Protein AF-0000000074798657 (afdb_homodimer)

pLDDT: mean 78.44, std 19.95, range [34.34, 98.69]

Sequence (430 aa):
MDAVNDVVKVSLEGYEAESVVADAVNEEEVDLSRRAQWLRAAVLGANDGLVSTASLMMGIGAVKDDAKAMLLSGFAGLVAGACSMAIGEFVSVYSQVDIEVAVRKRREKQRAAATMEEEQLGKLPSPVQAAAASALAFSVGAVVPLLAAGFIGSYRLRLEVVVAAASAALVVFGCAGAALGRAPKVRSCARVVVGGWAAMAVTFGLMRFVGAKALMDAVNDVVKVSLEGYEAESVVADAVNEEEVDLSRRAQWLRAAVLGANDGLVSTASLMMGIGAVKDDAKAMLLSGFAGLVAGACSMAIGEFVSVYSQVDIEVAVRKRREKQRAAATMEEEQLGKLPSPVQAAAASALAFSVGAVVPLLAAGFIGSYRLRLEVVVAAASAALVVFGCAGAALGRAPKVRSCARVVVGGWAAMAVTFGLMRFVGAKAL

Radius of gyration: 26.26 Å; Cα contacts (8 Å, |Δi|>4): 568; chains: 2; bounding box: 46×98×76 Å

Foldseek 3Di:
DVVVVVVVVVVVVVVVVCVVVVVVCVVVVVVLVVVLVLLLLLLVLLLCLQLVLLLQLLLQLLQDLDLCSSLVRLVVCLVVSLQVQLVVLLVVLVVVVVVVVVVVVVVVVVCVPPPDDPPCPPPRPNSNVSSNSSSVSSNNNSVQLSVQQVPDDGSVVNNVSSLVSSLVVLLVSQQSNCVSVVHDSVVSSVVSNVVSVVSNVVSSVVSNVVSVVVD/DVVVVVVVVVVVVVVVVCVVVVVVCVVVVVVLVVVLVLLLLLLVLLLVLQLVLLLQLLLQLLQDLDLCSSLVRLVVCLVVSLQVQLVVLLVVLVVVVVVVVVVVVVVVVVCVPPPDPPPCPPPRPNSNVSSNSSSVSSNNNSVQLSVQQVPDDGSVVNNVSSLVSSLVVLLVSQQSNCVSVVHDSVVSSVVSNVVSVVSNVVSSVVSNVVSVVVD

Nearest PDB structures (foldseek):
  6iu4-assembly1_A  TM=8.811E-01  e=8.146E-06  Eucalyptus grandis
  6iu4-assembly1_A  TM=8.812E-01  e=1.103E-05  Eucalyptus grandis

Organism: Zingiber officinale (NCBI:txid94328)

Secondary structure (DSSP, 8-state):
-HHHHHHHHHHHHHHHHHHHHHHHHHHHHHHHHHHHHHHHHHHHHHHHHHHHHHHHHHHHHTT---HHHHHHHHHHHHHHHHHHHHHHHHHHHHHHHHHHHHHHHHHHHHHTTS---------PPPHHHHHHHHHHHHHHHHHHHHHHHHT---HHHHHHHHHHHHHHHHHHHHHHHHHHHT--HHHHHHHHHHHHHHHHHHHHHHHHHHHHHH-/-HHHHHHHHHHHHHHHHHHHHHHHHHHHHHHHHHHHHHHHHHHHHHHHHHHHHHHHHHHHHTT---HHHHHHHHHHHHHHHHHHHHHHHHHHHHHHHHHHHHHHHHHHHHHTTS---------PPPHHHHHHHHHHHHHHHHHHHHHHHHT---HHHHHHHHHHHHHHHHHHHHHHHHHHHT--HHHHHHHHHHHHHHHHHHHHHHHHHHHHHH-

Solvent-accessible surface area (backbone atoms only — not comparable to full-atom values): 20263 Å² total; per-residue (Å²): 120,67,71,63,52,52,53,52,49,51,51,48,49,49,48,49,50,46,48,47,48,51,46,45,53,50,47,51,49,48,48,53,48,48,51,40,50,50,50,48,50,30,42,51,25,16,49,38,21,27,35,20,24,40,5,24,26,39,10,42,46,44,59,38,73,52,61,63,60,25,50,51,48,25,50,29,37,33,46,8,42,17,37,24,42,16,41,50,38,25,52,53,43,43,51,49,50,53,46,51,51,50,49,47,50,50,40,48,68,52,35,80,71,50,92,68,80,80,70,76,68,69,81,69,70,54,32,66,57,51,10,51,47,31,20,50,21,13,38,61,22,20,45,48,29,47,60,50,30,71,78,42,85,50,53,70,58,24,55,52,39,24,52,50,48,44,48,54,49,30,43,52,45,17,40,52,43,11,67,62,60,74,42,64,40,68,63,40,16,49,52,44,35,53,39,40,51,47,27,27,50,51,22,20,53,52,32,31,52,47,36,61,67,78,92,120,66,70,63,52,52,54,51,49,51,52,47,48,48,46,49,49,46,48,47,48,53,47,46,53,50,46,50,49,46,49,51,48,48,52,40,51,50,51,48,49,30,42,52,25,17,48,38,22,28,36,21,25,42,6,23,25,38,10,41,45,45,59,37,73,50,61,63,61,25,51,51,49,25,49,30,38,33,48,7,42,18,38,23,43,16,42,50,39,25,52,54,43,43,52,50,49,50,45,51,50,51,50,47,51,50,41,46,68,52,32,80,71,50,91,68,80,78,72,75,69,70,82,68,70,53,31,65,58,50,10,52,47,33,20,50,22,14,39,60,22,22,46,50,28,47,60,50,32,71,79,42,84,51,52,72,58,25,56,51,40,24,53,50,48,44,47,55,47,30,43,53,46,17,40,51,44,11,66,63,61,75,41,66,41,67,62,40,17,49,50,44,35,54,39,42,50,47,28,27,49,50,21,20,53,52,31,31,54,45,36,59,66,76,92

Structure (mmCIF, N/CA/C/O backbone):
data_AF-0000000074798657-model_v1
#
loop_
_entity.id
_entity.type
_entity.pdbx_description
1 polymer 'Vacuolar iron transporter'
#
loop_
_atom_site.group_PDB
_atom_site.id
_atom_site.type_symbol
_atom_site.label_atom_id
_atom_site.label_alt_id
_atom_site.label_comp_id
_atom_site.label_asym_id
_atom_site.label_entity_id
_atom_site.label_seq_id
_atom_site.pdbx_PDB_ins_code
_atom_site.Cartn_x
_atom_site.Cartn_y
_atom_site.Cartn_z
_atom_site.occupancy
_atom_site.B_iso_or_equiv
_atom_site.auth_seq_id
_atom_site.auth_comp_id
_atom_site.auth_asym_id
_atom_site.auth_atom_id
_atom_site.pdbx_PDB_model_num
ATOM 1 N N . MET A 1 1 ? 2.775 70.812 6.238 1 34.34 1 MET A N 1
ATOM 2 C CA . MET A 1 1 ? 1.734 69.875 5.906 1 34.34 1 MET A CA 1
ATOM 3 C C . MET A 1 1 ? 2.254 68.812 4.918 1 34.34 1 MET A C 1
ATOM 5 O O . MET A 1 1 ? 1.829 67.688 4.949 1 34.34 1 MET A O 1
ATOM 9 N N . ASP A 1 2 ? 3.189 69.188 4.074 1 44.03 2 ASP A N 1
ATOM 10 C CA . ASP A 1 2 ? 3.65 68.312 3.016 1 44.03 2 ASP A CA 1
ATOM 11 C C . ASP A 1 2 ? 4.68 67.312 3.547 1 44.03 2 ASP A C 1
ATOM 13 O O . ASP A 1 2 ? 4.777 66.188 3.051 1 44.03 2 ASP A O 1
ATOM 17 N N . ALA A 1 3 ? 5.535 67.688 4.516 1 51.19 3 ALA A N 1
ATOM 18 C CA . ALA A 1 3 ? 6.562 66.75 5 1 51.19 3 ALA A CA 1
ATOM 19 C C . ALA A 1 3 ? 5.949 65.625 5.809 1 51.19 3 ALA A C 1
ATOM 21 O O . ALA A 1 3 ? 6.449 64.5 5.781 1 51.19 3 ALA A O 1
ATOM 22 N N . VAL A 1 4 ? 4.785 65.812 6.465 1 46.72 4 VAL A N 1
ATOM 23 C CA . VAL A 1 4 ? 4.121 64.75 7.195 1 46.72 4 VAL A CA 1
ATOM 24 C C . VAL A 1 4 ? 3.502 63.75 6.211 1 46.72 4 VAL A C 1
ATOM 26 O O . VAL A 1 4 ? 3.486 62.531 6.461 1 46.72 4 VAL A O 1
ATOM 29 N N . ASN A 1 5 ? 3.045 64.188 5.047 1 48.19 5 ASN A N 1
ATOM 30 C CA . ASN A 1 5 ? 2.469 63.281 4.086 1 48.19 5 ASN A CA 1
ATOM 31 C C . ASN A 1 5 ? 3.539 62.375 3.459 1 48.19 5 ASN A C 1
ATOM 33 O O . ASN A 1 5 ? 3.26 61.25 3.08 1 48.19 5 ASN A O 1
ATOM 37 N N . ASP A 1 6 ? 4.801 62.844 3.34 1 45.81 6 ASP A N 1
ATOM 38 C CA . ASP A 1 6 ? 5.82 62 2.721 1 45.81 6 ASP A CA 1
ATOM 39 C C . ASP A 1 6 ? 6.285 60.906 3.68 1 45.81 6 ASP A C 1
ATOM 41 O O . ASP A 1 6 ? 6.566 59.781 3.258 1 45.81 6 ASP A O 1
ATOM 45 N N . VAL A 1 7 ? 6.328 61.125 4.973 1 48.34 7 VAL A N 1
ATOM 46 C CA . VAL A 1 7 ? 6.742 60.094 5.914 1 48.34 7 VAL A CA 1
ATOM 47 C C . VAL A 1 7 ? 5.633 59.031 6.051 1 48.34 7 VAL A C 1
ATOM 49 O O . VAL A 1 7 ? 5.906 57.844 6.164 1 48.34 7 VAL A O 1
ATOM 52 N N . VAL A 1 8 ? 4.344 59.469 5.965 1 45.78 8 VAL A N 1
ATOM 53 C CA . VAL A 1 8 ? 3.266 58.5 6.008 1 45.78 8 VAL A CA 1
ATOM 54 C C . VAL A 1 8 ? 3.264 57.656 4.723 1 45.78 8 VAL A C 1
ATOM 56 O O . VAL A 1 8 ? 2.916 56.469 4.734 1 45.78 8 VAL A O 1
ATOM 59 N N . LYS A 1 9 ? 3.586 58.188 3.57 1 50.78 9 LYS A N 1
ATOM 60 C CA . LYS A 1 9 ? 3.625 57.406 2.336 1 50.78 9 LYS A CA 1
ATOM 61 C C . LYS A 1 9 ? 4.809 56.438 2.33 1 50.78 9 LYS A C 1
ATOM 63 O O . LYS A 1 9 ? 4.688 55.312 1.871 1 50.78 9 LYS A O 1
ATOM 68 N N . VAL A 1 10 ? 5.957 56.812 2.852 1 47.16 10 VAL A N 1
ATOM 69 C CA . VAL A 1 10 ? 7.086 55.875 2.922 1 47.16 10 VAL A CA 1
ATOM 70 C C . VAL A 1 10 ? 6.812 54.812 3.977 1 47.16 10 VAL A C 1
ATOM 72 O O . VAL A 1 10 ? 7.148 53.625 3.783 1 47.16 10 VAL A O 1
ATOM 75 N N . SER A 1 11 ? 6.164 55.219 5.113 1 43.66 11 SER A N 1
ATOM 76 C CA . SER A 1 11 ? 5.828 54.188 6.094 1 43.66 11 SER A CA 1
ATOM 77 C C . SER A 1 11 ? 4.734 53.25 5.57 1 43.66 11 SER A C 1
ATOM 79 O O . SER A 1 11 ? 4.789 52.031 5.777 1 43.66 11 SER A O 1
ATOM 81 N N . LEU A 1 12 ? 3.748 53.781 4.797 1 43.38 12 LEU A N 1
ATOM 82 C CA . LEU A 1 12 ? 2.748 52.906 4.191 1 43.38 12 LEU A CA 1
ATOM 83 C C . LEU A 1 12 ? 3.355 52.094 3.049 1 43.38 12 LEU A C 1
ATOM 85 O O . LEU A 1 12 ? 2.988 50.938 2.842 1 43.38 12 LEU A O 1
ATOM 89 N N . GLU A 1 13 ? 4.215 52.688 2.262 1 45.12 13 GLU A N 1
ATOM 90 C CA . GLU A 1 13 ? 4.875 51.875 1.239 1 45.12 13 GLU A CA 1
ATOM 91 C C . GLU A 1 13 ? 5.781 50.812 1.868 1 45.12 13 GLU A C 1
ATOM 93 O O . GLU A 1 13 ? 5.898 49.688 1.352 1 45.12 13 GLU A O 1
ATOM 98 N N . GLY A 1 14 ? 6.488 51.188 2.918 1 42.97 14 GLY A N 1
ATOM 99 C CA . GLY A 1 14 ? 7.238 50.156 3.65 1 42.97 14 GLY A CA 1
ATOM 100 C C . GLY A 1 14 ? 6.355 49.125 4.285 1 42.97 14 GLY A C 1
ATOM 101 O O . GLY A 1 14 ? 6.723 47.938 4.328 1 42.97 14 GLY A O 1
ATOM 102 N N . TYR A 1 15 ? 5.219 49.531 4.859 1 41.5 15 TYR A N 1
ATOM 103 C CA . TYR A 1 15 ? 4.285 48.562 5.387 1 41.5 15 TYR A CA 1
ATOM 104 C C . TYR A 1 15 ? 3.689 47.719 4.266 1 41.5 15 TYR A C 1
ATOM 106 O O . TYR A 1 15 ? 3.506 46.5 4.426 1 41.5 15 TYR A O 1
ATOM 114 N N . GLU A 1 16 ? 3.312 48.312 3.137 1 44.75 16 GLU A N 1
ATOM 115 C CA . GLU A 1 16 ? 2.814 47.469 2.043 1 44.75 16 GLU A CA 1
ATOM 116 C C . GLU A 1 16 ? 3.904 46.562 1.51 1 44.75 16 GLU A C 1
ATOM 118 O O . GLU A 1 16 ? 3.627 45.406 1.133 1 44.75 16 GLU A O 1
ATOM 123 N N . ALA A 1 17 ? 5.09 47.062 1.281 1 50.25 17 ALA A N 1
ATOM 124 C CA . ALA A 1 17 ? 6.184 46.219 0.825 1 50.25 17 ALA A CA 1
ATOM 125 C C . ALA A 1 17 ? 6.523 45.156 1.868 1 50.25 17 ALA A C 1
ATOM 127 O O . ALA A 1 17 ? 6.805 44 1.524 1 50.25 17 ALA A O 1
ATOM 128 N N . GLU A 1 18 ? 6.488 45.438 3.143 1 44.78 18 GLU A N 1
ATOM 129 C CA . GLU A 1 18 ? 6.699 44.406 4.16 1 44.78 18 GLU A CA 1
ATOM 130 C C . GLU A 1 18 ? 5.547 43.406 4.184 1 44.78 18 GLU A C 1
ATOM 132 O O . GLU A 1 18 ? 5.762 42.219 4.383 1 44.78 18 GLU A O 1
ATOM 137 N N . SER A 1 19 ? 4.297 43.906 4.023 1 47.25 19 SER A N 1
ATOM 138 C CA . SER A 1 19 ? 3.189 42.969 3.939 1 47.25 19 SER A CA 1
ATOM 139 C C . SER A 1 19 ? 3.266 42.156 2.664 1 47.25 19 SER A C 1
ATOM 141 O O . SER A 1 19 ? 2.92 40.969 2.666 1 47.25 19 SER A O 1
ATOM 143 N N . VAL A 1 20 ? 3.654 42.75 1.549 1 45.62 20 VAL A N 1
ATOM 144 C CA . VAL A 1 20 ? 3.816 41.969 0.316 1 45.62 20 VAL A CA 1
ATOM 145 C C . VAL A 1 20 ? 4.984 41 0.459 1 45.62 20 VAL A C 1
ATOM 147 O O . VAL A 1 20 ? 4.945 39.875 -0.073 1 45.62 20 VAL A O 1
ATOM 150 N N . VAL A 1 21 ? 6.113 41.469 0.967 1 42.81 21 VAL A N 1
ATOM 151 C CA . VAL A 1 21 ? 7.23 40.562 1.186 1 42.81 21 VAL A CA 1
ATOM 152 C C . VAL A 1 21 ? 6.836 39.5 2.203 1 42.81 21 VAL A C 1
ATOM 154 O O . VAL A 1 21 ? 7.172 38.312 2.039 1 42.81 21 VAL A O 1
ATOM 157 N N . ALA A 1 22 ? 6.23 39.938 3.332 1 44.91 22 ALA A N 1
ATOM 158 C CA . ALA A 1 22 ? 5.754 38.938 4.281 1 44.91 22 ALA A CA 1
ATOM 159 C C . ALA A 1 22 ? 4.703 38.031 3.645 1 44.91 22 ALA A C 1
ATOM 161 O O . ALA A 1 22 ? 4.707 36.812 3.863 1 44.91 22 ALA A O 1
ATOM 162 N N . ASP A 1 23 ? 3.859 38.5 2.859 1 46.47 23 ASP A N 1
ATOM 163 C CA . ASP A 1 23 ? 2.871 37.688 2.146 1 46.47 23 ASP A CA 1
ATOM 164 C C . ASP A 1 23 ? 3.539 36.812 1.086 1 46.47 23 ASP A C 1
ATOM 166 O O . ASP A 1 23 ? 3.121 35.688 0.86 1 46.47 23 ASP A O 1
ATOM 170 N N . ALA A 1 24 ? 4.48 37.406 0.299 1 47 24 ALA A N 1
ATOM 171 C CA . ALA A 1 24 ? 5.219 36.656 -0.714 1 47 24 ALA A CA 1
ATOM 172 C C . ALA A 1 24 ? 6.07 35.562 -0.074 1 47 24 ALA A C 1
ATOM 174 O O . ALA A 1 24 ? 6.184 34.469 -0.614 1 47 24 ALA A O 1
ATOM 175 N N . VAL A 1 25 ? 6.797 35.781 0.919 1 46.75 25 VAL A N 1
ATOM 176 C CA . VAL A 1 25 ? 7.566 34.781 1.655 1 46.75 25 VAL A CA 1
ATOM 177 C C . VAL A 1 25 ? 6.625 33.719 2.211 1 46.75 25 VAL A C 1
ATOM 179 O O . VAL A 1 25 ? 6.934 32.531 2.162 1 46.75 25 VAL A O 1
ATOM 182 N N . ASN A 1 26 ? 5.43 34.25 2.682 1 47.31 26 ASN A N 1
ATOM 183 C CA . ASN A 1 26 ? 4.441 33.312 3.215 1 47.31 26 ASN A CA 1
ATOM 184 C C . ASN A 1 26 ? 3.865 32.406 2.119 1 47.31 26 ASN A C 1
ATOM 186 O O . ASN A 1 26 ? 3.686 31.203 2.322 1 47.31 26 ASN A O 1
ATOM 190 N N . GLU A 1 27 ? 3.672 33.094 0.947 1 50.47 27 GLU A N 1
ATOM 191 C CA . GLU A 1 27 ? 3.131 32.281 -0.151 1 50.47 27 GLU A CA 1
ATOM 192 C C . GLU A 1 27 ? 4.176 31.328 -0.703 1 50.47 27 GLU A C 1
ATOM 194 O O . GLU A 1 27 ? 3.855 30.188 -1.045 1 50.47 27 GLU A O 1
ATOM 199 N N . GLU A 1 28 ? 5.395 31.828 -1.057 1 50 28 GLU A N 1
ATOM 200 C CA . GLU A 1 28 ? 6.469 30.953 -1.529 1 50 28 GLU A CA 1
ATOM 201 C C . GLU A 1 28 ? 6.758 29.844 -0.524 1 50 28 GLU A C 1
ATOM 203 O O . GLU A 1 28 ? 7.047 28.703 -0.912 1 50 28 GLU A O 1
ATOM 208 N N . GLU A 1 29 ? 6.789 30.156 0.709 1 51.69 29 GLU A N 1
ATOM 209 C CA . GLU A 1 29 ? 6.996 29.156 1.749 1 51.69 29 GLU A CA 1
ATOM 210 C C . GLU A 1 29 ? 5.871 28.125 1.758 1 51.69 29 GLU A C 1
ATOM 212 O O . GLU A 1 29 ? 6.113 26.938 1.978 1 51.69 29 GLU A O 1
ATOM 217 N N . VAL A 1 30 ? 4.688 28.719 1.468 1 51.53 30 VAL A N 1
ATOM 218 C CA . VAL A 1 30 ? 3.547 27.812 1.405 1 51.53 30 VAL A CA 1
ATOM 219 C C . VAL A 1 30 ? 3.658 26.922 0.167 1 51.53 30 VAL A C 1
ATOM 221 O O . VAL A 1 30 ? 3.357 25.734 0.221 1 51.53 30 VAL A O 1
ATOM 224 N N . ASP A 1 31 ? 4.098 27.578 -0.975 1 53.38 31 ASP A N 1
ATOM 225 C CA . ASP A 1 31 ? 4.27 26.812 -2.207 1 53.38 31 ASP A CA 1
ATOM 226 C C . ASP A 1 31 ? 5.383 25.781 -2.061 1 53.38 31 ASP A C 1
ATOM 228 O O . ASP A 1 31 ? 5.23 24.625 -2.492 1 53.38 31 ASP A O 1
ATOM 232 N N . LEU A 1 32 ? 6.469 26.156 -1.488 1 52.72 32 LEU A N 1
ATOM 233 C CA . LEU A 1 32 ? 7.574 25.234 -1.238 1 52.72 32 LEU A CA 1
ATOM 234 C C . LEU A 1 32 ? 7.145 24.125 -0.291 1 52.72 32 LEU A C 1
ATOM 236 O O . LEU A 1 32 ? 7.543 22.969 -0.465 1 52.72 32 LEU A O 1
ATOM 240 N N . SER A 1 33 ? 6.32 24.547 0.592 1 55.69 33 SER A N 1
ATOM 241 C CA . SER A 1 33 ? 5.816 23.578 1.549 1 55.69 33 SER A CA 1
ATOM 242 C C . SER A 1 33 ? 4.902 22.562 0.872 1 55.69 33 SER A C 1
ATOM 244 O O . SER A 1 33 ? 4.969 21.359 1.168 1 55.69 33 SER A O 1
ATOM 246 N N . ARG A 1 34 ? 4.152 23.062 -0.094 1 60.19 34 ARG A N 1
ATOM 247 C CA . ARG A 1 34 ? 3.252 22.188 -0.836 1 60.19 34 ARG A CA 1
ATOM 248 C C . ARG A 1 34 ? 4.035 21.25 -1.747 1 60.19 34 ARG A C 1
ATOM 250 O O . ARG A 1 34 ? 3.695 20.062 -1.864 1 60.19 34 ARG A O 1
ATOM 257 N N . ARG A 1 35 ? 4.988 21.844 -2.439 1 59.94 35 ARG A N 1
ATOM 258 C CA . ARG A 1 35 ? 5.824 21.016 -3.307 1 59.94 35 ARG A CA 1
ATOM 259 C C . ARG A 1 35 ? 6.566 19.953 -2.504 1 59.94 35 ARG A C 1
ATOM 261 O O . ARG A 1 35 ? 6.68 18.812 -2.939 1 59.94 35 ARG A O 1
ATOM 268 N N . ALA A 1 36 ? 7.008 20.375 -1.417 1 60.25 36 ALA A N 1
ATOM 269 C CA . ALA A 1 36 ? 7.719 19.438 -0.543 1 60.25 36 ALA A CA 1
ATOM 270 C C . ALA A 1 36 ? 6.797 18.328 -0.074 1 60.25 36 ALA A C 1
ATOM 272 O O . ALA A 1 36 ? 7.211 17.156 0.006 1 60.25 36 ALA A O 1
ATOM 273 N N . GLN A 1 37 ? 5.547 18.672 0.121 1 62.62 37 GLN A N 1
ATOM 274 C CA . GLN A 1 37 ? 4.59 17.672 0.588 1 62.62 37 GLN A CA 1
ATOM 275 C C . GLN A 1 37 ? 4.258 16.672 -0.514 1 62.62 37 GLN A C 1
ATOM 277 O O . GLN A 1 37 ? 4.125 15.477 -0.251 1 62.62 37 GLN A O 1
ATOM 282 N N . TRP A 1 38 ? 4.188 17.219 -1.729 1 67.25 38 TRP A N 1
ATOM 283 C CA . TRP A 1 38 ? 3.889 16.344 -2.857 1 67.25 38 TRP A CA 1
ATOM 284 C C . TRP A 1 38 ? 5.059 15.406 -3.146 1 67.25 38 TRP A C 1
ATOM 286 O O . TRP A 1 38 ? 4.859 14.234 -3.469 1 67.25 38 TRP A O 1
ATOM 296 N N . LEU A 1 39 ? 6.191 15.945 -3.088 1 65.44 39 LEU A N 1
ATOM 297 C CA . LEU A 1 39 ? 7.387 15.148 -3.352 1 65.44 39 LEU A CA 1
ATOM 298 C C . LEU A 1 39 ? 7.574 14.078 -2.283 1 65.44 39 LEU A C 1
ATOM 300 O O . LEU A 1 39 ? 7.953 12.945 -2.592 1 65.44 39 LEU A O 1
ATOM 304 N N . ARG A 1 40 ? 7.27 14.5 -1.131 1 66.75 40 ARG A N 1
ATOM 305 C CA . ARG A 1 40 ? 7.34 13.523 -0.051 1 66.75 40 ARG A CA 1
ATOM 306 C C . ARG A 1 40 ? 6.336 12.391 -0.27 1 66.75 40 ARG A C 1
ATOM 308 O O . ARG A 1 40 ? 6.664 11.219 -0.084 1 66.75 40 ARG A O 1
ATOM 315 N N . ALA A 1 41 ? 5.184 12.766 -0.655 1 70.12 41 ALA A N 1
ATOM 316 C CA . ALA A 1 41 ? 4.148 11.773 -0.929 1 70.12 41 ALA A CA 1
ATOM 317 C C . ALA A 1 41 ? 4.555 10.867 -2.086 1 70.12 41 ALA A C 1
ATOM 319 O O . ALA A 1 41 ? 4.309 9.656 -2.049 1 70.12 41 ALA A O 1
ATOM 320 N N . ALA A 1 42 ? 5.25 11.445 -3.043 1 77.88 42 ALA A N 1
ATOM 321 C CA . ALA A 1 42 ? 5.703 10.68 -4.203 1 77.88 42 ALA A CA 1
ATOM 322 C C . ALA A 1 42 ? 6.809 9.703 -3.82 1 77.88 42 ALA A C 1
ATOM 324 O O . ALA A 1 42 ? 6.793 8.547 -4.246 1 77.88 42 ALA A O 1
ATOM 325 N N . VAL A 1 43 ? 7.73 10.109 -3.064 1 79.5 43 VAL A N 1
ATOM 326 C CA . VAL A 1 43 ? 8.859 9.281 -2.654 1 79.5 43 VAL A CA 1
ATOM 327 C C . VAL A 1 43 ? 8.367 8.148 -1.762 1 79.5 43 VAL A C 1
ATOM 329 O O . VAL A 1 43 ? 8.82 7.004 -1.894 1 79.5 43 VAL A O 1
ATOM 332 N N . LEU A 1 44 ? 7.43 8.516 -0.928 1 79.19 44 LEU A N 1
ATOM 333 C CA . LEU A 1 44 ? 6.875 7.492 -0.05 1 79.19 44 LEU A CA 1
ATOM 334 C C . LEU A 1 44 ? 6.09 6.457 -0.851 1 79.19 44 LEU A C 1
ATOM 336 O O . LEU A 1 44 ? 6.148 5.262 -0.555 1 79.19 44 LEU A O 1
ATOM 340 N N . GLY A 1 45 ? 5.402 6.98 -1.794 1 87.38 45 GLY A N 1
ATOM 341 C CA . GLY A 1 45 ? 4.676 6.074 -2.67 1 87.38 45 GLY A CA 1
ATOM 342 C C . GLY A 1 45 ? 5.586 5.152 -3.461 1 87.38 45 GLY A C 1
ATOM 343 O O . GLY A 1 45 ? 5.305 3.957 -3.592 1 87.38 45 GLY A O 1
ATOM 344 N N . ALA A 1 46 ? 6.629 5.719 -3.969 1 93.31 46 ALA A N 1
ATOM 345 C CA . ALA A 1 46 ? 7.594 4.922 -4.723 1 93.31 46 ALA A CA 1
ATOM 346 C C . ALA A 1 46 ? 8.258 3.879 -3.828 1 93.31 46 ALA A C 1
ATOM 348 O O . ALA A 1 46 ? 8.469 2.738 -4.246 1 93.31 46 ALA A O 1
ATOM 349 N N . ASN A 1 47 ? 8.586 4.262 -2.666 1 92.19 47 ASN A N 1
ATOM 350 C CA . ASN A 1 47 ? 9.172 3.334 -1.704 1 92.19 47 ASN A CA 1
ATOM 351 C C . ASN A 1 47 ? 8.219 2.189 -1.375 1 92.19 47 ASN A C 1
ATOM 353 O O . ASN A 1 47 ? 8.633 1.03 -1.303 1 92.19 47 ASN A O 1
ATOM 357 N N . ASP A 1 48 ? 7.027 2.551 -1.211 1 94 48 ASP A N 1
ATOM 358 C CA . ASP A 1 48 ? 6.023 1.533 -0.911 1 94 48 ASP A CA 1
ATOM 359 C C . ASP A 1 48 ? 5.891 0.537 -2.061 1 94 48 ASP A C 1
ATOM 361 O O . ASP A 1 48 ? 5.812 -0.672 -1.834 1 94 48 ASP A O 1
ATOM 365 N N . GLY A 1 49 ? 5.766 1.07 -3.256 1 97.19 49 GLY A N 1
ATOM 366 C CA . GLY A 1 49 ? 5.691 0.201 -4.418 1 97.19 49 GLY A CA 1
ATOM 367 C C . GLY A 1 49 ? 6.895 -0.716 -4.555 1 97.19 49 GLY A C 1
ATOM 368 O O . GLY A 1 49 ? 6.746 -1.895 -4.883 1 97.19 49 GLY A O 1
ATOM 369 N N . LEU A 1 50 ? 8.047 -0.189 -4.289 1 97.88 50 LEU A N 1
ATOM 370 C CA . LEU A 1 50 ? 9.297 -0.936 -4.379 1 97.88 50 LEU A CA 1
ATOM 371 C C . LEU A 1 50 ? 9.336 -2.051 -3.34 1 97.88 50 LEU A C 1
ATOM 373 O O . LEU A 1 50 ? 9.555 -3.215 -3.682 1 97.88 50 LEU A O 1
ATOM 377 N N . VAL A 1 51 ? 9.117 -1.714 -2.092 1 97.69 51 VAL A N 1
ATOM 378 C CA . VAL A 1 51 ? 9.266 -2.65 -0.983 1 97.69 51 VAL A CA 1
ATOM 379 C C . VAL A 1 51 ? 8.188 -3.729 -1.066 1 97.69 51 VAL A C 1
ATOM 381 O O . VAL A 1 51 ? 8.469 -4.914 -0.887 1 97.69 51 VAL A O 1
ATOM 384 N N . SER A 1 52 ? 6.977 -3.334 -1.321 1 98.06 52 SER A N 1
ATOM 385 C CA . SER A 1 52 ? 5.891 -4.305 -1.358 1 98.06 52 SER A CA 1
ATOM 386 C C . SER A 1 52 ? 6.078 -5.301 -2.496 1 98.06 52 SER A C 1
ATOM 388 O O . SER A 1 52 ? 5.902 -6.508 -2.307 1 98.06 52 SER A O 1
ATOM 390 N N . THR A 1 53 ? 6.418 -4.797 -3.68 1 98.44 53 THR A N 1
ATOM 391 C CA . THR A 1 53 ? 6.559 -5.676 -4.836 1 98.44 53 THR A CA 1
ATOM 392 C C . THR A 1 53 ? 7.789 -6.566 -4.688 1 98.44 53 THR A C 1
ATOM 394 O O . THR A 1 53 ? 7.73 -7.766 -4.969 1 98.44 53 THR A O 1
ATOM 397 N N . ALA A 1 54 ? 8.914 -5.969 -4.285 1 98.56 54 ALA A N 1
ATOM 398 C CA . ALA A 1 54 ? 10.109 -6.77 -4.066 1 98.56 54 ALA A CA 1
ATOM 399 C C . ALA A 1 54 ? 9.859 -7.863 -3.031 1 98.56 54 ALA A C 1
ATOM 401 O O . ALA A 1 54 ? 10.25 -9.016 -3.23 1 98.56 54 ALA A O 1
ATOM 402 N N . SER A 1 55 ? 9.242 -7.496 -1.941 1 98.69 55 SER A N 1
ATOM 403 C CA . SER A 1 55 ? 8.953 -8.461 -0.884 1 98.69 55 SER A CA 1
ATOM 404 C C . SER A 1 55 ? 7.996 -9.547 -1.373 1 98.69 55 SER A C 1
ATOM 406 O O . SER A 1 55 ? 8.164 -10.719 -1.047 1 98.69 55 SER A O 1
ATOM 408 N N . LEU A 1 56 ? 6.98 -9.133 -2.102 1 98.31 56 LEU A N 1
ATOM 409 C CA . LEU A 1 56 ? 6.035 -10.086 -2.674 1 98.31 56 LEU A CA 1
ATOM 410 C C . LEU A 1 56 ? 6.75 -11.086 -3.572 1 98.31 56 LEU A C 1
ATOM 412 O O . LEU A 1 56 ? 6.531 -12.297 -3.459 1 98.31 56 LEU A O 1
ATOM 416 N N . MET A 1 57 ? 7.559 -10.57 -4.445 1 97.88 57 MET A N 1
ATOM 417 C CA . MET A 1 57 ? 8.305 -11.422 -5.367 1 97.88 57 MET A CA 1
ATOM 418 C C . MET A 1 57 ? 9.234 -12.359 -4.605 1 97.88 57 MET A C 1
ATOM 420 O O . MET A 1 57 ? 9.336 -13.539 -4.934 1 97.88 57 MET A O 1
ATOM 424 N N . MET A 1 58 ? 9.922 -11.812 -3.6 1 97.75 58 MET A N 1
ATOM 425 C CA . MET A 1 58 ? 10.766 -12.648 -2.76 1 97.75 58 MET A CA 1
ATOM 426 C C . MET A 1 58 ? 9.945 -13.734 -2.066 1 97.75 58 MET A C 1
ATOM 428 O O . MET A 1 58 ? 10.391 -14.875 -1.937 1 97.75 58 MET A O 1
ATOM 432 N N . GLY A 1 59 ? 8.781 -13.391 -1.572 1 97.5 59 GLY A N 1
ATOM 433 C CA . GLY A 1 59 ? 7.902 -14.352 -0.929 1 97.5 59 GLY A CA 1
ATOM 434 C C . GLY A 1 59 ? 7.484 -15.484 -1.848 1 97.5 59 GLY A C 1
ATOM 435 O O . GLY A 1 59 ? 7.531 -16.656 -1.463 1 97.5 59 GLY A O 1
ATOM 436 N N . ILE A 1 60 ? 7.016 -15.125 -3.033 1 96.69 60 ILE A N 1
ATOM 437 C CA . ILE A 1 60 ? 6.613 -16.141 -4.004 1 96.69 60 ILE A CA 1
ATOM 438 C C . ILE A 1 60 ? 7.824 -16.984 -4.398 1 96.69 60 ILE A C 1
ATOM 440 O O . ILE A 1 60 ? 7.711 -18.203 -4.547 1 96.69 60 ILE A O 1
ATOM 444 N N . GLY A 1 61 ? 8.977 -16.312 -4.559 1 95.56 61 GLY A N 1
ATOM 445 C CA . GLY A 1 61 ? 10.203 -17.016 -4.879 1 95.56 61 GLY A CA 1
ATOM 446 C C . GLY A 1 61 ? 10.617 -18 -3.795 1 95.56 61 GLY A C 1
ATOM 447 O O . GLY A 1 61 ? 11.383 -18.922 -4.055 1 95.56 61 GLY A O 1
ATOM 448 N N . ALA A 1 62 ? 10.188 -17.797 -2.617 1 96.06 62 ALA A N 1
ATOM 449 C CA . ALA A 1 62 ? 10.523 -18.688 -1.513 1 96.06 62 ALA A CA 1
ATOM 450 C C . ALA A 1 62 ? 9.773 -20.016 -1.633 1 96.06 62 ALA A C 1
ATOM 452 O O . ALA A 1 62 ? 10.18 -21.016 -1.047 1 96.06 62 ALA A O 1
ATOM 453 N N . VAL A 1 63 ? 8.703 -20.031 -2.379 1 94.56 63 VAL A N 1
ATOM 454 C CA . VAL A 1 63 ? 7.84 -21.203 -2.459 1 94.56 63 VAL A CA 1
ATOM 455 C C . VAL A 1 63 ? 7.914 -21.812 -3.861 1 94.56 63 VAL A C 1
ATOM 457 O O . VAL A 1 63 ? 7.812 -23.016 -4.027 1 94.56 63 VAL A O 1
ATOM 460 N N . LYS A 1 64 ? 8.047 -20.953 -4.816 1 91.62 64 LYS A N 1
ATOM 461 C CA . LYS A 1 64 ? 8.094 -21.375 -6.211 1 91.62 64 LYS A CA 1
ATOM 462 C C . LYS A 1 64 ? 9.375 -20.906 -6.887 1 91.62 64 LYS A C 1
ATOM 464 O O . LYS A 1 64 ? 9.711 -19.719 -6.824 1 91.62 64 LYS A O 1
ATOM 469 N N . ASP A 1 65 ? 9.992 -21.781 -7.648 1 90.69 65 ASP A N 1
ATOM 470 C CA . ASP A 1 65 ? 11.25 -21.422 -8.305 1 90.69 65 ASP A CA 1
ATOM 471 C C . ASP A 1 65 ? 11.008 -20.922 -9.727 1 90.69 65 ASP A C 1
ATOM 473 O O . ASP A 1 65 ? 11.922 -20.422 -10.375 1 90.69 65 ASP A O 1
ATOM 477 N N . ASP A 1 66 ? 9.844 -20.984 -10.133 1 89.5 66 ASP A N 1
ATOM 478 C CA . ASP A 1 66 ? 9.508 -20.594 -11.5 1 89.5 66 ASP A CA 1
ATOM 479 C C . ASP A 1 66 ? 9.477 -19.062 -11.641 1 89.5 66 ASP A C 1
ATOM 481 O O . ASP A 1 66 ? 8.867 -18.375 -10.82 1 89.5 66 ASP A O 1
ATOM 485 N N . ALA A 1 67 ? 10.133 -18.562 -12.695 1 91.88 67 ALA A N 1
ATOM 486 C CA . ALA A 1 67 ? 10.195 -17.125 -12.969 1 91.88 67 ALA A CA 1
ATOM 487 C C . ALA A 1 67 ? 8.812 -16.562 -13.273 1 91.88 67 ALA A C 1
ATOM 489 O O . ALA A 1 67 ? 8.508 -15.43 -12.898 1 91.88 67 ALA A O 1
ATOM 490 N N . LYS A 1 68 ? 7.996 -17.359 -13.906 1 91.75 68 LYS A N 1
ATOM 491 C CA . LYS A 1 68 ? 6.672 -16.906 -14.312 1 91.75 68 LYS A CA 1
ATOM 492 C C . LYS A 1 68 ? 5.805 -16.578 -13.102 1 91.75 68 LYS A C 1
ATOM 494 O O . LYS A 1 68 ? 5.102 -15.562 -13.086 1 91.75 68 LYS A O 1
ATOM 499 N N . ALA A 1 69 ? 5.863 -17.438 -12.117 1 92.25 69 ALA A N 1
ATOM 500 C CA . ALA A 1 69 ? 5.074 -17.219 -10.906 1 92.25 69 ALA A CA 1
ATOM 501 C C . ALA A 1 69 ? 5.504 -15.938 -10.195 1 92.25 69 ALA A C 1
ATOM 503 O O . ALA A 1 69 ? 4.66 -15.156 -9.75 1 92.25 69 ALA A O 1
ATOM 504 N N . MET A 1 70 ? 6.77 -15.75 -10.102 1 94.69 70 MET A N 1
ATOM 505 C CA . MET A 1 70 ? 7.309 -14.562 -9.445 1 94.69 70 MET A CA 1
ATOM 506 C C . MET A 1 70 ? 6.938 -13.297 -10.211 1 94.69 70 MET A C 1
ATOM 508 O O . MET A 1 70 ? 6.48 -12.32 -9.617 1 94.69 70 MET A O 1
ATOM 512 N N . LEU A 1 71 ? 7.098 -13.336 -11.523 1 95.31 71 LEU A N 1
ATOM 513 C CA . LEU A 1 71 ? 6.855 -12.156 -12.359 1 95.31 71 LEU A CA 1
ATOM 514 C C . LEU A 1 71 ? 5.363 -11.844 -12.438 1 95.31 71 LEU A C 1
ATOM 516 O O . LEU A 1 71 ? 4.969 -10.68 -12.398 1 95.31 71 LEU A O 1
ATOM 520 N N . LEU A 1 72 ? 4.539 -12.883 -12.547 1 94.81 72 LEU A N 1
ATOM 521 C CA . LEU A 1 72 ? 3.096 -12.688 -12.594 1 94.81 72 LEU A CA 1
ATOM 522 C C . LEU A 1 72 ? 2.588 -12.094 -11.281 1 94.81 72 LEU A C 1
ATOM 524 O O . LEU A 1 72 ? 1.762 -11.18 -11.289 1 94.81 72 LEU A O 1
ATOM 528 N N . SER A 1 73 ? 3.064 -12.602 -10.195 1 96.06 73 SER A N 1
ATOM 529 C CA . SER A 1 73 ? 2.656 -12.078 -8.898 1 96.06 73 SER A CA 1
ATOM 530 C C . SER A 1 73 ? 3.139 -10.641 -8.711 1 96.06 73 SER A C 1
ATOM 532 O O . SER A 1 73 ? 2.42 -9.812 -8.148 1 96.06 73 SER A O 1
ATOM 534 N N . GLY A 1 74 ? 4.387 -10.406 -9.125 1 97.38 74 GLY A N 1
ATOM 535 C CA . GLY A 1 74 ? 4.91 -9.055 -9.047 1 97.38 74 GLY A CA 1
ATOM 536 C C . GLY A 1 74 ? 4.105 -8.055 -9.859 1 97.38 74 GLY A C 1
ATOM 537 O O . GLY A 1 74 ? 3.818 -6.953 -9.398 1 97.38 74 GLY A O 1
ATOM 538 N N . PHE A 1 75 ? 3.775 -8.438 -11.047 1 97.44 75 PHE A N 1
ATOM 539 C CA . PHE A 1 75 ? 3 -7.555 -11.914 1 97.44 75 PHE A CA 1
ATOM 540 C C . PHE A 1 75 ? 1.595 -7.352 -11.359 1 97.44 75 PHE A C 1
ATOM 542 O O . PHE A 1 75 ? 1.08 -6.23 -11.359 1 97.44 75 PHE A O 1
ATOM 549 N N . ALA A 1 76 ? 0.918 -8.43 -10.977 1 97.94 76 ALA A N 1
ATOM 550 C CA . ALA A 1 76 ? -0.385 -8.312 -10.328 1 97.94 76 ALA A CA 1
ATOM 551 C C . ALA A 1 76 ? -0.313 -7.402 -9.109 1 97.94 76 ALA A C 1
ATOM 553 O O . ALA A 1 76 ? -1.211 -6.59 -8.883 1 97.94 76 ALA A O 1
ATOM 554 N N . GLY A 1 77 ? 0.742 -7.59 -8.305 1 98 77 GLY A N 1
ATOM 555 C CA . GLY A 1 77 ? 0.955 -6.738 -7.141 1 98 77 GLY A CA 1
ATOM 556 C C . GLY A 1 77 ? 1.131 -5.273 -7.496 1 98 77 GLY A C 1
ATOM 557 O O . GLY A 1 77 ? 0.63 -4.395 -6.793 1 98 77 GLY A O 1
ATOM 558 N N . LEU A 1 78 ? 1.864 -5.031 -8.547 1 97.94 78 LEU A N 1
ATOM 559 C CA . LEU A 1 78 ? 2.051 -3.664 -9.023 1 97.94 78 LEU A CA 1
ATOM 560 C C . LEU A 1 78 ? 0.715 -3.025 -9.383 1 97.94 78 LEU A C 1
ATOM 562 O O . LEU A 1 78 ? 0.395 -1.933 -8.914 1 97.94 78 LEU A O 1
ATOM 566 N N . VAL A 1 79 ? -0.074 -3.668 -10.172 1 98.12 79 VAL A N 1
ATOM 567 C CA . VAL A 1 79 ? -1.346 -3.119 -10.633 1 98.12 79 VAL A CA 1
ATOM 568 C C . VAL A 1 79 ? -2.295 -2.951 -9.445 1 98.12 79 VAL A C 1
ATOM 570 O O . VAL A 1 79 ? -2.871 -1.879 -9.25 1 98.12 79 VAL A O 1
ATOM 573 N N . ALA A 1 80 ? -2.451 -4.02 -8.672 1 98.38 80 ALA A N 1
ATOM 574 C CA . ALA A 1 80 ? -3.328 -4 -7.504 1 98.38 80 ALA A CA 1
ATOM 575 C C . ALA A 1 80 ? -2.918 -2.896 -6.531 1 98.38 80 ALA A C 1
ATOM 577 O O . ALA A 1 80 ? -3.766 -2.148 -6.043 1 98.38 80 ALA A O 1
ATOM 578 N N . GLY A 1 81 ? -1.603 -2.859 -6.262 1 96.94 81 GLY A N 1
ATOM 579 C CA . GLY A 1 81 ? -1.089 -1.86 -5.34 1 96.94 81 GLY A CA 1
ATOM 580 C C . GLY A 1 81 ? -1.263 -0.439 -5.84 1 96.94 81 GLY A C 1
ATOM 581 O O . GLY A 1 81 ? -1.632 0.454 -5.074 1 96.94 81 GLY A O 1
ATOM 582 N N . ALA A 1 82 ? -0.934 -0.236 -7.074 1 97.25 82 ALA A N 1
ATOM 583 C CA . ALA A 1 82 ? -1.097 1.089 -7.672 1 97.25 82 ALA A CA 1
ATOM 584 C C . ALA A 1 82 ? -2.555 1.535 -7.625 1 97.25 82 ALA A C 1
ATOM 586 O O . ALA A 1 82 ? -2.85 2.682 -7.277 1 97.25 82 ALA A O 1
ATOM 587 N N . CYS A 1 83 ? -3.451 0.692 -7.977 1 96.75 83 CYS A N 1
ATOM 588 C CA . CYS A 1 83 ? -4.875 1.013 -7.953 1 96.75 83 CYS A CA 1
ATOM 589 C C . CYS A 1 83 ? -5.348 1.279 -6.527 1 96.75 83 CYS A C 1
ATOM 591 O O . CYS A 1 83 ? -6.109 2.215 -6.289 1 96.75 83 CYS A O 1
ATOM 593 N N . SER A 1 84 ? -4.945 0.443 -5.59 1 95.75 84 SER A N 1
ATOM 594 C CA . SER A 1 84 ? -5.332 0.62 -4.195 1 95.75 84 SER A CA 1
ATOM 595 C C . SER A 1 84 ? -4.832 1.955 -3.648 1 95.75 84 SER A C 1
ATOM 597 O O . SER A 1 84 ? -5.551 2.639 -2.918 1 95.75 84 SER A O 1
ATOM 599 N N . MET A 1 85 ? -3.553 2.234 -4.023 1 92.94 85 MET A N 1
ATOM 600 C CA . MET A 1 85 ? -2.992 3.51 -3.582 1 92.94 85 MET A CA 1
ATOM 601 C C . MET A 1 85 ? -3.768 4.68 -4.176 1 92.94 85 MET A C 1
ATOM 603 O O . MET A 1 85 ? -4.023 5.672 -3.496 1 92.94 85 MET A O 1
ATOM 607 N N . ALA A 1 86 ? -4.105 4.59 -5.414 1 93.19 86 ALA A N 1
ATOM 608 C CA . ALA A 1 86 ? -4.883 5.633 -6.082 1 93.19 86 ALA A CA 1
ATOM 609 C C . ALA A 1 86 ? -6.23 5.836 -5.398 1 93.19 86 ALA A C 1
ATOM 611 O O . ALA A 1 86 ? -6.621 6.969 -5.105 1 93.19 86 ALA A O 1
ATOM 612 N N . ILE A 1 87 ? -6.914 4.836 -5.156 1 90.12 87 ILE A N 1
ATOM 613 C CA . ILE A 1 87 ? -8.227 4.895 -4.531 1 90.12 87 ILE A CA 1
ATOM 614 C C . ILE A 1 87 ? -8.102 5.441 -3.109 1 90.12 87 ILE A C 1
ATOM 616 O O . ILE A 1 87 ? -8.922 6.254 -2.676 1 90.12 87 ILE A O 1
ATOM 620 N N . GLY A 1 88 ? -7.133 4.902 -2.363 1 86.19 88 GLY A N 1
ATOM 621 C CA . GLY A 1 88 ? -6.902 5.41 -1.021 1 86.19 88 GLY A CA 1
ATOM 622 C C . GLY A 1 88 ? -6.656 6.906 -0.979 1 86.19 88 GLY A C 1
ATOM 623 O O . GLY A 1 88 ? -7.23 7.613 -0.147 1 86.19 88 GLY A O 1
ATOM 624 N N . GLU A 1 89 ? -5.789 7.332 -1.823 1 84.5 89 GLU A N 1
ATOM 625 C CA . GLU A 1 89 ? -5.488 8.758 -1.887 1 84.5 89 GLU A CA 1
ATOM 626 C C . GLU A 1 89 ? -6.715 9.562 -2.312 1 84.5 89 GLU A C 1
ATOM 628 O O . GLU A 1 89 ? -6.965 10.648 -1.785 1 84.5 89 GLU A O 1
ATOM 633 N N . PHE A 1 90 ? -7.414 9.102 -3.242 1 85.38 90 PHE A N 1
ATOM 634 C CA . PHE A 1 90 ? -8.625 9.75 -3.717 1 85.38 90 PHE A CA 1
ATOM 635 C C . PHE A 1 90 ? -9.617 9.953 -2.572 1 85.38 90 PHE A C 1
ATOM 637 O O . PHE A 1 90 ? -10.125 11.055 -2.375 1 85.38 90 PHE A O 1
ATOM 644 N N . VAL A 1 91 ? -9.867 8.969 -1.867 1 82.94 91 VAL A N 1
ATOM 645 C CA . VAL A 1 91 ? -10.828 9.016 -0.769 1 82.94 91 VAL A CA 1
ATOM 646 C C . VAL A 1 91 ? -10.297 9.914 0.344 1 82.94 91 VAL A C 1
ATOM 648 O O . VAL A 1 91 ? -11.062 10.664 0.957 1 82.94 91 VAL A O 1
ATOM 651 N N . SER A 1 92 ? -8.977 9.789 0.622 1 78.44 92 SER A N 1
ATOM 652 C CA . SER A 1 92 ? -8.375 10.586 1.679 1 78.44 92 SER A CA 1
ATOM 653 C C . SER A 1 92 ? -8.484 12.078 1.376 1 78.44 92 SER A C 1
ATOM 655 O O . SER A 1 92 ? -8.875 12.867 2.244 1 78.44 92 SER A O 1
ATOM 657 N N . VAL A 1 93 ? -8.125 12.477 0.189 1 77 93 VAL A N 1
ATOM 658 C CA . VAL A 1 93 ? -8.141 13.891 -0.186 1 77 93 VAL A CA 1
ATOM 659 C C . VAL A 1 93 ? -9.578 14.391 -0.259 1 77 93 VAL A C 1
ATOM 661 O O . VAL A 1 93 ? -9.883 15.508 0.167 1 77 93 VAL A O 1
ATOM 664 N N . TYR A 1 94 ? -10.398 13.555 -0.772 1 77.94 94 TYR A N 1
ATOM 665 C CA . TYR A 1 94 ? -11.797 13.953 -0.876 1 77.94 94 TYR A CA 1
ATOM 666 C C . TYR A 1 94 ? -12.406 14.164 0.503 1 77.94 94 TYR A C 1
ATOM 668 O O . TYR A 1 94 ? -13.188 15.102 0.708 1 77.94 94 TYR A O 1
ATOM 676 N N . SER A 1 95 ? -12.141 13.289 1.421 1 73 95 SER A N 1
ATOM 677 C CA . SER A 1 95 ? -12.633 13.445 2.785 1 73 95 SER A CA 1
ATOM 678 C C . SER A 1 95 ? -12.148 14.75 3.402 1 73 95 SER A C 1
ATOM 680 O O . SER A 1 95 ? -12.883 15.406 4.141 1 73 95 SER A O 1
ATOM 682 N N . GLN A 1 96 ? -10.93 15.094 3.053 1 69.94 96 GLN A N 1
ATOM 683 C CA . GLN A 1 96 ? -10.398 16.359 3.541 1 69.94 96 GLN A CA 1
ATOM 684 C C . GLN A 1 96 ? -11.141 17.547 2.932 1 69.94 96 GLN A C 1
ATOM 686 O O . GLN A 1 96 ? -11.414 18.531 3.615 1 69.94 96 GLN A O 1
ATOM 691 N N . VAL A 1 97 ? -11.391 17.438 1.701 1 71.19 97 VAL A N 1
ATOM 692 C CA . VAL A 1 97 ? -12.148 18.469 1.012 1 71.19 97 VAL A CA 1
ATOM 693 C C . VAL A 1 97 ? -13.531 18.625 1.644 1 71.19 97 VAL A C 1
ATOM 695 O O . VAL A 1 97 ? -14.008 19.734 1.861 1 71.19 97 VAL A O 1
ATOM 698 N N . ASP A 1 98 ? -14.133 17.531 1.96 1 71.75 98 ASP A N 1
ATOM 699 C CA . ASP A 1 98 ? -15.453 17.547 2.584 1 71.75 98 ASP A CA 1
ATOM 700 C C . ASP A 1 98 ? -15.414 18.234 3.943 1 71.75 98 ASP A C 1
ATOM 702 O O . ASP A 1 98 ? -16.328 18.984 4.301 1 71.75 98 ASP A O 1
ATOM 706 N N . ILE A 1 99 ? -14.367 17.953 4.688 1 66 99 ILE A N 1
ATOM 707 C CA . ILE A 1 99 ? -14.203 18.562 6.004 1 66 99 ILE A CA 1
ATOM 708 C C . ILE A 1 99 ? -14.023 20.078 5.859 1 66 99 ILE A C 1
ATOM 710 O O . ILE A 1 99 ? -14.617 20.844 6.605 1 66 99 ILE A O 1
ATOM 714 N N . GLU A 1 100 ? -13.219 20.391 4.926 1 67.62 100 GLU A N 1
ATOM 715 C CA . GLU A 1 100 ? -12.969 21.812 4.707 1 67.62 100 GLU A CA 1
ATOM 716 C C . GLU A 1 100 ? -14.242 22.531 4.297 1 67.62 100 GLU A C 1
ATOM 718 O O . GLU A 1 100 ? -14.5 23.656 4.742 1 67.62 100 GLU A O 1
ATOM 723 N N . VAL A 1 101 ? -14.977 21.953 3.479 1 69.19 101 VAL A N 1
ATOM 724 C CA . VAL A 1 101 ? -16.219 22.547 3.014 1 69.19 101 VAL A CA 1
ATOM 725 C C . VAL A 1 101 ? -17.203 22.656 4.176 1 69.19 101 VAL A C 1
ATOM 727 O O . VAL A 1 101 ? -17.906 23.672 4.316 1 69.19 101 VAL A O 1
ATOM 730 N N . ALA A 1 102 ? -17.25 21.688 4.984 1 66.94 102 ALA A N 1
ATOM 731 C CA . ALA A 1 102 ? -18.141 21.703 6.145 1 66.94 102 ALA A CA 1
ATOM 732 C C . ALA A 1 102 ? -17.75 22.812 7.117 1 66.94 102 ALA A C 1
ATOM 734 O O . ALA A 1 102 ? -18.625 23.5 7.668 1 66.94 102 ALA A O 1
ATOM 735 N N . VAL A 1 103 ? -16.469 22.922 7.297 1 62.81 103 VAL A N 1
ATOM 736 C CA . VAL A 1 103 ? -15.977 23.953 8.195 1 62.81 103 VAL A CA 1
ATOM 737 C C . VAL A 1 103 ? -16.281 25.328 7.605 1 62.81 103 VAL A C 1
ATOM 739 O O . VAL A 1 103 ? -16.672 26.25 8.336 1 62.81 103 VAL A O 1
ATOM 742 N N . ARG A 1 104 ? -16.062 25.391 6.359 1 67.88 104 ARG A N 1
ATOM 743 C CA . ARG A 1 104 ? -16.359 26.641 5.68 1 67.88 104 ARG A CA 1
ATOM 744 C C . ARG A 1 104 ? -17.828 27 5.789 1 67.88 104 ARG A C 1
ATOM 746 O O . ARG A 1 104 ? -18.188 28.156 6.008 1 67.88 104 ARG A O 1
ATOM 753 N N . LYS A 1 105 ? -18.609 26.078 5.598 1 69.75 105 LYS A N 1
ATOM 754 C CA . LYS A 1 105 ? -20.047 26.297 5.691 1 69.75 105 LYS A CA 1
ATOM 755 C C . LYS A 1 105 ? -20.453 26.703 7.105 1 69.75 105 LYS A C 1
ATOM 757 O O . LYS A 1 105 ? -21.312 27.578 7.285 1 69.75 105 LYS A O 1
ATOM 762 N N . ARG A 1 106 ? -19.859 26.062 8.008 1 66.81 106 ARG A N 1
ATOM 763 C CA . ARG A 1 106 ? -20.141 26.406 9.398 1 66.81 106 ARG A CA 1
ATOM 764 C C . ARG A 1 106 ? -19.672 27.828 9.727 1 66.81 106 ARG A C 1
ATOM 766 O O . ARG A 1 106 ? -20.344 28.547 10.453 1 66.81 106 ARG A O 1
ATOM 773 N N . ARG A 1 107 ? -18.484 28 9.258 1 63.94 107 ARG A N 1
ATOM 774 C CA . ARG A 1 107 ? -17.953 29.344 9.477 1 63.94 107 ARG A CA 1
ATOM 775 C C . ARG A 1 107 ? -18.812 30.391 8.781 1 63.94 107 ARG A C 1
ATOM 777 O O . ARG A 1 107 ? -19.016 31.484 9.32 1 63.94 107 ARG A O 1
ATOM 784 N N . GLU A 1 108 ? -19.094 30.109 7.602 1 68.56 108 GLU A N 1
ATOM 785 C CA . GLU A 1 108 ? -19.969 31.031 6.867 1 68.56 108 GLU A CA 1
ATOM 786 C C . GLU A 1 108 ? -21.281 31.25 7.602 1 68.56 108 GLU A C 1
ATOM 788 O O . GLU A 1 108 ? -21.828 32.344 7.613 1 68.56 108 GLU A O 1
ATOM 793 N N . LYS A 1 109 ? -21.688 30.266 8.164 1 63.66 109 LYS A N 1
ATOM 794 C CA . LYS A 1 109 ? -22.922 30.391 8.93 1 63.66 109 LYS A CA 1
ATOM 795 C C . LYS A 1 109 ? -22.703 31.234 10.188 1 63.66 109 LYS A C 1
ATOM 797 O O . LYS A 1 109 ? -23.609 31.953 10.625 1 63.66 109 LYS A O 1
ATOM 802 N N . GLN A 1 110 ? -21.391 30.984 10.625 1 59.03 110 GLN A N 1
ATOM 803 C CA . GLN A 1 110 ? -21.047 31.766 11.812 1 59.03 110 GLN A CA 1
ATOM 804 C C . GLN A 1 110 ? -20.625 33.188 11.438 1 59.03 110 GLN A C 1
ATOM 806 O O . GLN A 1 110 ? -20.812 34.125 12.211 1 59.03 110 GLN A O 1
ATOM 811 N N . ARG A 1 111 ? -19.703 33.25 10.406 1 58.09 111 ARG A N 1
ATOM 812 C CA . ARG A 1 111 ? -19.203 34.562 9.953 1 58.09 111 ARG A CA 1
ATOM 813 C C . ARG A 1 111 ? -20.328 35.406 9.406 1 58.09 111 ARG A C 1
ATOM 815 O O . ARG A 1 111 ? -20.172 36.625 9.266 1 58.09 111 ARG A O 1
ATOM 822 N N . ALA A 1 112 ? -21.312 34.969 8.547 1 51.78 112 ALA A N 1
ATOM 823 C CA . ALA A 1 112 ? -22.328 35.969 8.328 1 51.78 112 ALA A CA 1
ATOM 824 C C . ALA A 1 112 ? -22.453 36.906 9.539 1 51.78 112 ALA A C 1
ATOM 826 O O . ALA A 1 112 ? -22.938 38.031 9.43 1 51.78 112 ALA A O 1
ATOM 827 N N . ALA A 1 113 ? -22.016 36.562 10.773 1 46.16 113 ALA A N 1
ATOM 828 C CA . ALA A 1 113 ? -21.953 37.562 11.844 1 46.16 113 ALA A CA 1
ATOM 829 C C . ALA A 1 113 ? -20.594 38.25 11.883 1 46.16 113 ALA A C 1
ATOM 831 O O . ALA A 1 113 ? -20.5 39.469 12.125 1 46.16 113 ALA A O 1
ATOM 832 N N . ALA A 1 114 ? -19.281 37.688 12.203 1 44.12 114 ALA A N 1
ATOM 833 C CA . ALA A 1 114 ? -18.016 38.375 12.398 1 44.12 114 ALA A CA 1
ATOM 834 C C . ALA A 1 114 ? -17.109 38.219 11.172 1 44.12 114 ALA A C 1
ATOM 836 O O . ALA A 1 114 ? -17.25 37.281 10.398 1 44.12 114 ALA A O 1
ATOM 837 N N . THR A 1 115 ? -16.453 39.344 10.5 1 44.19 115 THR A N 1
ATOM 838 C CA . THR A 1 115 ? -15.484 39.594 9.438 1 44.19 115 THR A CA 1
ATOM 839 C C . THR A 1 115 ? -14.375 38.531 9.469 1 44.19 115 THR A C 1
ATOM 841 O O . THR A 1 115 ? -13.359 38.719 10.141 1 44.19 115 THR A O 1
ATOM 844 N N . MET A 1 116 ? -14.492 37.344 10.023 1 39.53 116 MET A N 1
ATOM 845 C CA . MET A 1 116 ? -13.289 36.594 10.312 1 39.53 116 MET A CA 1
ATOM 846 C C . MET A 1 116 ? -12.547 36.219 9.023 1 39.53 116 MET A C 1
ATOM 848 O O . MET A 1 116 ? -13.164 36.094 7.965 1 39.53 116 MET A O 1
ATOM 852 N N . GLU A 1 117 ? -11.125 36.406 8.93 1 40.28 117 GLU A N 1
ATOM 853 C CA . GLU A 1 117 ? -10.023 36.156 8.008 1 40.28 117 GLU A CA 1
ATOM 854 C C . GLU A 1 117 ? -10.195 34.812 7.285 1 40.28 117 GLU A C 1
ATOM 856 O O . GLU A 1 117 ? -10.469 33.812 7.914 1 40.28 117 GLU A O 1
ATOM 861 N N . GLU A 1 118 ? -10.594 34.781 6.012 1 43.53 118 GLU A N 1
ATOM 862 C CA . GLU A 1 118 ? -10.578 33.688 5.039 1 43.53 118 GLU A CA 1
ATOM 863 C C . GLU A 1 118 ? -9.383 32.781 5.258 1 43.53 118 GLU A C 1
ATOM 865 O O . GLU A 1 118 ? -8.234 33.156 5.012 1 43.53 118 GLU A O 1
ATOM 870 N N . GLU A 1 119 ? -9.148 32.25 6.375 1 42.31 119 GLU A N 1
ATOM 871 C CA . GLU A 1 119 ? -8.055 31.281 6.457 1 42.31 119 GLU A CA 1
ATOM 872 C C . GLU A 1 119 ? -7.918 30.484 5.16 1 42.31 119 GLU A C 1
ATOM 874 O O . GLU A 1 119 ? -8.898 29.922 4.672 1 42.31 119 GLU A O 1
ATOM 879 N N . GLN A 1 120 ? -7.039 30.938 4.164 1 39.28 120 GLN A N 1
ATOM 880 C CA . GLN A 1 120 ? -6.59 30.266 2.951 1 39.28 120 GLN A CA 1
ATOM 881 C C . GLN A 1 120 ? -6.559 28.75 3.141 1 39.28 120 GLN A C 1
ATOM 883 O O . GLN A 1 120 ? -5.664 28.219 3.805 1 39.28 120 GLN A O 1
ATOM 888 N N . LEU A 1 121 ? -7.59 28.156 3.494 1 44.38 121 LEU A N 1
ATOM 889 C CA . LEU A 1 121 ? -7.578 26.703 3.385 1 44.38 121 LEU A CA 1
ATOM 890 C C . LEU A 1 121 ? -6.75 26.25 2.184 1 44.38 121 LEU A C 1
ATOM 892 O O . LEU A 1 121 ? -7.059 26.609 1.044 1 44.38 121 LEU A O 1
ATOM 896 N N . GLY A 1 122 ? -5.469 26.297 2.264 1 46.78 122 GLY A N 1
ATOM 897 C CA . GLY A 1 122 ? -4.531 25.844 1.245 1 46.78 122 GLY A CA 1
ATOM 898 C C . GLY A 1 122 ? -5.156 24.906 0.235 1 46.78 122 GLY A C 1
ATOM 899 O O . GLY A 1 122 ? -6.105 24.188 0.553 1 46.78 122 GLY A O 1
ATOM 900 N N . LYS A 1 123 ? -5.375 25.297 -1.096 1 53.34 123 LYS A N 1
ATOM 901 C CA . LYS A 1 123 ? -5.887 24.562 -2.244 1 53.34 123 LYS A CA 1
ATOM 902 C C . LYS A 1 123 ? -5.48 23.094 -2.178 1 53.34 123 LYS A C 1
ATOM 904 O O . LYS A 1 123 ? -4.297 22.766 -2.279 1 53.34 123 LYS A O 1
ATOM 909 N N . LEU A 1 124 ? -6.285 22.312 -1.498 1 58.47 124 LEU A N 1
ATOM 910 C CA . LEU A 1 124 ? -6.074 20.859 -1.566 1 58.47 124 LEU A CA 1
ATOM 911 C C . LEU A 1 124 ? -5.957 20.406 -3.014 1 58.47 124 LEU A C 1
ATOM 913 O O . LEU A 1 124 ? -6.629 20.938 -3.898 1 58.47 124 LEU A O 1
ATOM 917 N N . PRO A 1 125 ? -4.867 19.734 -3.238 1 62.44 125 PRO A N 1
ATOM 918 C CA . PRO A 1 125 ? -4.801 19.156 -4.59 1 62.44 125 PRO A CA 1
ATOM 919 C C . PRO A 1 125 ? -6.09 18.453 -5 1 62.44 125 PRO A C 1
ATOM 921 O O . PRO A 1 125 ? -6.875 18.047 -4.141 1 62.44 125 PRO A O 1
ATOM 924 N N . SER A 1 126 ? -6.398 18.531 -6.262 1 83.94 126 SER A N 1
ATOM 925 C CA . SER A 1 126 ? -7.492 17.75 -6.828 1 83.94 126 SER A CA 1
ATOM 926 C C . SER A 1 126 ? -7.359 16.281 -6.469 1 83.94 126 SER A C 1
ATOM 928 O O . SER A 1 126 ? -6.262 15.719 -6.523 1 83.94 126 SER A O 1
ATOM 930 N N . PRO A 1 127 ? -8.375 15.734 -5.812 1 83.62 127 PRO A N 1
ATOM 931 C CA . PRO A 1 127 ? -8.336 14.312 -5.445 1 83.62 127 PRO A CA 1
ATOM 932 C C . PRO A 1 127 ? -7.879 13.422 -6.594 1 83.62 127 PRO A C 1
ATOM 934 O O . PRO A 1 127 ? -7.113 12.477 -6.375 1 83.62 127 PRO A O 1
ATOM 937 N N . VAL A 1 128 ? -8.203 13.781 -7.816 1 87.75 128 VAL A N 1
ATOM 938 C CA . VAL A 1 128 ? -7.855 12.969 -8.977 1 87.75 128 VAL A CA 1
ATOM 939 C C . VAL A 1 128 ? -6.355 13.086 -9.258 1 87.75 128 VAL A C 1
ATOM 941 O O . VAL A 1 128 ? -5.695 12.094 -9.562 1 87.75 128 VAL A O 1
ATOM 944 N N . GLN A 1 129 ? -5.887 14.258 -9.164 1 86.12 129 GLN A N 1
ATOM 945 C CA . GLN A 1 129 ? -4.461 14.477 -9.398 1 86.12 129 GLN A CA 1
ATOM 946 C C . GLN A 1 129 ? -3.619 13.766 -8.336 1 86.12 129 GLN A C 1
ATOM 948 O O . GLN A 1 129 ? -2.588 13.164 -8.656 1 86.12 129 GLN A O 1
ATOM 953 N N . ALA A 1 130 ? -4.066 13.867 -7.117 1 83.88 130 ALA A N 1
ATOM 954 C CA . ALA A 1 130 ? -3.367 13.195 -6.023 1 83.88 130 ALA A CA 1
ATOM 955 C C . ALA A 1 130 ? -3.381 11.68 -6.211 1 83.88 130 ALA A C 1
ATOM 957 O O . ALA A 1 130 ? -2.367 11.016 -5.992 1 83.88 130 ALA A O 1
ATOM 958 N N . ALA A 1 131 ? -4.523 11.188 -6.625 1 89.75 131 ALA A N 1
ATOM 959 C CA . ALA A 1 131 ? -4.668 9.758 -6.863 1 89.75 131 ALA A CA 1
ATOM 960 C C . ALA A 1 131 ? -3.742 9.289 -7.984 1 89.75 131 ALA A C 1
ATOM 962 O O . ALA A 1 131 ? -3.055 8.273 -7.852 1 89.75 131 ALA A O 1
ATOM 963 N N . ALA A 1 132 ? -3.705 10.016 -9.109 1 92.12 132 ALA A N 1
ATOM 964 C CA . ALA A 1 132 ? -2.867 9.672 -10.25 1 92.12 132 ALA A CA 1
ATOM 965 C C . ALA A 1 132 ? -1.388 9.734 -9.891 1 92.12 132 ALA A C 1
ATOM 967 O O . ALA A 1 132 ? -0.602 8.875 -10.297 1 92.12 132 ALA A O 1
ATOM 968 N N . ALA A 1 133 ? -1.045 10.719 -9.164 1 88.69 133 ALA A N 1
ATOM 969 C CA . ALA A 1 133 ? 0.344 10.875 -8.742 1 88.69 133 ALA A CA 1
ATOM 970 C C . ALA A 1 133 ? 0.773 9.711 -7.844 1 88.69 133 ALA A C 1
ATOM 972 O O . ALA A 1 133 ? 1.89 9.203 -7.965 1 88.69 133 ALA A O 1
ATOM 973 N N . SER A 1 134 ? -0.103 9.328 -6.945 1 90.5 134 SER A N 1
ATOM 974 C CA . SER A 1 134 ? 0.203 8.234 -6.027 1 90.5 134 SER A CA 1
ATOM 975 C C . SER A 1 134 ? 0.331 6.91 -6.766 1 90.5 134 SER A C 1
ATOM 977 O O . SER A 1 134 ? 1.223 6.113 -6.473 1 90.5 134 SER A O 1
ATOM 979 N N . ALA A 1 135 ? -0.573 6.699 -7.703 1 94.81 135 ALA A N 1
ATOM 980 C CA . ALA A 1 135 ? -0.507 5.48 -8.508 1 94.81 135 ALA A CA 1
ATOM 981 C C . ALA A 1 135 ? 0.788 5.426 -9.312 1 94.81 135 ALA A C 1
ATOM 983 O O . ALA A 1 135 ? 1.419 4.371 -9.414 1 94.81 135 ALA A O 1
ATOM 984 N N . LEU A 1 136 ? 1.142 6.539 -9.898 1 95.31 136 LEU A N 1
ATOM 985 C CA . LEU A 1 136 ? 2.352 6.609 -10.711 1 95.31 136 LEU A CA 1
ATOM 986 C C . LEU A 1 136 ? 3.596 6.41 -9.852 1 95.31 136 LEU A C 1
ATOM 988 O O . LEU A 1 136 ? 4.531 5.715 -10.258 1 95.31 136 LEU A O 1
ATOM 992 N N . ALA A 1 137 ? 3.619 7.047 -8.719 1 93.94 137 ALA A N 1
ATOM 993 C CA . ALA A 1 137 ? 4.75 6.895 -7.809 1 93.94 137 ALA A CA 1
ATOM 994 C C . ALA A 1 137 ? 4.93 5.434 -7.398 1 93.94 137 ALA A C 1
ATOM 996 O O . ALA A 1 137 ? 6.039 4.902 -7.441 1 93.94 137 ALA A O 1
ATOM 997 N N . PHE A 1 138 ? 3.859 4.84 -7.012 1 96 138 PHE A N 1
ATOM 998 C CA . PHE A 1 138 ? 3.893 3.43 -6.645 1 96 138 PHE A CA 1
ATOM 999 C C . PHE A 1 138 ? 4.438 2.584 -7.789 1 96 138 PHE A C 1
ATOM 1001 O O . PHE A 1 138 ? 5.262 1.693 -7.57 1 96 138 PHE A O 1
ATOM 1008 N N . SER A 1 139 ? 3.943 2.812 -8.953 1 97.94 139 SER A N 1
ATOM 1009 C CA . SER A 1 139 ? 4.32 2.041 -10.133 1 97.94 139 SER A CA 1
ATOM 1010 C C . SER A 1 139 ? 5.809 2.188 -10.438 1 97.94 139 SER A C 1
ATOM 1012 O O . SER A 1 139 ? 6.469 1.219 -10.82 1 97.94 139 SER A O 1
ATOM 1014 N N . VAL A 1 140 ? 6.328 3.334 -10.305 1 96.69 140 VAL A N 1
ATOM 1015 C CA . VAL A 1 140 ? 7.742 3.594 -10.555 1 96.69 140 VAL A CA 1
ATOM 1016 C C . VAL A 1 140 ? 8.602 2.742 -9.625 1 96.69 140 VAL A C 1
ATOM 1018 O O . VAL A 1 140 ? 9.609 2.178 -10.047 1 96.69 140 VAL A O 1
ATOM 1021 N N . GLY A 1 141 ? 8.242 2.686 -8.375 1 97.31 141 GLY A N 1
ATOM 1022 C CA . GLY A 1 141 ? 8.953 1.838 -7.434 1 97.31 141 GLY A CA 1
ATOM 1023 C C . GLY A 1 141 ? 8.805 0.358 -7.734 1 97.31 141 GLY A C 1
ATOM 1024 O O . GLY A 1 141 ? 9.789 -0.387 -7.719 1 97.31 141 GLY A O 1
ATOM 1025 N N . ALA A 1 142 ? 7.59 -0.005 -8.016 1 98.38 142 ALA A N 1
ATOM 1026 C CA . ALA A 1 142 ? 7.246 -1.414 -8.203 1 98.38 142 ALA A CA 1
ATOM 1027 C C . ALA A 1 142 ? 7.91 -1.981 -9.453 1 98.38 142 ALA A C 1
ATOM 1029 O O . ALA A 1 142 ? 8.211 -3.176 -9.516 1 98.38 142 ALA A O 1
ATOM 1030 N N . VAL A 1 143 ? 8.172 -1.201 -10.445 1 98 143 VAL A N 1
ATOM 1031 C CA . VAL A 1 143 ? 8.703 -1.669 -11.719 1 98 143 VAL A CA 1
ATOM 1032 C C . VAL A 1 143 ? 10.156 -2.098 -11.555 1 98 143 VAL A C 1
ATOM 1034 O O . VAL A 1 143 ? 10.648 -2.949 -12.297 1 98 143 VAL A O 1
ATOM 1037 N N . VAL A 1 144 ? 10.852 -1.647 -10.578 1 97.94 144 VAL A N 1
ATOM 1038 C CA . VAL A 1 144 ? 12.281 -1.87 -10.398 1 97.94 144 VAL A CA 1
ATOM 1039 C C . VAL A 1 144 ? 12.555 -3.357 -10.18 1 97.94 144 VAL A C 1
ATOM 1041 O O . VAL A 1 144 ? 13.266 -3.986 -10.969 1 97.94 144 VAL A O 1
ATOM 1044 N N . PRO A 1 145 ? 11.969 -3.936 -9.156 1 98.06 145 PRO A N 1
ATOM 1045 C CA . PRO A 1 145 ? 12.227 -5.367 -8.984 1 98.06 145 PRO A CA 1
ATOM 1046 C C . PRO A 1 145 ? 11.656 -6.211 -10.125 1 98.06 145 PRO A C 1
ATOM 1048 O O . PRO A 1 145 ? 12.211 -7.266 -10.453 1 98.06 145 PRO A O 1
ATOM 1051 N N . LEU A 1 146 ? 10.602 -5.805 -10.727 1 97.44 146 LEU A N 1
ATOM 1052 C CA . LEU A 1 146 ? 10.008 -6.539 -11.836 1 97.44 146 LEU A CA 1
ATOM 1053 C C . LEU A 1 146 ? 10.961 -6.59 -13.023 1 97.44 146 LEU A C 1
ATOM 1055 O O . LEU A 1 146 ? 11.172 -7.656 -13.609 1 97.44 146 LEU A O 1
ATOM 1059 N N . LEU A 1 147 ? 11.516 -5.488 -13.359 1 96.31 147 LEU A N 1
ATOM 1060 C CA . LEU A 1 147 ? 12.461 -5.434 -14.477 1 96.31 147 LEU A CA 1
ATOM 1061 C C . LEU A 1 147 ? 13.734 -6.203 -14.148 1 96.31 147 LEU A C 1
ATOM 1063 O O . LEU A 1 147 ? 14.312 -6.848 -15.023 1 96.31 147 LEU A O 1
ATOM 1067 N N . ALA A 1 148 ? 14.125 -6.07 -12.914 1 95.81 148 ALA A N 1
ATOM 1068 C CA . ALA A 1 148 ? 15.344 -6.754 -12.484 1 95.81 148 ALA A CA 1
ATOM 1069 C C . ALA A 1 148 ? 15.211 -8.266 -12.641 1 95.81 148 ALA A C 1
ATOM 1071 O O . ALA A 1 148 ? 16.172 -8.945 -13.016 1 95.81 148 ALA A O 1
ATOM 1072 N N . ALA A 1 149 ? 14.094 -8.75 -12.383 1 93.5 149 ALA A N 1
ATOM 1073 C CA . ALA A 1 149 ? 13.875 -10.195 -12.422 1 93.5 149 ALA A CA 1
ATOM 1074 C C . ALA A 1 149 ? 13.523 -10.664 -13.828 1 93.5 149 ALA A C 1
ATOM 1076 O O . ALA A 1 149 ? 13.695 -11.836 -14.156 1 93.5 149 ALA A O 1
ATOM 1077 N N . GLY A 1 150 ? 12.906 -9.875 -14.656 1 90.06 150 GLY A N 1
ATOM 1078 C CA . GLY A 1 150 ? 12.266 -10.25 -15.906 1 90.06 150 GLY A CA 1
ATOM 1079 C C . GLY A 1 150 ? 13.203 -10.945 -16.875 1 90.06 150 GLY A C 1
ATOM 1080 O O . GLY A 1 150 ? 12.766 -11.742 -17.703 1 90.06 150 GLY A O 1
ATOM 1081 N N . PHE A 1 151 ? 14.484 -10.82 -16.734 1 84.69 151 PHE A N 1
ATOM 1082 C CA . PHE A 1 151 ? 15.383 -11.344 -17.766 1 84.69 151 PHE A CA 1
ATOM 1083 C C . PHE A 1 151 ? 16.359 -12.352 -17.172 1 84.69 151 PHE A C 1
ATOM 1085 O O . PHE A 1 151 ? 17.375 -12.672 -17.781 1 84.69 151 PHE A O 1
ATOM 1092 N N . ILE A 1 152 ? 16.016 -12.859 -16.109 1 87.31 152 ILE A N 1
ATOM 1093 C CA . ILE A 1 152 ? 16.969 -13.758 -15.445 1 87.31 152 ILE A CA 1
ATOM 1094 C C . ILE A 1 152 ? 16.375 -15.156 -15.352 1 87.31 152 ILE A C 1
ATOM 1096 O O . ILE A 1 152 ? 15.297 -15.344 -14.773 1 87.31 152 ILE A O 1
ATOM 1100 N N . GLY A 1 153 ? 17.078 -16.125 -15.898 1 86.62 153 GLY A N 1
ATOM 1101 C CA . GLY A 1 153 ? 16.609 -17.5 -15.938 1 86.62 153 GLY A CA 1
ATOM 1102 C C . GLY A 1 153 ? 16.953 -18.281 -14.68 1 86.62 153 GLY A C 1
ATOM 1103 O O . GLY A 1 153 ? 16.125 -19.062 -14.195 1 86.62 153 GLY A O 1
ATOM 1104 N N . SER A 1 154 ? 18.078 -18.062 -14.141 1 93.12 154 SER A N 1
ATOM 1105 C CA . SER A 1 154 ? 18.516 -18.797 -12.953 1 93.12 154 SER A CA 1
ATOM 1106 C C . SER A 1 154 ? 17.781 -18.328 -11.703 1 93.12 154 SER A C 1
ATOM 1108 O O . SER A 1 154 ? 17.688 -17.141 -11.445 1 93.12 154 SER A O 1
ATOM 1110 N N . TYR A 1 155 ? 17.25 -19.25 -11.016 1 94.25 155 TYR A N 1
ATOM 1111 C CA . TYR A 1 155 ? 16.469 -18.984 -9.812 1 94.25 155 TYR A CA 1
ATOM 1112 C C . TYR A 1 155 ? 17.297 -18.203 -8.797 1 94.25 155 TYR A C 1
ATOM 1114 O O . TYR A 1 155 ? 16.891 -17.125 -8.344 1 94.25 155 TYR A O 1
ATOM 1122 N N . ARG A 1 156 ? 18.484 -18.734 -8.422 1 94.56 156 ARG A N 1
ATOM 1123 C CA . ARG A 1 156 ? 19.312 -18.109 -7.41 1 94.56 156 ARG A CA 1
ATOM 1124 C C . ARG A 1 156 ? 19.734 -16.703 -7.828 1 94.56 156 ARG A C 1
ATOM 1126 O O . ARG A 1 156 ? 19.688 -15.766 -7.02 1 94.56 156 ARG A O 1
ATOM 1133 N N . LEU A 1 157 ? 20.125 -16.594 -9.07 1 95.31 157 LEU A N 1
ATOM 1134 C CA . LEU A 1 157 ? 20.547 -15.289 -9.578 1 95.31 157 LEU A CA 1
ATOM 1135 C C . LEU A 1 157 ? 19.375 -14.305 -9.578 1 95.31 157 LEU A C 1
ATOM 1137 O O . LEU A 1 157 ? 19.562 -13.109 -9.328 1 95.31 157 LEU A O 1
ATOM 1141 N N . ARG A 1 158 ? 18.219 -14.773 -9.906 1 96.06 158 ARG A N 1
ATOM 1142 C CA . ARG A 1 158 ? 17.031 -13.914 -9.938 1 96.06 158 ARG A CA 1
ATOM 1143 C C . ARG A 1 158 ? 16.766 -13.312 -8.562 1 96.06 158 ARG A C 1
ATOM 1145 O O . ARG A 1 158 ? 16.484 -12.117 -8.445 1 96.06 158 ARG A O 1
ATOM 1152 N N . LEU A 1 159 ? 16.844 -14.117 -7.531 1 96.75 159 LEU A N 1
ATOM 1153 C CA . LEU A 1 159 ? 16.625 -13.641 -6.168 1 96.75 159 LEU A CA 1
ATOM 1154 C C . LEU A 1 159 ? 17.672 -12.594 -5.793 1 96.75 159 LEU A C 1
ATOM 1156 O O . LEU A 1 159 ? 17.344 -11.555 -5.227 1 96.75 159 LEU A O 1
ATOM 1160 N N . GLU A 1 160 ? 18.922 -12.844 -6.105 1 97 160 GLU A N 1
ATOM 1161 C CA . GLU A 1 160 ? 20.016 -11.938 -5.773 1 97 160 GLU A CA 1
A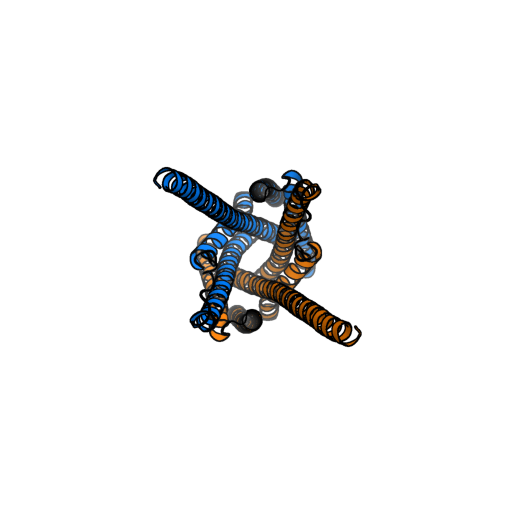TOM 1162 C C . GLU A 1 160 ? 19.859 -10.602 -6.504 1 97 160 GLU A C 1
ATOM 1164 O O . GLU A 1 160 ? 20.125 -9.547 -5.93 1 97 160 GLU A O 1
ATOM 1169 N N . VAL A 1 161 ? 19.5 -10.672 -7.734 1 97.06 161 VAL A N 1
ATOM 1170 C CA . VAL A 1 161 ? 19.391 -9.469 -8.547 1 97.06 161 VAL A CA 1
ATOM 1171 C C . VAL A 1 161 ? 18.219 -8.617 -8.055 1 97.06 161 VAL A C 1
ATOM 1173 O O . VAL A 1 161 ? 18.312 -7.387 -8.039 1 97.06 161 VAL A O 1
ATOM 1176 N N . VAL A 1 162 ? 17.094 -9.25 -7.707 1 97.69 162 VAL A N 1
ATOM 1177 C CA . VAL A 1 162 ? 15.953 -8.523 -7.168 1 97.69 162 VAL A CA 1
ATOM 1178 C C . VAL A 1 162 ? 16.359 -7.793 -5.887 1 97.69 162 VAL A C 1
ATOM 1180 O O . VAL A 1 162 ? 16.062 -6.609 -5.719 1 97.69 162 VAL A O 1
ATOM 1183 N N . VAL A 1 163 ? 17.062 -8.492 -4.988 1 97.94 163 VAL A N 1
ATOM 1184 C CA . VAL A 1 163 ? 17.5 -7.895 -3.732 1 97.94 163 VAL A CA 1
ATOM 1185 C C . VAL A 1 163 ? 18.469 -6.75 -4.012 1 97.94 163 VAL A C 1
ATOM 1187 O O . VAL A 1 163 ? 18.375 -5.68 -3.406 1 97.94 163 VAL A O 1
ATOM 1190 N N . ALA A 1 164 ? 19.375 -6.938 -4.91 1 98 164 ALA A N 1
ATOM 1191 C CA . ALA A 1 164 ? 20.375 -5.922 -5.238 1 98 164 ALA A CA 1
ATOM 1192 C C . ALA A 1 164 ? 19.719 -4.688 -5.855 1 98 164 ALA A C 1
ATOM 1194 O O . ALA A 1 164 ? 20.031 -3.557 -5.484 1 98 164 ALA A O 1
ATOM 1195 N N . ALA A 1 165 ? 18.859 -4.891 -6.82 1 98.06 165 ALA A N 1
ATOM 1196 C CA . ALA A 1 165 ? 18.172 -3.787 -7.48 1 98.06 165 ALA A CA 1
ATOM 1197 C C . ALA A 1 165 ? 17.297 -3.02 -6.492 1 98.06 165 ALA A C 1
ATOM 1199 O O . ALA A 1 165 ? 17.266 -1.787 -6.504 1 98.06 165 ALA A O 1
ATOM 1200 N N . ALA A 1 166 ? 16.531 -3.812 -5.695 1 98.19 166 ALA A N 1
ATOM 1201 C CA . ALA A 1 166 ? 15.703 -3.178 -4.68 1 98.19 166 ALA A CA 1
ATOM 1202 C C . ALA A 1 166 ? 16.547 -2.363 -3.705 1 98.19 166 ALA A C 1
ATOM 1204 O O . ALA A 1 166 ? 16.172 -1.255 -3.32 1 98.19 166 ALA A O 1
ATOM 1205 N N . SER A 1 167 ? 17.703 -2.895 -3.279 1 98 167 SER A N 1
ATOM 1206 C CA . SER A 1 167 ? 18.594 -2.197 -2.357 1 98 167 SER A CA 1
ATOM 1207 C C . SER A 1 167 ? 19.125 -0.901 -2.967 1 98 167 SER A C 1
ATOM 1209 O O . SER A 1 167 ? 19.141 0.14 -2.307 1 98 167 SER A O 1
ATOM 1211 N N . ALA A 1 168 ? 19.547 -0.952 -4.172 1 97.81 168 ALA A N 1
ATOM 1212 C CA . ALA A 1 168 ? 20.047 0.238 -4.863 1 97.81 168 ALA A CA 1
ATOM 1213 C C . ALA A 1 168 ? 18.953 1.301 -4.969 1 97.81 168 ALA A C 1
ATOM 1215 O O . ALA A 1 168 ? 19.203 2.484 -4.738 1 97.81 168 ALA A O 1
ATOM 1216 N N . ALA A 1 169 ? 17.781 0.883 -5.348 1 97.5 169 ALA A N 1
ATOM 1217 C CA . ALA A 1 169 ? 16.656 1.808 -5.477 1 97.5 169 ALA A CA 1
ATOM 1218 C C . ALA A 1 169 ? 16.281 2.404 -4.125 1 97.5 169 ALA A C 1
ATOM 1220 O O . ALA A 1 169 ? 15.922 3.582 -4.035 1 97.5 169 ALA A O 1
ATOM 1221 N N . LEU A 1 170 ? 16.281 1.574 -3.098 1 95.69 170 LEU A N 1
ATOM 1222 C CA . LEU A 1 170 ? 15.984 2.062 -1.756 1 95.69 170 LEU A CA 1
ATOM 1223 C C . LEU A 1 170 ? 16.969 3.152 -1.344 1 95.69 170 LEU A C 1
ATOM 1225 O O . LEU A 1 170 ? 16.578 4.133 -0.704 1 95.69 170 LEU A O 1
ATOM 1229 N N . VAL A 1 171 ? 18.234 2.99 -1.655 1 94.5 171 VAL A N 1
ATOM 1230 C CA . VAL A 1 171 ? 19.234 4.012 -1.362 1 94.5 171 VAL A CA 1
ATOM 1231 C C . VAL A 1 171 ? 18.875 5.305 -2.096 1 94.5 171 VAL A C 1
ATOM 1233 O O . VAL A 1 171 ? 18.922 6.387 -1.509 1 94.5 171 VAL A O 1
ATOM 1236 N N . VAL A 1 172 ? 18.516 5.195 -3.32 1 93.25 172 VAL A N 1
ATOM 1237 C CA . VAL A 1 172 ? 18.188 6.359 -4.137 1 93.25 172 VAL A CA 1
ATOM 1238 C C . VAL A 1 172 ? 16.969 7.059 -3.568 1 93.25 172 VAL A C 1
ATOM 1240 O O . VAL A 1 172 ? 16.969 8.281 -3.393 1 93.25 172 VAL A O 1
ATOM 1243 N N . PHE A 1 173 ? 15.922 6.27 -3.297 1 88.62 173 PHE A N 1
ATOM 1244 C CA . PHE A 1 173 ? 14.688 6.855 -2.783 1 88.62 173 PHE A CA 1
ATOM 1245 C C . PHE A 1 173 ? 14.898 7.422 -1.385 1 88.62 173 PHE A C 1
ATOM 1247 O O . PHE A 1 173 ? 14.312 8.445 -1.028 1 88.62 173 PHE A 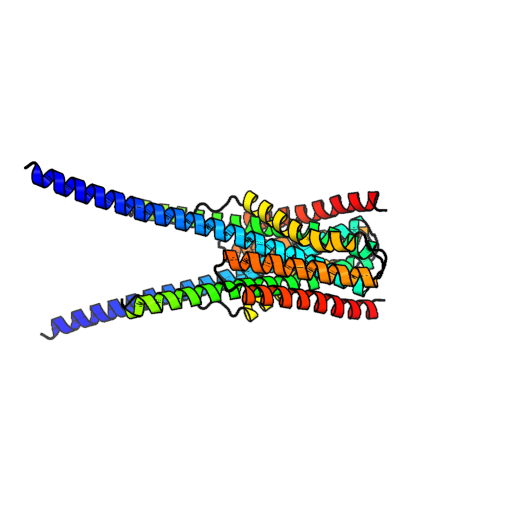O 1
ATOM 1254 N N . GLY A 1 174 ? 15.633 6.707 -0.59 1 85.31 174 GLY A N 1
ATOM 1255 C CA . GLY A 1 174 ? 15.961 7.23 0.728 1 85.31 174 GLY A CA 1
ATOM 1256 C C . GLY A 1 174 ? 16.688 8.555 0.679 1 85.31 174 GLY A C 1
ATOM 1257 O O . GLY A 1 174 ? 16.375 9.477 1.442 1 85.31 174 GLY A O 1
ATOM 1258 N N . CYS A 1 175 ? 17.656 8.711 -0.145 1 85.81 175 CYS A N 1
ATOM 1259 C CA . CYS A 1 175 ? 18.422 9.953 -0.308 1 85.81 175 CYS A CA 1
ATOM 1260 C C . CYS A 1 175 ? 17.531 11.062 -0.85 1 85.81 175 CYS A C 1
ATOM 1262 O O . CYS A 1 175 ? 17.641 12.219 -0.421 1 85.81 175 CYS A O 1
ATOM 1264 N N . ALA A 1 176 ? 16.656 10.727 -1.752 1 83.75 176 ALA A N 1
ATOM 1265 C CA . ALA A 1 176 ? 15.727 11.703 -2.305 1 83.75 176 ALA A CA 1
ATOM 1266 C C . ALA A 1 176 ? 14.766 12.211 -1.235 1 83.75 176 ALA A C 1
ATOM 1268 O O . ALA A 1 176 ? 14.453 13.398 -1.188 1 83.75 176 ALA A O 1
ATOM 1269 N N . GLY A 1 177 ? 14.32 11.297 -0.416 1 77.44 177 GLY A N 1
ATOM 1270 C CA . GLY A 1 177 ? 13.453 11.688 0.684 1 77.44 177 GLY A CA 1
ATOM 1271 C C . GLY A 1 177 ? 14.141 12.594 1.689 1 77.44 177 GLY A C 1
ATOM 1272 O O . GLY A 1 177 ? 13.539 13.555 2.178 1 77.44 177 GLY A O 1
ATOM 1273 N N . ALA A 1 178 ? 15.336 12.289 1.967 1 75.12 178 ALA A N 1
ATOM 1274 C CA . ALA A 1 178 ? 16.109 13.094 2.904 1 75.12 178 ALA A CA 1
ATOM 1275 C C . ALA A 1 178 ? 16.344 14.5 2.361 1 75.12 178 ALA A C 1
ATOM 1277 O O . ALA A 1 178 ? 16.281 15.477 3.109 1 75.12 178 ALA A O 1
ATOM 1278 N N . ALA A 1 179 ? 16.625 14.562 1.146 1 75.75 179 ALA A N 1
ATOM 1279 C CA . ALA A 1 179 ? 16.875 15.859 0.523 1 75.75 179 ALA A CA 1
ATOM 1280 C C . ALA A 1 179 ? 15.625 16.734 0.559 1 75.75 179 ALA A C 1
ATOM 1282 O O . ALA A 1 179 ? 15.719 17.953 0.743 1 75.75 179 ALA A O 1
ATOM 1283 N N . LEU A 1 180 ? 14.516 16.078 0.463 1 68.19 180 LEU A N 1
ATOM 1284 C CA . LEU A 1 180 ? 13.25 16.797 0.421 1 68.19 180 LEU A CA 1
ATOM 1285 C C . LEU A 1 180 ? 12.797 17.203 1.823 1 68.19 180 LEU A C 1
ATOM 1287 O O . LEU A 1 180 ? 12.102 18.203 1.998 1 68.19 180 LEU A O 1
ATOM 1291 N N . GLY A 1 181 ? 13.094 16.422 2.814 1 63.38 181 GLY A N 1
ATOM 1292 C CA . GLY A 1 181 ? 12.68 16.703 4.18 1 63.38 181 GLY A CA 1
ATOM 1293 C C . GLY A 1 181 ? 13.734 17.438 4.98 1 63.38 181 GLY A C 1
ATOM 1294 O O . GLY A 1 181 ? 13.555 17.688 6.172 1 63.38 181 GLY A O 1
ATOM 1295 N N . ARG A 1 182 ? 14.789 17.859 4.328 1 64.38 182 ARG A N 1
ATOM 1296 C CA . ARG A 1 182 ? 15.898 18.5 5.02 1 64.38 182 ARG A CA 1
ATOM 1297 C C . ARG A 1 182 ? 16.359 17.672 6.211 1 64.38 182 ARG A C 1
ATOM 1299 O O . ARG A 1 182 ? 16.594 18.203 7.297 1 64.38 182 ARG A O 1
ATOM 1306 N N . ALA A 1 183 ? 16.266 16.438 6.098 1 64.31 183 ALA A N 1
ATOM 1307 C CA . ALA A 1 183 ? 16.719 15.484 7.113 1 64.31 183 ALA A CA 1
ATOM 1308 C C . ALA A 1 183 ? 18.109 14.945 6.789 1 64.31 183 ALA A C 1
ATOM 1310 O O . ALA A 1 183 ? 18.562 15.039 5.648 1 64.31 183 ALA A O 1
ATOM 1311 N N . PRO A 1 184 ? 18.797 14.547 7.848 1 72 184 PRO A N 1
ATOM 1312 C CA . PRO A 1 184 ? 20.109 13.938 7.566 1 72 184 PRO A CA 1
ATOM 1313 C C . PRO A 1 184 ? 20.016 12.758 6.605 1 72 184 PRO A C 1
ATOM 1315 O O . PRO A 1 184 ? 19.266 11.805 6.863 1 72 184 PRO A O 1
ATOM 1318 N N . LYS A 1 185 ? 20.734 12.828 5.59 1 77.62 185 LYS A N 1
ATOM 1319 C CA . LYS A 1 185 ? 20.672 11.906 4.465 1 77.62 185 LYS A CA 1
ATOM 1320 C C . LYS A 1 185 ? 21 10.484 4.898 1 77.62 185 LYS A C 1
ATOM 1322 O O . LYS A 1 185 ? 20.281 9.539 4.586 1 77.62 185 LYS A O 1
ATOM 1327 N N . VAL A 1 186 ? 22.016 10.297 5.609 1 80.94 186 VAL A N 1
ATOM 1328 C CA . VAL A 1 186 ? 22.531 8.969 5.93 1 80.94 186 VAL A CA 1
ATOM 1329 C C . VAL A 1 186 ? 21.516 8.227 6.812 1 80.94 186 VAL A C 1
ATOM 1331 O O . VAL A 1 186 ? 21.25 7.043 6.594 1 80.94 186 VAL A O 1
ATOM 1334 N N . ARG A 1 187 ? 21 8.875 7.73 1 81.5 187 ARG A N 1
ATOM 1335 C CA . ARG A 1 187 ? 20.062 8.219 8.641 1 81.5 187 ARG A CA 1
ATOM 1336 C C . ARG A 1 187 ? 18.766 7.855 7.934 1 81.5 187 ARG A C 1
ATOM 1338 O O . ARG A 1 187 ? 18.219 6.773 8.141 1 81.5 187 ARG A O 1
ATOM 1345 N N . SER A 1 188 ? 18.328 8.75 7.16 1 80.94 188 SER A N 1
ATOM 1346 C CA . SER A 1 188 ? 17.109 8.508 6.406 1 80.94 188 SER A CA 1
ATOM 1347 C C . SER A 1 188 ? 17.266 7.332 5.449 1 80.94 188 SER A C 1
ATOM 1349 O O . SER A 1 188 ? 16.391 6.473 5.352 1 80.94 188 SER A O 1
ATOM 1351 N N . CYS A 1 189 ? 18.359 7.277 4.824 1 87.56 189 CYS A N 1
ATOM 1352 C CA . CYS A 1 189 ? 18.641 6.199 3.881 1 87.56 189 CYS A CA 1
ATOM 1353 C C . CYS A 1 189 ? 18.766 4.863 4.605 1 87.56 189 CYS A C 1
ATOM 1355 O O . CYS A 1 189 ? 18.25 3.848 4.133 1 87.56 189 CYS A O 1
ATOM 1357 N N . ALA A 1 190 ? 19.469 4.871 5.684 1 91.38 190 ALA A N 1
ATOM 1358 C CA . ALA A 1 190 ? 19.672 3.641 6.445 1 91.38 190 ALA A CA 1
ATOM 1359 C C . ALA A 1 190 ? 18.344 3.057 6.902 1 91.38 190 ALA A C 1
ATOM 1361 O O . ALA A 1 190 ? 18.141 1.842 6.855 1 91.38 190 ALA A O 1
ATOM 1362 N N . ARG A 1 191 ? 17.484 3.893 7.344 1 88.31 191 ARG A N 1
ATOM 1363 C CA . ARG A 1 191 ? 16.188 3.436 7.824 1 88.31 191 ARG A CA 1
ATOM 1364 C C . ARG A 1 191 ? 15.383 2.799 6.699 1 88.31 191 ARG A C 1
ATOM 1366 O O . ARG A 1 191 ? 14.781 1.74 6.887 1 88.31 191 ARG A O 1
ATOM 1373 N N . VAL A 1 192 ? 15.375 3.404 5.559 1 90.69 192 VAL A N 1
ATOM 1374 C CA . VAL A 1 192 ? 14.617 2.92 4.41 1 90.69 192 VAL A CA 1
ATOM 1375 C C . VAL A 1 192 ? 15.219 1.606 3.912 1 90.69 192 VAL A C 1
ATOM 1377 O O . VAL A 1 192 ? 14.484 0.656 3.619 1 90.69 192 VAL A O 1
ATOM 1380 N N . VAL A 1 193 ? 16.531 1.518 3.861 1 96 193 VAL A N 1
ATOM 1381 C CA . VAL A 1 193 ? 17.219 0.336 3.346 1 96 193 VAL A CA 1
ATOM 1382 C C . VAL A 1 193 ? 17.047 -0.824 4.324 1 96 193 VAL A C 1
ATOM 1384 O O . VAL A 1 193 ? 16.688 -1.933 3.93 1 96 193 VAL A O 1
ATOM 1387 N N . VAL A 1 194 ? 17.266 -0.606 5.594 1 95.88 194 VAL A N 1
ATOM 1388 C CA . VAL A 1 194 ? 17.141 -1.65 6.605 1 95.88 194 VAL A CA 1
ATOM 1389 C C . VAL A 1 194 ? 15.695 -2.121 6.691 1 95.88 194 VAL A C 1
ATOM 1391 O O . VAL A 1 194 ? 15.43 -3.32 6.809 1 95.88 194 VAL A O 1
ATOM 1394 N N . GLY A 1 195 ? 14.82 -1.16 6.664 1 95.19 195 GLY A N 1
ATOM 1395 C CA . GLY A 1 195 ? 13.414 -1.519 6.648 1 95.19 195 GLY A CA 1
ATOM 1396 C C . GLY A 1 195 ? 13.023 -2.371 5.453 1 95.19 195 GLY A C 1
ATOM 1397 O O . GLY A 1 195 ? 12.281 -3.346 5.594 1 95.19 195 GLY A O 1
ATOM 1398 N N . GLY A 1 196 ? 13.445 -1.973 4.262 1 96.81 196 GLY A N 1
ATOM 1399 C CA . GLY A 1 196 ? 13.18 -2.756 3.066 1 96.81 196 GLY A CA 1
ATOM 1400 C C . GLY A 1 196 ? 13.742 -4.164 3.139 1 96.81 196 GLY A C 1
ATOM 1401 O O . GLY A 1 196 ? 13.078 -5.125 2.748 1 96.81 196 GLY A O 1
ATOM 1402 N N . TRP A 1 197 ? 15.008 -4.234 3.646 1 97.88 197 TRP A N 1
ATOM 1403 C CA . TRP A 1 197 ? 15.617 -5.547 3.816 1 97.88 197 TRP A CA 1
ATOM 1404 C C . TRP A 1 197 ? 14.812 -6.402 4.789 1 97.88 197 TRP A C 1
ATOM 1406 O O . TRP A 1 197 ? 14.633 -7.602 4.57 1 97.88 197 TRP A O 1
ATOM 1416 N N . ALA A 1 198 ? 14.383 -5.848 5.824 1 97.69 198 ALA A N 1
ATOM 1417 C CA . ALA A 1 198 ? 13.578 -6.562 6.809 1 97.69 198 ALA A CA 1
ATOM 1418 C C . ALA A 1 198 ? 12.273 -7.062 6.191 1 97.69 198 ALA A C 1
ATOM 1420 O O . ALA A 1 198 ? 11.859 -8.195 6.43 1 97.69 198 ALA A O 1
ATOM 1421 N N . ALA A 1 199 ? 11.641 -6.191 5.484 1 98.06 199 ALA A N 1
ATOM 1422 C CA . ALA A 1 199 ? 10.383 -6.559 4.832 1 98.06 199 ALA A CA 1
ATOM 1423 C C . ALA A 1 199 ? 10.578 -7.738 3.885 1 98.06 199 ALA A C 1
ATOM 1425 O O . ALA A 1 199 ? 9.805 -8.695 3.904 1 98.06 199 ALA A O 1
ATOM 1426 N N . MET A 1 200 ? 11.609 -7.707 3.055 1 98.38 200 MET A N 1
ATOM 1427 C CA . MET A 1 200 ? 11.898 -8.789 2.115 1 98.38 200 MET A CA 1
ATOM 1428 C C . MET A 1 200 ? 12.242 -10.078 2.854 1 98.38 200 MET A C 1
ATOM 1430 O O . MET A 1 200 ? 11.773 -11.156 2.482 1 98.38 200 MET A O 1
ATOM 1434 N N . ALA A 1 201 ? 13.047 -9.961 3.9 1 98.31 201 ALA A N 1
ATOM 1435 C CA . ALA A 1 201 ? 13.469 -11.133 4.672 1 98.31 201 ALA A CA 1
ATOM 1436 C C . ALA A 1 201 ? 12.281 -11.773 5.383 1 98.31 201 ALA A C 1
ATOM 1438 O O . ALA A 1 201 ? 12.156 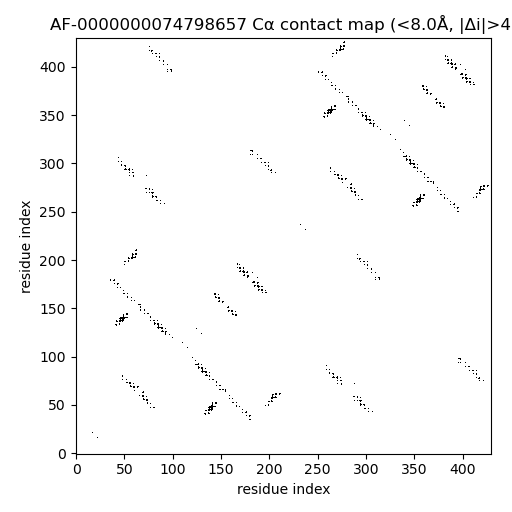-13 5.402 1 98.31 201 ALA A O 1
ATOM 1439 N N . VAL A 1 202 ? 11.445 -11.016 6.02 1 98.12 202 VAL A N 1
ATOM 1440 C CA . VAL A 1 202 ? 10.281 -11.523 6.738 1 98.12 202 VAL A CA 1
ATOM 1441 C C . VAL A 1 202 ? 9.336 -12.211 5.766 1 98.12 202 VAL A C 1
ATOM 1443 O O . VAL A 1 202 ? 8.828 -13.297 6.043 1 98.12 202 VAL A O 1
ATOM 1446 N N . THR A 1 203 ? 9.062 -11.547 4.664 1 98.12 203 THR A N 1
ATOM 1447 C CA . THR A 1 203 ? 8.156 -12.133 3.686 1 98.12 203 THR A CA 1
ATOM 1448 C C . THR A 1 203 ? 8.719 -13.438 3.131 1 98.12 203 THR A C 1
ATOM 1450 O O . THR A 1 203 ? 8.008 -14.438 3.035 1 98.12 203 THR A O 1
ATOM 1453 N N . PHE A 1 204 ? 9.984 -13.438 2.754 1 98.12 204 PHE A N 1
ATOM 1454 C CA . PHE A 1 204 ? 10.641 -14.648 2.264 1 98.12 204 PHE A CA 1
ATOM 1455 C C . PHE A 1 204 ? 10.57 -15.758 3.299 1 98.12 204 PHE A C 1
ATOM 1457 O O . PHE A 1 204 ? 10.219 -16.891 2.973 1 98.12 204 PHE A O 1
ATOM 1464 N N . GLY A 1 205 ? 10.961 -15.438 4.488 1 97.75 205 GLY A N 1
ATOM 1465 C CA . GLY A 1 205 ? 10.992 -16.422 5.555 1 97.75 205 GLY A CA 1
ATOM 1466 C C . GLY A 1 205 ? 9.625 -17 5.875 1 97.75 205 GLY A C 1
ATOM 1467 O O . GLY A 1 205 ? 9.469 -18.219 5.992 1 97.75 205 GLY A O 1
ATOM 1468 N N . LEU A 1 206 ? 8.617 -16.219 6.066 1 97.06 206 LEU A N 1
ATOM 1469 C CA . LEU A 1 206 ? 7.27 -16.672 6.391 1 97.06 206 LEU A CA 1
ATOM 1470 C C . LEU A 1 206 ? 6.691 -17.5 5.258 1 97.06 206 LEU A C 1
ATOM 1472 O O . LEU A 1 206 ? 6.043 -18.531 5.5 1 97.06 206 LEU A O 1
ATOM 1476 N N . MET A 1 207 ? 6.91 -17.031 4.094 1 96.75 207 MET A N 1
ATOM 1477 C CA . MET A 1 207 ? 6.383 -17.766 2.949 1 96.75 207 MET A CA 1
ATOM 1478 C C . MET A 1 207 ? 7.09 -19.109 2.799 1 96.75 207 MET A C 1
ATOM 1480 O O . MET A 1 207 ? 6.477 -20.094 2.396 1 96.75 207 MET A O 1
ATOM 1484 N N . ARG A 1 208 ? 8.352 -19.109 3.004 1 95.75 208 ARG A N 1
ATOM 1485 C CA . ARG A 1 208 ? 9.07 -20.375 2.977 1 95.75 208 ARG A CA 1
ATOM 1486 C C . ARG A 1 208 ? 8.484 -21.359 3.986 1 95.75 208 ARG A C 1
ATOM 1488 O O . ARG A 1 208 ? 8.375 -22.547 3.703 1 95.75 208 ARG A O 1
ATOM 1495 N N . PHE A 1 209 ? 8.133 -20.828 5.105 1 94.06 209 PHE A N 1
ATOM 1496 C CA . PHE A 1 209 ? 7.543 -21.656 6.16 1 94.06 209 PHE A CA 1
ATOM 1497 C C . PHE A 1 209 ? 6.172 -22.172 5.738 1 94.06 209 PHE A C 1
ATOM 1499 O O . PHE A 1 209 ? 5.844 -23.328 5.98 1 94.06 209 PHE A O 1
ATOM 1506 N N . VAL A 1 210 ? 5.336 -21.359 5.16 1 90.38 210 VAL A N 1
ATOM 1507 C CA . VAL A 1 210 ? 3.996 -21.719 4.699 1 90.38 210 VAL A CA 1
ATOM 1508 C C . VAL A 1 210 ? 4.098 -22.703 3.535 1 90.38 210 VAL A C 1
ATOM 1510 O O . VAL A 1 210 ? 3.338 -23.672 3.465 1 90.38 210 VAL A O 1
ATOM 1513 N N . GLY A 1 211 ? 4.945 -22.359 2.588 1 85.56 211 GLY A N 1
ATOM 1514 C CA . GLY A 1 211 ? 5.152 -23.266 1.473 1 85.56 211 GLY A CA 1
ATOM 1515 C C . GLY A 1 211 ? 5.586 -24.656 1.907 1 85.56 211 GLY A C 1
ATOM 1516 O O . GLY A 1 211 ? 5.168 -25.656 1.317 1 85.56 211 GLY A O 1
ATOM 1517 N N . ALA A 1 212 ? 6.379 -24.703 2.891 1 75.75 212 ALA A N 1
ATOM 1518 C CA . ALA A 1 212 ? 6.855 -25.984 3.393 1 75.75 212 ALA A CA 1
ATOM 1519 C C . ALA A 1 212 ? 5.711 -26.797 4 1 75.75 212 ALA A C 1
ATOM 1521 O O . ALA A 1 212 ? 5.719 -28.031 3.953 1 75.75 212 ALA A O 1
ATOM 1522 N N . LYS A 1 213 ? 4.754 -26.078 4.543 1 75.69 213 LYS A N 1
ATOM 1523 C CA . LYS A 1 213 ? 3.633 -26.766 5.191 1 75.69 213 LYS A CA 1
ATOM 1524 C C . LYS A 1 213 ? 2.506 -27.031 4.199 1 75.69 213 LYS A C 1
ATOM 1526 O O . LYS A 1 213 ? 1.771 -28.016 4.336 1 75.69 213 LYS A O 1
ATOM 1531 N N . ALA A 1 214 ? 2.238 -26.016 3.406 1 64.62 214 ALA A N 1
ATOM 1532 C CA . ALA A 1 214 ? 1.132 -26.141 2.461 1 64.62 214 ALA A CA 1
ATOM 1533 C C . ALA A 1 214 ? 1.479 -27.094 1.325 1 64.62 214 ALA A C 1
ATOM 1535 O O . ALA A 1 214 ? 0.588 -27.672 0.694 1 64.62 214 ALA A O 1
ATOM 1536 N N . LEU A 1 215 ? 2.824 -27.156 0.956 1 51.28 215 LEU A N 1
ATOM 1537 C CA . LEU A 1 215 ? 3.229 -28.109 -0.058 1 51.28 215 LEU A CA 1
ATOM 1538 C C . LEU A 1 215 ? 3.609 -29.453 0.582 1 51.28 215 LEU A C 1
ATOM 1540 O O . LEU A 1 215 ? 4.285 -29.469 1.613 1 51.28 215 LEU A O 1
ATOM 1544 N N . MET B 1 1 ? -11.562 47.281 51.781 1 35.03 1 MET B N 1
ATOM 1545 C CA . MET B 1 1 ? -10.398 46.594 51.219 1 35.03 1 MET B CA 1
ATOM 1546 C C . MET B 1 1 ? -10.727 45.156 50.938 1 35.03 1 MET B C 1
ATOM 1548 O O . MET B 1 1 ? -10.164 44.562 50 1 35.03 1 MET B O 1
ATOM 1552 N N . ASP B 1 2 ? -11.648 44.562 51.656 1 43.59 2 ASP B N 1
ATOM 1553 C CA . ASP B 1 2 ? -11.922 43.125 51.5 1 43.59 2 ASP B CA 1
ATOM 1554 C C . ASP B 1 2 ? -12.836 42.875 50.312 1 43.59 2 ASP B C 1
ATOM 1556 O O . ASP B 1 2 ? -12.758 41.812 49.688 1 43.59 2 ASP B O 1
ATOM 1560 N N . ALA B 1 3 ? -13.789 43.688 49.969 1 56.59 3 ALA B N 1
ATOM 1561 C CA . ALA B 1 3 ? -14.719 43.469 48.875 1 56.59 3 ALA B CA 1
ATOM 1562 C C . ALA B 1 3 ? -14.008 43.531 47.5 1 56.59 3 ALA B C 1
ATOM 1564 O O . ALA B 1 3 ? -14.375 42.844 46.562 1 56.59 3 ALA B O 1
ATOM 1565 N N . VAL B 1 4 ? -12.938 44.344 47.406 1 47.34 4 VAL B N 1
ATOM 1566 C CA . VAL B 1 4 ? -12.188 44.406 46.156 1 47.34 4 VAL B CA 1
ATOM 1567 C C . VAL B 1 4 ? -11.383 43.125 45.969 1 47.34 4 VAL B C 1
ATOM 1569 O O . VAL B 1 4 ? -11.25 42.625 44.875 1 47.34 4 VAL B O 1
ATOM 1572 N N . ASN B 1 5 ? -10.875 42.531 47.094 1 48.5 5 ASN B N 1
ATOM 1573 C CA . ASN B 1 5 ? -10.141 41.281 46.938 1 48.5 5 ASN B CA 1
ATOM 1574 C C . ASN B 1 5 ? -11.062 40.125 46.531 1 48.5 5 ASN B C 1
ATOM 1576 O O . ASN B 1 5 ? -10.641 39.219 45.844 1 48.5 5 ASN B O 1
ATOM 1580 N N . ASP B 1 6 ? -12.352 40.156 46.906 1 46.44 6 ASP B N 1
ATOM 1581 C CA . ASP B 1 6 ? -13.227 39.031 46.531 1 46.44 6 ASP B CA 1
ATOM 1582 C C . ASP B 1 6 ? -13.609 39.125 45.062 1 46.44 6 ASP B C 1
ATOM 1584 O O . ASP B 1 6 ? -13.727 38.094 44.375 1 46.44 6 ASP B O 1
ATOM 1588 N N . VAL B 1 7 ? -13.766 40.281 44.469 1 49.09 7 VAL B N 1
ATOM 1589 C CA . VAL B 1 7 ? -14.094 40.406 43.031 1 49.09 7 VAL B CA 1
ATOM 1590 C C . VAL B 1 7 ? -12.875 40.031 42.188 1 49.09 7 VAL B C 1
ATOM 1592 O O . VAL B 1 7 ? -13.008 39.406 41.156 1 49.09 7 VAL B O 1
ATOM 1595 N N . VAL B 1 8 ? -11.641 40.406 42.656 1 46.31 8 VAL B N 1
ATOM 1596 C CA . VAL B 1 8 ? -10.453 40 41.906 1 46.31 8 VAL B CA 1
ATOM 1597 C C . VAL B 1 8 ? -10.273 38.469 42.031 1 46.31 8 VAL B C 1
ATOM 1599 O O . VAL B 1 8 ? -9.781 37.844 41.094 1 46.31 8 VAL B O 1
ATOM 1602 N N . LYS B 1 9 ? -10.57 37.844 43.094 1 50.91 9 LYS B N 1
ATOM 1603 C CA . LYS B 1 9 ? -10.453 36.375 43.219 1 50.91 9 LYS B CA 1
ATOM 1604 C C . LYS B 1 9 ? -11.516 35.688 42.375 1 50.91 9 LYS B C 1
ATOM 1606 O O . LYS B 1 9 ? -11.234 34.656 41.719 1 50.91 9 LYS B O 1
ATOM 1611 N N . VAL B 1 10 ? -12.719 36.188 42.25 1 47.34 10 VAL B N 1
ATOM 1612 C CA . VAL B 1 10 ? -13.727 35.562 41.406 1 47.34 10 VAL B CA 1
ATOM 1613 C C . VAL B 1 10 ? -13.383 35.812 39.938 1 47.34 10 VAL B C 1
ATOM 1615 O O . VAL B 1 10 ? -13.562 34.906 39.094 1 47.34 10 VAL B O 1
ATOM 1618 N N . SER B 1 11 ? -12.852 37.031 39.625 1 43.66 11 SER B N 1
ATOM 1619 C CA . SER B 1 11 ? -12.438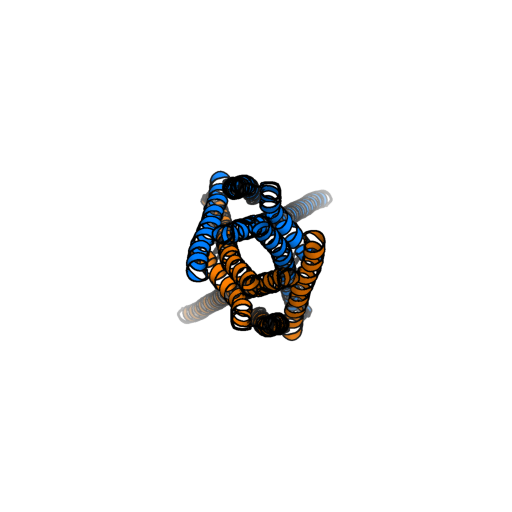 37.25 38.219 1 43.66 11 SER B CA 1
ATOM 1620 C C . SER B 1 11 ? -11.203 36.406 37.875 1 43.66 11 SER B C 1
ATOM 1622 O O . SER B 1 11 ? -11.117 35.875 36.781 1 43.66 11 SER B O 1
ATOM 1624 N N . LEU B 1 12 ? -10.227 36.281 38.844 1 42.91 12 LEU B N 1
ATOM 1625 C CA . LEU B 1 12 ? -9.094 35.406 38.594 1 42.91 12 LEU B CA 1
ATOM 1626 C C . LEU B 1 12 ? -9.523 33.938 38.594 1 42.91 12 LEU B C 1
ATOM 1628 O O . LEU B 1 12 ? -9 33.125 37.812 1 42.91 12 LEU B O 1
ATOM 1632 N N . GLU B 1 13 ? -10.406 33.531 39.469 1 44.34 13 GLU B N 1
ATOM 1633 C CA . GLU B 1 13 ? -10.898 32.188 39.406 1 44.34 13 GLU B CA 1
ATOM 1634 C C . GLU B 1 13 ? -11.703 31.938 38.125 1 44.34 13 GLU B C 1
ATOM 1636 O O . GLU B 1 13 ? -11.648 30.859 37.531 1 44.34 13 GLU B O 1
ATOM 1641 N N . GLY B 1 14 ? -12.5 32.906 37.75 1 43.25 14 GLY B N 1
ATOM 1642 C CA . GLY B 1 14 ? -13.156 32.781 36.438 1 43.25 14 GLY B CA 1
ATOM 1643 C C . GLY B 1 14 ? -12.188 32.781 35.281 1 43.25 14 GLY B C 1
ATOM 1644 O O . GLY B 1 14 ? -12.406 32.062 34.281 1 43.25 14 GLY B O 1
ATOM 1645 N N . TYR B 1 15 ? -11.148 33.625 35.312 1 41.84 15 TYR B N 1
ATOM 1646 C CA . TYR B 1 15 ? -10.133 33.562 34.281 1 41.84 15 TYR B CA 1
ATOM 1647 C C . TYR B 1 15 ? -9.375 32.25 34.344 1 41.84 15 TYR B C 1
ATOM 1649 O O . TYR B 1 15 ? -9.047 31.672 33.312 1 41.84 15 TYR B O 1
ATOM 1657 N N . GLU B 1 16 ? -9.016 31.766 35.531 1 44.09 16 GLU B N 1
ATOM 1658 C CA . GLU B 1 16 ? -8.359 30.469 35.594 1 44.09 16 GLU B CA 1
ATOM 1659 C C . GLU B 1 16 ? -9.289 29.359 35.125 1 44.09 16 GLU B C 1
ATOM 1661 O O . GLU B 1 16 ? -8.859 28.406 34.469 1 44.09 16 GLU B O 1
ATOM 1666 N N . ALA B 1 17 ? -10.523 29.375 35.594 1 48.19 17 ALA B N 1
ATOM 1667 C CA . ALA B 1 17 ? -11.469 28.359 35.125 1 48.19 17 ALA B CA 1
ATOM 1668 C C . ALA B 1 17 ? -11.727 28.5 33.625 1 48.19 17 ALA B C 1
ATOM 1670 O O . ALA B 1 17 ? -11.844 27.5 32.906 1 48.19 17 ALA B O 1
ATOM 1671 N N . GLU B 1 18 ? -11.797 29.672 33.062 1 44.53 18 GLU B N 1
ATOM 1672 C CA . GLU B 1 18 ? -11.93 29.828 31.609 1 44.53 18 GLU B CA 1
ATOM 1673 C C . GLU B 1 18 ? -10.664 29.391 30.891 1 44.53 18 GLU B C 1
ATOM 1675 O O . GLU B 1 18 ? -10.727 28.781 29.812 1 44.53 18 GLU B O 1
ATOM 1680 N N . SER B 1 19 ? -9.477 29.734 31.453 1 47.06 19 SER B N 1
ATOM 1681 C CA . SER B 1 19 ? -8.25 29.234 30.844 1 47.06 19 SER B CA 1
ATOM 1682 C C . SER B 1 19 ? -8.141 27.719 30.969 1 47.06 19 SER B C 1
ATOM 1684 O O . SER B 1 19 ? -7.645 27.031 30.062 1 47.06 19 SER B O 1
ATOM 1686 N N . VAL B 1 20 ? -8.547 27.156 32.125 1 45.91 20 VAL B N 1
ATOM 1687 C CA . VAL B 1 20 ? -8.539 25.703 32.281 1 45.91 20 VAL B CA 1
ATOM 1688 C C . VAL B 1 20 ? -9.586 25.078 31.344 1 45.91 20 VAL B C 1
ATOM 1690 O O . VAL B 1 20 ? -9.367 24.016 30.781 1 45.91 20 VAL B O 1
ATOM 1693 N N . VAL B 1 21 ? -10.789 25.641 31.328 1 42.47 21 VAL B N 1
ATOM 1694 C CA . VAL B 1 21 ? -11.797 25.109 30.406 1 42.47 21 VAL B CA 1
ATOM 1695 C C . VAL B 1 21 ? -11.336 25.297 28.969 1 42.47 21 VAL B C 1
ATOM 1697 O O . VAL B 1 21 ? -11.516 24.406 28.125 1 42.47 21 VAL B O 1
ATOM 1700 N N . ALA B 1 22 ? -10.852 26.516 28.625 1 45.03 22 ALA B N 1
ATOM 1701 C CA . ALA B 1 22 ? -10.312 26.703 27.281 1 45.03 22 ALA B CA 1
ATOM 1702 C C . ALA B 1 22 ? -9.117 25.781 27.031 1 45.03 22 ALA B C 1
ATOM 1704 O O . ALA B 1 22 ? -8.984 25.203 25.953 1 45.03 22 ALA B O 1
ATOM 1705 N N . ASP B 1 23 ? -8.297 25.578 27.938 1 46.28 23 ASP B N 1
ATOM 1706 C CA . ASP B 1 23 ? -7.172 24.656 27.828 1 46.28 23 ASP B CA 1
ATOM 1707 C C . ASP B 1 23 ? -7.66 23.203 27.766 1 46.28 23 ASP B C 1
ATOM 1709 O O . ASP B 1 23 ? -7.094 22.375 27.047 1 46.28 23 ASP B O 1
ATOM 1713 N N . ALA B 1 24 ? -8.625 22.828 28.656 1 47.09 24 ALA B N 1
ATOM 1714 C CA . ALA B 1 24 ? -9.203 21.484 28.672 1 47.09 24 ALA B CA 1
ATOM 1715 C C . ALA B 1 24 ? -9.953 21.203 27.375 1 47.09 24 ALA B C 1
ATOM 1717 O O . ALA B 1 24 ? -9.898 20.094 26.844 1 47.09 24 ALA B O 1
ATOM 1718 N N . VAL B 1 25 ? -10.75 22.031 26.875 1 46.81 25 VAL B N 1
ATOM 1719 C CA . VAL B 1 25 ? -11.43 21.891 25.594 1 46.81 25 VAL B CA 1
ATOM 1720 C C . VAL B 1 25 ? -10.406 21.781 24.469 1 46.81 25 VAL B C 1
ATOM 1722 O O . VAL B 1 25 ? -10.578 20.984 23.547 1 46.81 25 VAL B O 1
ATOM 1725 N N . ASN B 1 26 ? -9.305 22.625 24.641 1 47.28 26 ASN B N 1
ATOM 1726 C CA . ASN B 1 26 ? -8.242 22.578 23.641 1 47.28 26 ASN B CA 1
ATOM 1727 C C . ASN B 1 26 ? -7.496 21.25 23.672 1 47.28 26 ASN B C 1
ATOM 1729 O O . ASN B 1 26 ? -7.184 20.688 22.625 1 47.28 26 ASN B O 1
ATOM 1733 N N . GLU B 1 27 ? -7.305 20.797 24.953 1 50.34 27 GLU B N 1
ATOM 1734 C CA . GLU B 1 27 ? -6.602 19.516 25.047 1 50.34 27 GLU B CA 1
ATOM 1735 C C . GLU B 1 27 ? -7.484 18.359 24.594 1 50.34 27 GLU B C 1
ATOM 1737 O O . GLU B 1 27 ? -7.004 17.422 23.938 1 50.34 27 GLU B O 1
ATOM 1742 N N . GLU B 1 28 ? -8.734 18.25 25.125 1 50.16 28 GLU B N 1
ATOM 1743 C CA . GLU B 1 28 ? -9.656 17.203 24.688 1 50.16 28 GLU B CA 1
ATOM 1744 C C . GLU B 1 28 ? -9.875 17.25 23.188 1 50.16 28 GLU B C 1
ATOM 1746 O O . GLU B 1 28 ? -10 16.219 22.531 1 50.16 28 GLU B O 1
ATOM 1751 N N . GLU B 1 29 ? -10.031 18.391 22.641 1 51.72 29 GLU B N 1
ATOM 1752 C CA . GLU B 1 29 ? -10.18 18.562 21.203 1 51.72 29 GLU B CA 1
ATOM 1753 C C . GLU B 1 29 ? -8.938 18.078 20.469 1 51.72 29 GLU B C 1
ATOM 1755 O O . GLU B 1 29 ? -9.047 17.469 19.391 1 51.72 29 GLU B O 1
ATOM 1760 N N . VAL B 1 30 ? -7.828 18.375 21.172 1 51.53 30 VAL B N 1
ATOM 1761 C CA . VAL B 1 30 ? -6.582 17.906 20.578 1 51.53 30 VAL B CA 1
ATOM 1762 C C . VAL B 1 30 ? -6.504 16.391 20.656 1 51.53 30 VAL B C 1
ATOM 1764 O O . VAL B 1 30 ? -6.059 15.727 19.719 1 51.53 30 VAL B O 1
ATOM 1767 N N . ASP B 1 31 ? -6.941 15.844 21.859 1 53.5 31 ASP B N 1
ATOM 1768 C CA . ASP B 1 31 ? -6.938 14.398 22.031 1 53.5 31 ASP B CA 1
ATOM 1769 C C . ASP B 1 31 ? -7.922 13.727 21.062 1 53.5 31 ASP B C 1
ATOM 1771 O O . ASP B 1 31 ? -7.598 12.711 20.453 1 53.5 31 ASP B O 1
ATOM 1775 N 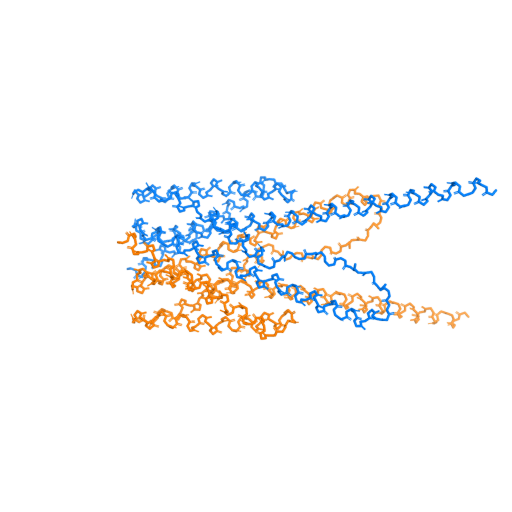N . LEU B 1 32 ? -9.078 14.258 20.953 1 52.94 32 LEU B N 1
ATOM 1776 C CA . LEU B 1 32 ? -10.078 13.742 20.031 1 52.94 32 LEU B CA 1
ATOM 1777 C C . LEU B 1 32 ? -9.578 13.844 18.594 1 52.94 32 LEU B C 1
ATOM 1779 O O . LEU B 1 32 ? -9.82 12.945 17.781 1 52.94 32 LEU B O 1
ATOM 1783 N N . SER B 1 33 ? -8.875 14.906 18.422 1 55.66 33 SER B N 1
ATOM 1784 C CA . SER B 1 33 ? -8.32 15.109 17.078 1 55.66 33 SER B CA 1
ATOM 1785 C C . SER B 1 33 ? -7.246 14.078 16.766 1 55.66 33 SER B C 1
ATOM 1787 O O . SER B 1 33 ? -7.18 13.562 15.648 1 55.66 33 SER B O 1
ATOM 1789 N N . ARG B 1 34 ? -6.5 13.727 17.812 1 60.09 34 ARG B N 1
ATOM 1790 C CA . ARG B 1 34 ? -5.453 12.727 17.641 1 60.09 34 ARG B CA 1
ATOM 1791 C C . ARG B 1 34 ? -6.051 11.336 17.453 1 60.09 34 ARG B C 1
ATOM 1793 O O . ARG B 1 34 ? -5.566 10.562 16.625 1 60.09 34 ARG B O 1
ATOM 1800 N N . ARG B 1 35 ? -7.027 11.055 18.297 1 59.72 35 ARG B N 1
ATOM 1801 C CA . ARG B 1 35 ? -7.695 9.766 18.156 1 59.72 35 ARG B CA 1
ATOM 1802 C C . ARG B 1 35 ? -8.352 9.633 16.781 1 59.72 35 ARG B C 1
ATOM 1804 O O . ARG B 1 35 ? -8.297 8.57 16.156 1 59.72 35 ARG B O 1
ATOM 1811 N N . ALA B 1 36 ? -8.914 10.672 16.406 1 60.25 36 ALA B N 1
ATOM 1812 C CA . ALA B 1 36 ? -9.555 10.688 15.094 1 60.25 36 ALA B CA 1
ATOM 1813 C C . ALA B 1 36 ? -8.539 10.469 13.977 1 60.25 36 ALA B C 1
ATOM 1815 O O . ALA B 1 36 ? -8.812 9.758 13.008 1 60.25 36 ALA B O 1
ATOM 1816 N N . GLN B 1 37 ? -7.355 10.992 14.195 1 62.66 37 GLN B N 1
ATOM 1817 C CA . GLN B 1 37 ? -6.312 10.859 13.18 1 62.66 37 GLN B CA 1
ATOM 1818 C C . GLN B 1 37 ? -5.793 9.43 13.117 1 62.66 37 GLN B C 1
ATOM 1820 O O . GLN B 1 37 ? -5.527 8.906 12.031 1 62.66 37 GLN B O 1
ATOM 1825 N N . TRP B 1 38 ? -5.719 8.828 14.32 1 67.19 38 TRP B N 1
ATOM 1826 C CA . TRP B 1 38 ? -5.242 7.453 14.367 1 67.19 38 TRP B CA 1
ATOM 1827 C C . TRP B 1 38 ? -6.27 6.5 13.758 1 67.19 38 TRP B C 1
ATOM 1829 O O . TRP B 1 38 ? -5.906 5.551 13.062 1 67.19 38 TRP B O 1
ATOM 1839 N N . LEU B 1 39 ? -7.453 6.738 14.07 1 65.56 39 LEU B N 1
ATOM 1840 C CA . LEU B 1 39 ? -8.523 5.895 13.555 1 65.56 39 LEU B CA 1
ATOM 1841 C C . LEU B 1 39 ? -8.648 6.035 12.047 1 65.56 39 LEU B C 1
ATOM 1843 O O . LEU B 1 39 ? -8.867 5.043 11.344 1 65.56 39 LEU B O 1
ATOM 1847 N N . ARG B 1 40 ? -8.461 7.223 11.664 1 67 40 ARG B N 1
ATOM 1848 C CA . ARG B 1 40 ? -8.477 7.445 10.219 1 67 40 ARG B CA 1
ATOM 1849 C C . ARG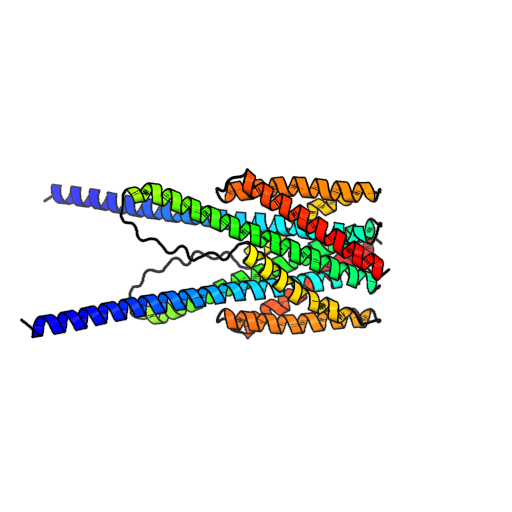 B 1 40 ? -7.332 6.695 9.539 1 67 40 ARG B C 1
ATOM 1851 O O . ARG B 1 40 ? -7.527 6.07 8.492 1 67 40 ARG B O 1
ATOM 1858 N N . ALA B 1 41 ? -6.219 6.77 10.133 1 70.06 41 ALA B N 1
ATOM 1859 C CA . ALA B 1 41 ? -5.059 6.066 9.594 1 70.06 41 ALA B CA 1
ATOM 1860 C C . ALA B 1 41 ? -5.277 4.559 9.594 1 70.06 41 ALA B C 1
ATOM 1862 O O . ALA B 1 41 ? -4.891 3.867 8.656 1 70.06 41 ALA B O 1
ATOM 1863 N N . ALA B 1 42 ? -5.988 4.09 10.602 1 77.94 42 ALA B N 1
ATOM 1864 C CA . ALA B 1 42 ? -6.273 2.662 10.719 1 77.94 42 ALA B CA 1
ATOM 1865 C C . ALA B 1 42 ? -7.273 2.213 9.656 1 77.94 42 ALA B C 1
ATOM 1867 O O . ALA B 1 42 ? -7.094 1.167 9.031 1 77.94 42 ALA B O 1
ATOM 1868 N N . VAL B 1 43 ? -8.281 2.939 9.445 1 79.81 43 VAL B N 1
ATOM 1869 C CA . VAL B 1 43 ? -9.32 2.6 8.484 1 79.81 43 VAL B CA 1
ATOM 1870 C C . VAL B 1 43 ? -8.75 2.645 7.066 1 79.81 43 VAL B C 1
ATOM 1872 O O . VAL B 1 43 ? -9.047 1.779 6.242 1 79.81 43 VAL B O 1
ATOM 1875 N N . LEU B 1 44 ? -7.922 3.641 6.875 1 79.5 44 LEU B N 1
ATOM 1876 C CA . LEU B 1 44 ? -7.297 3.752 5.559 1 79.5 44 LEU B CA 1
ATOM 1877 C C . LEU B 1 44 ? -6.348 2.586 5.309 1 79.5 44 LEU B C 1
ATOM 1879 O O . LEU B 1 44 ? -6.281 2.062 4.195 1 79.5 44 LEU B O 1
ATOM 1883 N N . GLY B 1 45 ? -5.668 2.264 6.359 1 87.44 45 GLY B N 1
ATOM 1884 C CA . GLY B 1 45 ? -4.789 1.111 6.254 1 87.44 45 GLY B CA 1
ATOM 1885 C C . GLY B 1 45 ? -5.531 -0.185 5.988 1 87.44 45 GLY B C 1
ATOM 1886 O O . GLY B 1 45 ? -5.098 -0.995 5.164 1 87.44 45 GLY B O 1
ATOM 1887 N N . ALA B 1 46 ? -6.609 -0.347 6.684 1 93.38 46 ALA B N 1
ATOM 1888 C CA . ALA B 1 46 ? -7.422 -1.543 6.488 1 93.38 46 ALA B CA 1
ATOM 1889 C C . ALA B 1 46 ? -8.008 -1.583 5.078 1 93.38 46 ALA B C 1
ATOM 1891 O O . ALA B 1 46 ? -8.055 -2.643 4.449 1 93.38 46 ALA B O 1
ATOM 1892 N N . ASN B 1 47 ? -8.453 -0.495 4.617 1 92.25 47 ASN B N 1
ATOM 1893 C CA . ASN B 1 47 ? -8.977 -0.4 3.258 1 92.25 47 ASN B CA 1
ATOM 1894 C C . ASN B 1 47 ? -7.91 -0.741 2.221 1 92.25 47 ASN B C 1
ATOM 1896 O O . ASN B 1 47 ? -8.18 -1.458 1.257 1 92.25 47 ASN B O 1
ATOM 1900 N N . ASP B 1 48 ? -6.785 -0.242 2.463 1 94 48 ASP B N 1
ATOM 1901 C CA . ASP B 1 48 ? -5.684 -0.52 1.546 1 94 48 ASP B CA 1
ATOM 1902 C C . ASP B 1 48 ? -5.359 -2.012 1.512 1 94 48 ASP B C 1
ATOM 1904 O O . ASP B 1 48 ? -5.148 -2.582 0.439 1 94 48 ASP B O 1
ATOM 1908 N N . GLY B 1 49 ? -5.23 -2.588 2.689 1 97.19 49 GLY B N 1
ATOM 1909 C CA . GLY B 1 49 ? -4.984 -4.02 2.758 1 97.19 49 GLY B CA 1
ATOM 1910 C C . GLY B 1 49 ? -6.055 -4.844 2.064 1 97.19 49 GLY B C 1
ATOM 1911 O O . GLY B 1 49 ? -5.746 -5.816 1.373 1 97.19 49 GLY B O 1
ATOM 1912 N N . LEU B 1 50 ? -7.27 -4.453 2.234 1 97.94 50 LEU B N 1
ATOM 1913 C CA . LEU B 1 50 ? -8.414 -5.141 1.643 1 97.94 50 LEU B CA 1
ATOM 1914 C C . LEU B 1 50 ? -8.383 -5.039 0.121 1 97.94 50 LEU B C 1
ATOM 1916 O O . LEU B 1 50 ? -8.43 -6.055 -0.575 1 97.94 50 LEU B O 1
ATOM 1920 N N . VAL B 1 51 ? -8.273 -3.838 -0.397 1 97.69 51 VAL B N 1
ATOM 1921 C CA . VAL B 1 51 ? -8.375 -3.584 -1.83 1 97.69 51 VAL B CA 1
ATOM 1922 C C . VAL B 1 51 ? -7.172 -4.188 -2.549 1 97.69 51 VAL B C 1
ATOM 1924 O O . VAL B 1 51 ? -7.316 -4.82 -3.596 1 97.69 51 VAL B O 1
ATOM 1927 N N . SER B 1 52 ? -6.004 -3.988 -2.014 1 98.06 52 SER B N 1
ATOM 1928 C CA . SER B 1 52 ? -4.805 -4.488 -2.676 1 98.06 52 SER B CA 1
ATOM 1929 C C . SER B 1 52 ? -4.801 -6.012 -2.736 1 98.06 52 SER B C 1
ATOM 1931 O O . SER B 1 52 ? -4.496 -6.598 -3.779 1 98.06 52 SER B O 1
ATOM 1933 N N . THR B 1 53 ? -5.129 -6.648 -1.618 1 98.44 53 THR B N 1
ATOM 1934 C CA . THR B 1 53 ? -5.094 -8.109 -1.576 1 98.44 53 THR B CA 1
ATOM 1935 C C . THR B 1 53 ? -6.211 -8.703 -2.43 1 98.44 53 THR B C 1
ATOM 1937 O O . THR B 1 53 ? -5.988 -9.656 -3.176 1 98.44 53 THR B O 1
ATOM 1940 N N . ALA B 1 54 ? -7.418 -8.156 -2.285 1 98.56 54 ALA B N 1
ATOM 1941 C CA . ALA B 1 54 ? -8.523 -8.633 -3.115 1 98.56 54 ALA B CA 1
ATOM 1942 C C . ALA B 1 54 ? -8.195 -8.484 -4.598 1 98.56 54 ALA B C 1
ATOM 1944 O O . ALA B 1 54 ? -8.43 -9.406 -5.387 1 98.56 54 ALA B O 1
ATOM 1945 N N . SER B 1 55 ? -7.703 -7.336 -4.973 1 98.69 55 SER B N 1
ATOM 1946 C CA . SER B 1 55 ? -7.355 -7.082 -6.371 1 98.69 55 SER B CA 1
ATOM 1947 C C . SER B 1 55 ? -6.25 -8.016 -6.844 1 98.69 55 SER B C 1
ATOM 1949 O O . SER B 1 55 ? -6.293 -8.516 -7.969 1 98.69 55 SER B O 1
ATOM 1951 N N . LEU B 1 56 ? -5.254 -8.211 -6 1 98.31 56 LEU B N 1
ATOM 1952 C CA . LEU B 1 56 ? -4.164 -9.125 -6.32 1 98.31 56 LEU B CA 1
ATOM 1953 C C . LEU B 1 56 ? -4.695 -10.539 -6.566 1 98.31 56 LEU B C 1
ATOM 1955 O O . LEU B 1 56 ? -4.336 -11.172 -7.559 1 98.31 56 LEU B O 1
ATOM 1959 N N . MET B 1 57 ? -5.504 -10.984 -5.668 1 97.88 57 MET B N 1
ATOM 1960 C CA . MET B 1 57 ? -6.086 -12.32 -5.789 1 97.88 57 MET B CA 1
ATOM 1961 C C . MET B 1 57 ? -6.938 -12.43 -7.051 1 97.88 57 MET B C 1
ATOM 1963 O O . MET B 1 57 ? -6.875 -13.43 -7.762 1 97.88 57 MET B O 1
ATOM 1967 N N . MET B 1 58 ? -7.742 -11.391 -7.293 1 97.75 58 MET B N 1
ATOM 1968 C CA . MET B 1 58 ? -8.523 -11.367 -8.523 1 97.75 58 MET B CA 1
ATOM 1969 C C . MET B 1 58 ? -7.621 -11.406 -9.75 1 97.75 58 MET B C 1
ATOM 1971 O O . MET B 1 58 ? -7.93 -12.07 -10.742 1 97.75 58 MET B O 1
ATOM 1975 N N . GLY B 1 59 ? -6.543 -10.664 -9.734 1 97.5 59 GLY B N 1
ATOM 1976 C CA . GLY B 1 59 ? -5.594 -10.656 -10.836 1 97.5 59 GLY B CA 1
ATOM 1977 C C . GLY B 1 59 ? -4.98 -12.023 -11.109 1 97.5 59 GLY B C 1
ATOM 1978 O O . GLY B 1 59 ? -4.91 -12.453 -12.258 1 97.5 59 GLY B O 1
ATOM 1979 N N . ILE B 1 60 ? -4.5 -12.656 -10.047 1 96.69 60 ILE B N 1
ATOM 1980 C CA . ILE B 1 60 ? -3.916 -13.984 -10.195 1 96.69 60 ILE B CA 1
ATOM 1981 C C . ILE B 1 60 ? -4.984 -14.969 -10.672 1 96.69 60 ILE B C 1
ATOM 1983 O O . ILE B 1 60 ? -4.719 -15.828 -11.516 1 96.69 60 ILE B O 1
ATOM 1987 N N . GLY B 1 61 ? -6.191 -14.812 -10.117 1 95.5 61 GLY B N 1
ATOM 1988 C CA . GLY B 1 61 ? -7.301 -15.656 -10.539 1 95.5 61 GLY B CA 1
ATOM 1989 C C . GLY B 1 61 ? -7.66 -15.477 -12 1 95.5 61 GLY B C 1
ATOM 1990 O O . GLY B 1 61 ? -8.281 -16.359 -12.602 1 95.5 61 GLY B O 1
ATOM 1991 N N . ALA B 1 62 ? -7.34 -14.383 -12.555 1 96 62 ALA B N 1
ATOM 1992 C CA . ALA B 1 62 ? -7.629 -14.133 -13.961 1 96 62 ALA B CA 1
ATOM 1993 C C . ALA B 1 62 ? -6.715 -14.953 -14.867 1 96 62 ALA B C 1
ATOM 1995 O O . ALA B 1 62 ? -7.031 -15.18 -16.031 1 96 62 ALA B O 1
ATOM 1996 N N . VAL B 1 63 ? -5.605 -15.414 -14.352 1 94.5 63 VAL B N 1
ATOM 1997 C CA . VAL B 1 63 ? -4.602 -16.094 -15.156 1 94.5 63 VAL B CA 1
ATOM 1998 C C . VAL B 1 63 ? -4.523 -17.562 -14.742 1 94.5 63 VAL B C 1
ATOM 2000 O O . VAL B 1 63 ? -4.266 -18.438 -15.578 1 94.5 63 VAL B O 1
ATOM 2003 N N . LYS B 1 64 ? -4.703 -17.797 -13.492 1 91.56 64 LYS B N 1
ATOM 2004 C CA . LYS B 1 64 ? -4.617 -19.141 -12.938 1 91.56 64 LYS B CA 1
ATOM 2005 C C . LYS B 1 64 ? -5.902 -19.531 -12.211 1 91.56 64 LYS B C 1
ATOM 2007 O O . LYS B 1 64 ? -6.379 -18.781 -11.352 1 91.56 64 LYS B O 1
ATOM 2012 N N . ASP B 1 65 ? -6.359 -20.734 -12.453 1 90.69 65 ASP B N 1
ATOM 2013 C CA . ASP B 1 65 ? -7.605 -21.172 -11.836 1 90.69 65 ASP B CA 1
ATOM 2014 C C . ASP B 1 65 ? -7.332 -21.922 -10.531 1 90.69 65 ASP B C 1
ATOM 2016 O O . ASP B 1 65 ? -8.258 -22.219 -9.773 1 90.69 65 ASP B O 1
ATOM 2020 N N . ASP B 1 66 ? -6.148 -22.125 -10.258 1 89.56 66 ASP B N 1
ATOM 2021 C CA . ASP B 1 66 ? -5.762 -22.891 -9.078 1 89.56 66 ASP B CA 1
ATOM 2022 C C . ASP B 1 66 ? -5.926 -22.062 -7.805 1 89.56 66 ASP B C 1
ATOM 2024 O O . ASP B 1 66 ? -5.461 -20.922 -7.738 1 89.56 66 ASP B O 1
ATOM 2028 N N . ALA B 1 67 ? -6.574 -22.641 -6.812 1 91.94 67 ALA B N 1
ATOM 2029 C CA . ALA B 1 67 ? -6.809 -21.969 -5.531 1 91.94 67 ALA B CA 1
ATOM 2030 C C . ALA B 1 67 ? -5.492 -21.688 -4.816 1 91.94 67 ALA B C 1
ATOM 2032 O O . ALA B 1 67 ? -5.352 -20.656 -4.156 1 91.94 67 ALA B O 1
ATOM 2033 N N . LYS B 1 68 ? -4.543 -22.578 -4.965 1 91.69 68 LYS B N 1
ATOM 2034 C CA . LYS B 1 68 ? -3.264 -22.438 -4.273 1 91.69 68 LYS B CA 1
ATOM 2035 C C . LYS B 1 68 ? -2.52 -21.188 -4.734 1 91.69 68 LYS B C 1
ATOM 2037 O O . LYS B 1 68 ? -1.947 -20.469 -3.918 1 91.69 68 LYS B O 1
ATOM 2042 N N . ALA B 1 69 ? -2.52 -20.969 -6.039 1 92.19 69 ALA B N 1
ATOM 2043 C CA . ALA B 1 69 ? -1.835 -19.797 -6.582 1 92.19 69 ALA B CA 1
ATOM 2044 C C . ALA B 1 69 ? -2.461 -18.516 -6.062 1 92.19 69 ALA B C 1
ATOM 2046 O O . ALA B 1 69 ? -1.751 -17.578 -5.695 1 92.19 69 ALA B O 1
ATOM 2047 N N . MET B 1 70 ? -3.746 -18.484 -6.055 1 94.62 70 MET B N 1
ATOM 2048 C CA . MET B 1 70 ? -4.465 -17.297 -5.586 1 94.62 70 MET B CA 1
ATOM 2049 C C . MET B 1 70 ? -4.211 -17.062 -4.102 1 94.62 70 MET B C 1
ATOM 2051 O O . MET B 1 70 ? -3.914 -15.938 -3.695 1 94.62 70 MET B O 1
ATOM 2055 N N . LEU B 1 71 ? -4.289 -18.125 -3.307 1 95.31 71 LEU B N 1
ATOM 2056 C CA . LEU B 1 71 ? -4.148 -18 -1.859 1 95.31 71 LEU B CA 1
ATOM 2057 C C . LEU B 1 71 ? -2.707 -17.688 -1.479 1 95.31 71 LEU B C 1
ATOM 2059 O O . LEU B 1 71 ? -2.461 -16.875 -0.577 1 95.31 71 LEU B O 1
ATOM 2063 N N . LEU B 1 72 ? -1.751 -18.297 -2.16 1 94.81 72 LEU B N 1
ATOM 2064 C CA . LEU B 1 72 ? -0.342 -18.031 -1.892 1 94.81 72 LEU B CA 1
ATOM 2065 C C . LEU B 1 72 ? 0.013 -16.594 -2.232 1 94.81 72 LEU B C 1
ATOM 2067 O O . LEU B 1 72 ? 0.721 -15.93 -1.474 1 94.81 72 LEU B O 1
ATOM 2071 N N . SER B 1 73 ? -0.462 -16.141 -3.352 1 96.06 73 SER B N 1
ATOM 2072 C CA . SER B 1 73 ? -0.198 -14.75 -3.74 1 96.06 73 SER B CA 1
ATOM 2073 C C . SER B 1 73 ? -0.861 -13.773 -2.781 1 96.06 73 SER B C 1
ATOM 2075 O O . SER B 1 73 ? -0.283 -12.734 -2.445 1 96.06 73 SER B O 1
ATOM 2077 N N . GLY B 1 74 ? -2.102 -14.102 -2.406 1 97.38 74 GLY B N 1
ATOM 2078 C CA . GLY B 1 74 ? -2.789 -13.266 -1.437 1 97.38 74 GLY B CA 1
ATOM 2079 C C . GLY B 1 74 ? -2.07 -13.18 -0.104 1 97.38 74 GLY B C 1
ATOM 2080 O O . GLY B 1 74 ? -1.947 -12.094 0.472 1 97.38 74 GLY B O 1
ATOM 2081 N N . PHE B 1 75 ? -1.627 -14.281 0.375 1 97.38 75 PHE B N 1
ATOM 2082 C CA . PHE B 1 75 ? -0.916 -14.305 1.648 1 97.38 75 PHE B CA 1
ATOM 2083 C C . PHE B 1 75 ? 0.418 -13.578 1.539 1 97.38 75 PHE B C 1
ATOM 2085 O O . PHE B 1 75 ? 0.791 -12.82 2.434 1 97.38 75 PHE B O 1
ATOM 2092 N N . ALA B 1 76 ? 1.202 -13.867 0.501 1 97.94 76 ALA B N 1
ATOM 2093 C CA . ALA B 1 76 ? 2.441 -13.133 0.256 1 97.94 76 ALA B CA 1
ATOM 2094 C C . ALA B 1 76 ? 2.186 -11.633 0.186 1 97.94 76 ALA B C 1
ATOM 2096 O O . ALA B 1 76 ? 2.961 -10.836 0.723 1 97.94 76 ALA B O 1
ATOM 2097 N N . GLY B 1 77 ? 1.112 -11.258 -0.535 1 98 77 GLY B N 1
ATOM 2098 C CA . GLY B 1 77 ? 0.727 -9.859 -0.623 1 98 77 GLY B CA 1
ATOM 2099 C C . GLY B 1 77 ? 0.393 -9.25 0.724 1 98 77 GLY B C 1
ATOM 2100 O O . GLY B 1 77 ? 0.738 -8.094 0.989 1 98 77 GLY B O 1
ATOM 2101 N N . LEU B 1 78 ? -0.297 -10 1.54 1 97.94 78 LEU B N 1
ATOM 2102 C CA . LEU B 1 78 ? -0.624 -9.539 2.885 1 97.94 78 LEU B CA 1
ATOM 2103 C C . LEU B 1 78 ? 0.643 -9.258 3.686 1 97.94 78 LEU B C 1
ATOM 2105 O O . LEU B 1 78 ? 0.795 -8.172 4.254 1 97.94 78 LEU B O 1
ATOM 2109 N N . VAL B 1 79 ? 1.551 -10.164 3.732 1 98.12 79 VAL B N 1
ATOM 2110 C CA . VAL B 1 79 ? 2.77 -10.016 4.523 1 98.12 79 VAL B CA 1
ATOM 2111 C C . VAL B 1 79 ? 3.617 -8.883 3.959 1 98.12 79 VAL B C 1
ATOM 2113 O O . VAL B 1 79 ? 4.047 -7.992 4.699 1 98.12 79 VAL B O 1
ATOM 2116 N N . ALA B 1 80 ? 3.861 -8.938 2.646 1 98.38 80 ALA B N 1
ATOM 2117 C CA . ALA B 1 80 ? 4.66 -7.91 1.976 1 98.38 80 ALA B CA 1
ATOM 2118 C C . ALA B 1 80 ? 4.059 -6.523 2.188 1 98.38 80 ALA B C 1
ATOM 2120 O O . ALA B 1 80 ? 4.777 -5.57 2.506 1 98.38 80 ALA B O 1
ATOM 2121 N N . GLY B 1 81 ? 2.736 -6.453 1.968 1 96.94 81 GLY B N 1
ATOM 2122 C CA . GLY B 1 81 ? 2.051 -5.18 2.125 1 96.94 81 GLY B CA 1
ATOM 2123 C C . GLY B 1 81 ? 2.074 -4.66 3.551 1 96.94 81 GLY B C 1
ATOM 2124 O O . GLY B 1 81 ? 2.279 -3.469 3.779 1 96.94 81 GLY B O 1
ATOM 2125 N N . ALA B 1 82 ? 1.794 -5.527 4.465 1 97.19 82 ALA B N 1
ATOM 2126 C CA . ALA B 1 82 ? 1.824 -5.145 5.875 1 97.19 82 ALA B CA 1
ATOM 2127 C C . ALA B 1 82 ? 3.211 -4.648 6.281 1 97.19 82 ALA B C 1
ATOM 2129 O O . ALA B 1 82 ? 3.34 -3.631 6.965 1 97.19 82 ALA B O 1
ATOM 2130 N N . CYS B 1 83 ? 4.227 -5.328 5.906 1 96.69 83 CYS B N 1
ATOM 2131 C CA . CYS B 1 83 ? 5.598 -4.934 6.223 1 96.69 83 CYS B CA 1
ATOM 2132 C C . CYS B 1 83 ? 5.949 -3.609 5.551 1 96.69 83 CYS B C 1
ATOM 2134 O O . CYS B 1 83 ? 6.578 -2.746 6.168 1 96.69 83 CYS B O 1
ATOM 2136 N N . SER B 1 84 ? 5.598 -3.465 4.293 1 95.75 84 SER B N 1
ATOM 2137 C CA . SER B 1 84 ? 5.871 -2.229 3.57 1 95.75 84 SER B CA 1
ATOM 2138 C C . SER B 1 84 ? 5.184 -1.037 4.227 1 95.75 84 SER B C 1
ATOM 2140 O O . SER B 1 84 ? 5.77 0.042 4.336 1 95.75 84 SER B O 1
ATOM 2142 N N . MET B 1 85 ? 3.9 -1.304 4.602 1 92.94 85 MET B N 1
ATOM 2143 C CA . MET B 1 85 ? 3.164 -0.24 5.277 1 92.94 85 MET B CA 1
ATOM 2144 C C . MET B 1 85 ? 3.822 0.121 6.602 1 92.94 85 MET B C 1
ATOM 2146 O O . MET B 1 85 ? 3.912 1.299 6.957 1 92.94 85 MET B O 1
ATOM 2150 N N . ALA B 1 86 ? 4.238 -0.844 7.34 1 93.06 86 ALA B N 1
ATOM 2151 C CA . ALA B 1 86 ? 4.918 -0.619 8.609 1 93.06 86 ALA B CA 1
ATOM 2152 C C . ALA B 1 86 ? 6.188 0.205 8.414 1 93.06 86 ALA B C 1
ATOM 2154 O O . ALA B 1 86 ? 6.418 1.182 9.133 1 93.06 86 ALA B O 1
ATOM 2155 N N . ILE B 1 87 ? 6.977 -0.141 7.527 1 90.06 87 ILE B N 1
ATOM 2156 C CA . ILE B 1 87 ? 8.234 0.542 7.258 1 90.06 87 ILE B CA 1
ATOM 2157 C C . ILE B 1 87 ? 7.961 1.965 6.777 1 90.06 87 ILE B C 1
ATOM 2159 O O . ILE B 1 87 ? 8.641 2.908 7.184 1 90.06 87 ILE B O 1
ATOM 2163 N N . GLY B 1 88 ? 7.012 2.088 5.828 1 86.06 88 GLY B N 1
ATOM 2164 C CA . GLY B 1 88 ? 6.641 3.412 5.359 1 86.06 88 GLY B CA 1
ATOM 2165 C C . GLY B 1 88 ? 6.211 4.344 6.48 1 86.06 88 GLY B C 1
ATOM 2166 O O . GLY B 1 88 ? 6.637 5.496 6.535 1 86.06 88 GLY B O 1
ATOM 2167 N N . GLU B 1 89 ? 5.355 3.84 7.293 1 84.44 89 GLU B N 1
ATOM 2168 C CA . GLU B 1 89 ? 4.887 4.641 8.422 1 84.44 89 GLU B CA 1
ATOM 2169 C C . GLU B 1 89 ? 6.027 4.961 9.383 1 84.44 89 GLU B C 1
ATOM 2171 O O . GLU B 1 89 ? 6.109 6.074 9.906 1 84.44 89 GLU B O 1
ATOM 2176 N N . PHE B 1 90 ? 6.828 4.04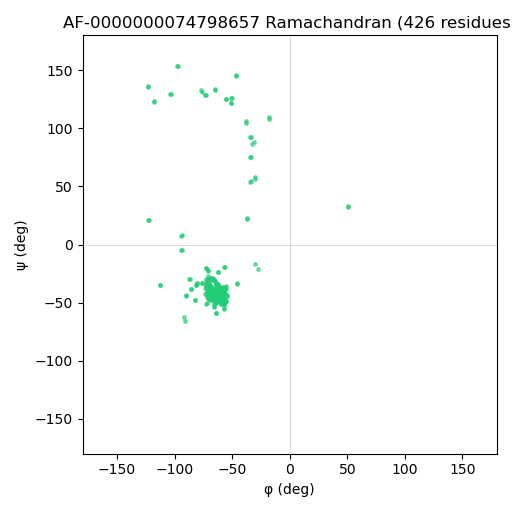3 9.656 1 85.38 90 PHE B N 1
ATOM 2177 C CA . PHE B 1 90 ? 7.98 4.23 10.531 1 85.38 90 PHE B CA 1
ATOM 2178 C C . PHE B 1 90 ? 8.867 5.359 10.023 1 85.38 90 PHE B C 1
ATOM 2180 O O . PHE B 1 90 ? 9.227 6.266 10.781 1 85.38 90 PHE B O 1
ATOM 2187 N N . VAL B 1 91 ? 9.195 5.328 8.82 1 82.81 91 VAL B N 1
ATOM 2188 C CA . VAL B 1 91 ? 10.078 6.324 8.219 1 82.81 91 VAL B CA 1
ATOM 2189 C C . VAL B 1 91 ? 9.375 7.68 8.188 1 82.81 91 VAL B C 1
ATOM 2191 O O . VAL B 1 91 ? 10 8.719 8.422 1 82.81 91 VAL B O 1
ATOM 2194 N N . SER B 1 92 ? 8.062 7.66 7.832 1 78.5 92 SER B N 1
ATOM 2195 C CA . SER B 1 92 ? 7.297 8.898 7.75 1 78.5 92 SER B CA 1
ATOM 2196 C C . SER B 1 92 ? 7.246 9.609 9.102 1 78.5 92 SER B C 1
ATOM 2198 O O . SER B 1 92 ? 7.48 10.812 9.188 1 78.5 92 SER B O 1
ATOM 2200 N N . VAL B 1 93 ? 6.914 8.891 10.141 1 76.94 93 VAL B N 1
ATOM 2201 C CA . VAL B 1 93 ? 6.781 9.477 11.469 1 76.94 93 VAL B CA 1
ATOM 2202 C C . VAL B 1 93 ? 8.156 9.906 11.984 1 76.94 93 VAL B C 1
ATOM 2204 O O . VAL B 1 93 ? 8.289 10.969 12.594 1 76.94 93 VAL B O 1
ATOM 2207 N N . TYR B 1 94 ? 9.086 9.094 11.719 1 77.75 94 TYR B N 1
ATOM 2208 C CA . TYR B 1 94 ? 10.43 9.438 12.172 1 77.75 94 TYR B CA 1
ATOM 2209 C C . TYR B 1 94 ? 10.93 10.711 11.492 1 77.75 94 TYR B C 1
ATOM 2211 O O . TYR B 1 94 ? 11.57 11.547 12.133 1 77.75 94 TYR B O 1
ATOM 2219 N N . SER B 1 95 ? 10.719 10.836 10.219 1 72.88 95 SER B N 1
ATOM 2220 C CA . SER B 1 95 ? 11.109 12.047 9.5 1 72.88 95 SER B CA 1
ATOM 2221 C C . SER B 1 95 ? 10.43 13.273 10.094 1 72.88 95 SER B C 1
ATOM 2223 O O . SER B 1 95 ? 11.031 14.352 10.172 1 72.88 95 SER B O 1
ATOM 2225 N N . GLN B 1 96 ? 9.203 13.078 10.508 1 69.88 96 GLN B N 1
ATOM 2226 C CA . GLN B 1 96 ? 8.492 14.18 11.156 1 69.88 96 GLN B CA 1
ATOM 2227 C C . GLN B 1 96 ? 9.125 14.531 12.492 1 69.88 96 GLN B C 1
ATOM 2229 O O . GLN B 1 96 ? 9.234 15.711 12.844 1 69.88 96 GLN B O 1
ATOM 2234 N N . VAL B 1 97 ? 9.453 13.539 13.195 1 71.38 97 VAL B N 1
ATOM 2235 C CA . VAL B 1 97 ? 10.117 13.75 14.477 1 71.38 97 VAL B CA 1
ATOM 2236 C C . VAL B 1 97 ? 11.43 14.492 14.273 1 71.38 97 VAL B C 1
ATOM 2238 O O . VAL B 1 97 ? 11.75 15.414 15.023 1 71.38 97 VAL B O 1
ATOM 2241 N N . ASP B 1 98 ? 12.156 14.141 13.273 1 71.69 98 ASP B N 1
ATOM 2242 C CA . ASP B 1 98 ? 13.422 14.797 12.961 1 71.69 98 ASP B CA 1
ATOM 2243 C C . ASP B 1 98 ? 13.219 16.266 12.641 1 71.69 98 ASP B C 1
ATOM 2245 O O . ASP B 1 98 ? 14.016 17.125 13.039 1 71.69 98 ASP B O 1
ATOM 2249 N N . ILE B 1 99 ? 12.172 16.547 11.891 1 65.75 99 ILE B N 1
ATOM 2250 C CA . ILE B 1 99 ? 11.859 17.922 11.516 1 65.75 99 ILE B CA 1
ATOM 2251 C C . ILE B 1 99 ? 11.5 18.719 12.766 1 65.75 99 ILE B C 1
ATOM 2253 O O . ILE B 1 99 ? 11.953 19.859 12.93 1 65.75 99 ILE B O 1
ATOM 2257 N N . GLU B 1 100 ? 10.727 18.109 13.547 1 67.56 100 GLU B N 1
ATOM 2258 C CA . GLU B 1 100 ? 10.312 18.781 14.773 1 67.56 100 GLU B CA 1
ATOM 2259 C C . GLU B 1 100 ? 11.516 19.078 15.672 1 67.56 100 GLU B C 1
ATOM 2261 O O . GLU B 1 100 ? 11.602 20.156 16.266 1 67.56 100 GLU B O 1
ATOM 2266 N N . VAL B 1 101 ? 12.352 18.188 15.773 1 69.06 101 VAL B N 1
ATOM 2267 C CA . VAL B 1 101 ? 13.547 18.344 16.594 1 69.06 101 VAL B CA 1
ATOM 2268 C C . VAL B 1 101 ? 14.445 19.438 16 1 69.06 101 VAL B C 1
ATOM 2270 O O . VAL B 1 101 ? 15 20.25 16.734 1 69.06 101 VAL B O 1
ATOM 2273 N N . ALA B 1 102 ? 14.555 19.453 14.758 1 66.69 102 ALA B N 1
ATOM 2274 C CA . ALA B 1 102 ? 15.359 20.469 14.086 1 66.69 102 ALA B CA 1
ATOM 2275 C C . ALA B 1 102 ? 14.781 21.859 14.305 1 66.69 102 ALA B C 1
ATOM 2277 O O . ALA B 1 102 ? 15.523 22.828 14.539 1 66.69 102 ALA B O 1
ATOM 2278 N N . VAL B 1 103 ? 13.492 21.906 14.203 1 62.47 103 VAL B N 1
ATOM 2279 C CA . VAL B 1 103 ? 12.82 23.188 14.406 1 62.47 103 VAL B CA 1
ATOM 2280 C C . VAL B 1 103 ? 12.992 23.625 15.859 1 62.47 103 VAL B C 1
ATOM 2282 O O . VAL B 1 103 ? 13.219 24.812 16.141 1 62.47 103 VAL B O 1
ATOM 2285 N N . ARG B 1 104 ? 12.844 22.672 16.672 1 67.94 104 ARG B N 1
ATOM 2286 C CA . ARG B 1 104 ? 13.023 22.969 18.078 1 67.94 104 ARG B CA 1
ATOM 2287 C C . ARG B 1 104 ? 14.438 23.453 18.375 1 67.94 104 ARG B C 1
ATOM 2289 O O . ARG B 1 104 ? 14.633 24.391 19.156 1 67.94 104 ARG B O 1
ATOM 2296 N N . LYS B 1 105 ? 15.328 22.828 17.828 1 69.56 105 LYS B N 1
ATOM 2297 C CA . LYS B 1 105 ? 16.719 23.219 18.031 1 69.56 105 LYS B CA 1
ATOM 2298 C C . LYS B 1 105 ? 16.984 24.609 17.469 1 69.56 105 LYS B C 1
ATOM 2300 O O . LYS B 1 105 ? 17.719 25.391 18.078 1 69.56 105 LYS B O 1
ATOM 2305 N N . ARG B 1 106 ? 16.438 24.828 16.375 1 66.56 106 ARG B N 1
ATOM 2306 C CA . ARG B 1 106 ? 16.578 26.141 15.766 1 66.56 106 ARG B CA 1
ATOM 2307 C C . ARG B 1 106 ? 15.93 27.219 16.625 1 66.56 106 ARG B C 1
ATOM 2309 O O . ARG B 1 106 ? 16.469 28.328 16.766 1 66.56 106 ARG B O 1
ATOM 2316 N N . ARG B 1 107 ? 14.75 26.844 17 1 63.94 107 ARG B N 1
ATOM 2317 C CA . ARG B 1 107 ? 14.047 27.781 17.859 1 63.94 107 ARG B CA 1
ATOM 2318 C C . ARG B 1 107 ? 14.812 28.016 19.156 1 63.94 107 ARG B C 1
ATOM 2320 O O . ARG B 1 107 ? 14.852 29.125 19.688 1 63.94 107 ARG B O 1
ATOM 2327 N N . GLU B 1 108 ? 15.211 26.953 19.703 1 68.62 108 GLU B N 1
ATOM 2328 C CA . GLU B 1 108 ? 16 27.062 20.922 1 68.62 108 GLU B CA 1
ATOM 2329 C C . GLU B 1 108 ? 17.234 27.938 20.703 1 68.62 108 GLU B C 1
ATOM 2331 O O . GLU B 1 108 ? 17.625 28.703 21.578 1 68.62 108 GLU B O 1
ATOM 2336 N N . LYS B 1 109 ? 17.719 27.797 19.609 1 63.66 109 LYS B N 1
ATOM 2337 C CA . LYS B 1 109 ? 18.891 28.625 19.297 1 63.66 109 LYS B CA 1
ATOM 2338 C C . LYS B 1 109 ? 18.484 30.094 19.125 1 63.66 109 LYS B C 1
ATOM 2340 O O . LYS B 1 109 ? 19.266 30.984 19.469 1 63.66 109 LYS B O 1
ATOM 2345 N N . GLN B 1 110 ? 17.188 30.141 18.594 1 59.09 110 GLN B N 1
ATOM 2346 C CA . GLN B 1 110 ? 16.688 31.5 18.422 1 59.09 110 GLN B CA 1
ATOM 2347 C C . GLN B 1 110 ? 16.125 32.031 19.734 1 59.09 110 GLN B C 1
ATOM 2349 O O . GLN B 1 110 ? 16.141 33.25 19.969 1 59.09 110 GLN B O 1
ATOM 2354 N N . ARG B 1 111 ? 15.258 31.156 20.391 1 58.16 111 ARG B N 1
ATOM 2355 C CA . ARG B 1 111 ? 14.633 31.562 21.641 1 58.16 111 ARG B CA 1
ATOM 2356 C C . ARG B 1 111 ? 15.68 31.812 22.734 1 58.16 111 ARG B C 1
ATOM 2358 O O . ARG B 1 111 ? 15.391 32.469 23.734 1 58.16 111 ARG B O 1
ATOM 2365 N N . ALA B 1 112 ? 16.734 30.969 22.984 1 52.22 112 ALA B N 1
ATOM 2366 C CA . ALA B 1 112 ? 17.641 31.547 23.969 1 52.22 112 ALA B CA 1
ATOM 2367 C C . ALA B 1 112 ? 17.625 33.062 23.891 1 52.22 112 ALA B C 1
ATOM 2369 O O . ALA B 1 112 ? 17.984 33.75 24.859 1 52.22 112 ALA B O 1
ATOM 2370 N N . ALA B 1 113 ? 17.156 33.75 22.859 1 46.69 113 ALA B N 1
ATOM 2371 C CA . ALA B 1 113 ? 16.938 35.188 22.938 1 46.69 113 ALA B CA 1
ATOM 2372 C C . ALA B 1 113 ? 15.516 35.531 23.375 1 46.69 113 ALA B C 1
ATOM 2374 O O . ALA B 1 113 ? 15.289 36.438 24.156 1 46.69 113 ALA B O 1
ATOM 2375 N N . ALA B 1 114 ? 14.258 35.219 22.672 1 44.16 114 ALA B N 1
ATOM 2376 C CA . ALA B 1 114 ? 12.906 35.656 23.016 1 44.16 114 ALA B CA 1
ATOM 2377 C C . ALA B 1 114 ? 12.109 34.531 23.656 1 44.16 114 ALA B C 1
ATOM 2379 O O . ALA B 1 114 ? 12.383 33.344 23.422 1 44.16 114 ALA B O 1
ATOM 2380 N N . THR B 1 115 ? 11.359 34.625 24.906 1 44.31 115 THR B N 1
ATOM 2381 C CA . THR B 1 115 ? 10.438 33.875 25.719 1 44.31 115 THR B CA 1
ATOM 2382 C C . THR B 1 115 ? 9.461 33.094 24.844 1 44.31 115 THR B C 1
ATOM 2384 O O . THR B 1 115 ? 8.391 33.594 24.484 1 44.31 115 THR B O 1
ATOM 2387 N N . MET B 1 116 ? 9.688 32.75 23.578 1 39.59 116 MET B N 1
ATOM 2388 C CA . MET B 1 116 ? 8.57 32.344 22.734 1 39.59 116 MET B CA 1
ATOM 2389 C C . MET B 1 116 ? 7.957 31.047 23.25 1 39.59 116 MET B C 1
ATOM 2391 O O . MET B 1 116 ? 8.641 30.234 23.859 1 39.59 116 MET B O 1
ATOM 2395 N N . GLU B 1 117 ? 6.52 30.906 23.391 1 40.5 117 GLU B N 1
ATOM 2396 C CA . GLU B 1 117 ? 5.512 29.891 23.734 1 40.5 117 GLU B CA 1
ATOM 2397 C C . GLU B 1 117 ? 5.887 28.531 23.156 1 40.5 117 GLU B C 1
ATOM 2399 O O . GLU B 1 117 ? 6.238 28.406 21.984 1 40.5 117 GLU B O 1
ATOM 2404 N N . GLU B 1 118 ? 6.352 27.562 23.969 1 43.94 118 GLU B N 1
ATOM 2405 C CA . GLU B 1 118 ? 6.523 26.125 23.734 1 43.94 118 GLU B CA 1
ATOM 2406 C C . GLU B 1 118 ? 5.426 25.578 22.828 1 43.94 118 GLU B C 1
ATOM 2408 O O . GLU B 1 118 ? 4.266 25.484 23.219 1 43.94 118 GLU B O 1
ATOM 2413 N N . GLU B 1 119 ? 5.188 26.094 21.703 1 42.19 119 GLU B N 1
ATOM 2414 C CA . GLU B 1 119 ? 4.211 25.438 20.844 1 42.19 119 GLU B CA 1
ATOM 2415 C C . GLU B 1 119 ? 4.266 23.922 21.016 1 42.19 119 GLU B C 1
ATOM 2417 O O . GLU B 1 119 ? 5.332 23.312 20.906 1 42.19 119 GLU B O 1
ATOM 2422 N N . GLN B 1 120 ? 3.416 23.281 21.953 1 39.25 120 GLN B N 1
ATOM 2423 C CA . GLN B 1 120 ? 3.141 21.875 22.156 1 39.25 120 GLN B CA 1
ATOM 2424 C C . GLN B 1 120 ? 3.27 21.094 20.844 1 39.25 120 GLN B C 1
ATOM 2426 O O . GLN B 1 120 ? 2.389 21.156 19.984 1 39.25 120 GLN B O 1
ATOM 2431 N N . LEU B 1 121 ? 4.328 21.109 20.219 1 44.62 121 LEU B N 1
ATOM 2432 C CA . LEU B 1 121 ? 4.488 20.141 19.156 1 44.62 121 LEU B CA 1
ATOM 2433 C C . LEU B 1 121 ? 3.803 18.828 19.5 1 44.62 121 LEU B C 1
ATOM 2435 O O . LEU B 1 121 ? 4.152 18.188 20.5 1 44.62 121 LEU B O 1
ATOM 2439 N N . GLY B 1 122 ? 2.508 18.766 19.422 1 46.81 122 GLY B N 1
ATOM 2440 C CA . GLY B 1 122 ? 1.7 17.594 19.656 1 46.81 122 GLY B CA 1
ATOM 2441 C C . GLY B 1 122 ? 2.496 16.297 19.578 1 46.81 122 GLY B C 1
ATOM 2442 O O . GLY B 1 122 ? 3.496 16.219 18.859 1 46.81 122 GLY B O 1
ATOM 2443 N N . LYS B 1 123 ? 2.768 15.57 20.75 1 53.41 123 LYS B N 1
ATOM 2444 C CA . LYS B 1 123 ? 3.439 14.281 20.922 1 53.41 123 LYS B CA 1
ATOM 2445 C C . LYS B 1 123 ? 3.199 13.383 19.703 1 53.41 123 LYS B C 1
ATOM 2447 O O . LYS B 1 123 ? 2.07 12.945 19.469 1 53.41 123 LYS B O 1
ATOM 2452 N N . LEU B 1 124 ? 4.027 13.484 18.719 1 58.72 124 LEU B N 1
ATOM 2453 C CA . LEU B 1 124 ? 3.982 12.516 17.625 1 58.72 124 LEU B CA 1
ATOM 2454 C C . LEU B 1 124 ? 4.008 11.086 18.172 1 58.72 124 LEU B C 1
ATOM 2456 O O . LEU B 1 124 ? 4.672 10.812 19.172 1 58.72 124 LEU B O 1
ATOM 2460 N N . PRO B 1 125 ? 3.043 10.359 17.75 1 62.31 125 PRO B N 1
ATOM 2461 C CA . PRO B 1 125 ? 3.121 8.953 18.141 1 62.31 125 PRO B CA 1
ATOM 2462 C C . PRO B 1 125 ? 4.508 8.352 17.922 1 62.31 125 PRO B C 1
ATOM 2464 O O . PRO B 1 125 ? 5.281 8.859 17.109 1 62.31 125 PRO B O 1
ATOM 2467 N N . SER B 1 126 ? 4.883 7.465 18.797 1 83.94 126 SER B N 1
ATOM 2468 C CA . SER B 1 126 ? 6.09 6.672 18.609 1 83.94 126 SER B CA 1
ATOM 2469 C C . SER B 1 126 ? 6.113 6.012 17.234 1 83.94 126 SER B C 1
ATOM 2471 O O . SER B 1 126 ? 5.094 5.496 16.781 1 83.94 126 SER B O 1
ATOM 2473 N N . PRO B 1 127 ? 7.137 6.297 16.469 1 83.62 127 PRO B N 1
ATOM 2474 C CA . PRO B 1 127 ? 7.254 5.699 15.133 1 83.62 127 PRO B CA 1
ATOM 2475 C C . PRO B 1 127 ? 6.973 4.195 15.133 1 83.62 127 PRO B C 1
ATOM 2477 O O . PRO B 1 127 ? 6.316 3.684 14.227 1 83.62 127 PRO B O 1
ATOM 2480 N N . VAL B 1 128 ? 7.344 3.512 16.203 1 87.44 128 VAL B N 1
ATOM 2481 C CA . VAL B 1 128 ? 7.164 2.066 16.281 1 87.44 128 VAL B CA 1
ATOM 2482 C C . VAL B 1 128 ? 5.684 1.74 16.469 1 87.44 128 VAL B C 1
ATOM 2484 O O . VAL B 1 128 ? 5.168 0.802 15.859 1 87.44 128 VAL B O 1
ATOM 2487 N N . GLN B 1 129 ? 5.066 2.486 17.281 1 86.12 129 GLN B N 1
ATOM 2488 C CA . GLN B 1 129 ? 3.641 2.268 17.516 1 86.12 129 GLN B CA 1
ATOM 2489 C C . GLN B 1 129 ? 2.834 2.539 16.25 1 86.12 129 GLN B C 1
ATOM 2491 O O . GLN B 1 129 ? 1.902 1.797 15.93 1 86.12 129 GLN B O 1
ATOM 2496 N N . ALA B 1 130 ? 3.184 3.604 15.594 1 83.88 130 ALA B N 1
ATOM 2497 C CA . ALA B 1 130 ? 2.508 3.945 14.352 1 83.88 130 ALA B CA 1
ATOM 2498 C C . ALA B 1 130 ? 2.715 2.861 13.297 1 83.88 130 ALA B C 1
ATOM 2500 O O . ALA B 1 130 ? 1.779 2.492 12.586 1 83.88 130 ALA B O 1
ATOM 2501 N N . ALA B 1 131 ? 3.922 2.369 13.234 1 89.75 131 ALA B N 1
ATOM 2502 C CA . ALA B 1 131 ? 4.254 1.312 12.289 1 89.75 131 ALA B CA 1
ATOM 2503 C C . ALA B 1 131 ? 3.459 0.042 12.578 1 89.75 131 ALA B C 1
ATOM 2505 O O . ALA B 1 131 ? 2.896 -0.57 11.672 1 89.75 131 ALA B O 1
ATOM 2506 N N . ALA B 1 132 ? 3.404 -0.375 13.852 1 92.12 132 ALA B N 1
ATOM 2507 C CA . ALA B 1 132 ? 2.686 -1.582 14.25 1 92.12 132 ALA B CA 1
ATOM 2508 C C . ALA B 1 132 ? 1.189 -1.442 13.992 1 92.12 132 ALA B C 1
ATOM 2510 O O . ALA B 1 132 ? 0.542 -2.391 13.539 1 92.12 132 ALA B O 1
ATOM 2511 N N . ALA B 1 133 ? 0.686 -0.32 14.273 1 88.69 133 ALA B N 1
ATOM 2512 C CA . ALA B 1 133 ? -0.733 -0.067 14.047 1 88.69 133 ALA B CA 1
ATOM 2513 C C . ALA B 1 133 ? -1.069 -0.146 12.562 1 88.69 133 ALA B C 1
ATOM 2515 O O . ALA B 1 133 ? -2.105 -0.695 12.18 1 88.69 133 ALA B O 1
ATOM 2516 N N . SER B 1 134 ? -0.206 0.419 11.742 1 90.56 134 SER B N 1
ATOM 2517 C CA . SER B 1 134 ? -0.431 0.414 10.297 1 90.56 134 SER B CA 1
ATOM 2518 C C . SER B 1 134 ? -0.352 -1 9.734 1 90.56 134 SER B C 1
ATOM 2520 O O . SER B 1 134 ? -1.154 -1.377 8.875 1 90.56 134 SER B O 1
ATOM 2522 N N . ALA B 1 135 ? 0.62 -1.747 10.219 1 94.75 135 ALA B N 1
ATOM 2523 C CA . ALA B 1 135 ? 0.751 -3.135 9.781 1 94.75 135 ALA B CA 1
ATOM 2524 C C . ALA B 1 135 ? -0.476 -3.951 10.172 1 94.75 135 ALA B C 1
ATOM 2526 O O . ALA B 1 135 ? -0.969 -4.762 9.383 1 94.75 135 ALA B O 1
ATOM 2527 N N . LEU B 1 136 ? -0.926 -3.754 11.383 1 95.31 136 LEU B N 1
ATOM 2528 C CA . LEU B 1 136 ? -2.084 -4.488 11.883 1 95.31 136 LEU B CA 1
ATOM 2529 C C . LEU B 1 136 ? -3.344 -4.105 11.109 1 95.31 136 LEU B C 1
ATOM 2531 O O . LEU B 1 136 ? -4.16 -4.965 10.781 1 95.31 136 LEU B O 1
ATOM 2535 N N . ALA B 1 137 ? -3.516 -2.824 10.891 1 93.94 137 ALA B N 1
ATOM 2536 C CA . ALA B 1 137 ? -4.672 -2.359 10.133 1 93.94 137 ALA B CA 1
ATOM 2537 C C . ALA B 1 137 ? -4.691 -2.969 8.734 1 93.94 137 ALA B C 1
ATOM 2539 O O . ALA B 1 137 ? -5.727 -3.475 8.281 1 93.94 137 ALA B O 1
ATOM 2540 N N . PHE B 1 138 ? -3.586 -2.922 8.086 1 96 138 PHE B N 1
ATOM 2541 C CA . PHE B 1 138 ? -3.465 -3.518 6.762 1 96 138 PHE B CA 1
ATOM 2542 C C . PHE B 1 138 ? -3.834 -4.996 6.797 1 96 138 PHE B C 1
ATOM 2544 O O . PHE B 1 138 ? -4.555 -5.484 5.922 1 96 138 PHE B O 1
ATOM 2551 N N . SER B 1 139 ? -3.295 -5.695 7.742 1 97.94 139 SER B N 1
ATOM 2552 C CA . SER B 1 139 ? -3.508 -7.137 7.871 1 97.94 139 SER B CA 1
ATOM 2553 C C . SER B 1 139 ? -4.984 -7.457 8.086 1 97.94 139 SER B C 1
ATOM 2555 O O . SER B 1 139 ? -5.496 -8.438 7.543 1 97.94 139 SER B O 1
ATOM 2557 N N . VAL B 1 140 ? -5.645 -6.699 8.859 1 96.69 140 VAL B N 1
ATOM 2558 C CA . VAL B 1 140 ? -7.062 -6.906 9.141 1 96.69 140 VAL B CA 1
ATOM 2559 C C . VAL B 1 140 ? -7.863 -6.82 7.844 1 96.69 140 VAL B C 1
ATOM 2561 O O . VAL B 1 140 ? -8.773 -7.617 7.613 1 96.69 140 VAL B O 1
ATOM 2564 N N . GLY B 1 141 ? -7.574 -5.844 7.031 1 97.38 141 GLY B N 1
ATOM 2565 C CA . GLY B 1 141 ? -8.234 -5.73 5.742 1 97.38 141 GLY B CA 1
ATOM 2566 C C . GLY B 1 141 ? -7.891 -6.863 4.793 1 97.38 141 GLY B C 1
ATOM 2567 O O . GLY B 1 141 ? -8.773 -7.438 4.152 1 97.38 141 GLY B O 1
ATOM 2568 N N . ALA B 1 142 ? -6.621 -7.172 4.766 1 98.38 142 ALA B N 1
ATOM 2569 C CA . ALA B 1 142 ? -6.102 -8.148 3.809 1 98.38 142 ALA B CA 1
ATOM 2570 C C . ALA B 1 142 ? -6.617 -9.547 4.125 1 98.38 142 ALA B C 1
ATOM 2572 O O . ALA B 1 142 ? -6.773 -10.375 3.223 1 98.38 142 ALA B O 1
ATOM 2573 N N . VAL B 1 143 ? -6.914 -9.867 5.336 1 97.94 143 VAL B N 1
ATOM 2574 C CA . VAL B 1 143 ? -7.309 -11.211 5.754 1 97.94 143 VAL B CA 1
ATOM 2575 C C . VAL B 1 143 ? -8.703 -11.523 5.227 1 97.94 143 VAL B C 1
ATOM 2577 O O . VAL B 1 143 ? -9.047 -12.688 5.012 1 97.94 143 VAL B O 1
ATOM 2580 N N . VAL B 1 144 ? -9.508 -10.57 4.922 1 97.94 144 VAL B N 1
ATOM 2581 C CA . VAL B 1 144 ? -10.906 -10.75 4.555 1 97.94 144 VAL B CA 1
ATOM 2582 C C . VAL B 1 144 ? -11 -11.539 3.25 1 97.94 144 VAL B C 1
ATOM 2584 O O . VAL B 1 144 ? -11.586 -12.625 3.217 1 97.94 144 VAL B O 1
ATOM 2587 N N . PRO B 1 145 ? -10.414 -11.039 2.18 1 98.06 145 PRO B N 1
ATOM 2588 C CA . PRO B 1 145 ? -10.508 -11.828 0.951 1 98.06 145 PRO B CA 1
ATOM 2589 C C . PRO B 1 145 ? -9.773 -13.164 1.054 1 98.06 145 PRO B C 1
ATOM 2591 O O . PRO B 1 145 ? -10.172 -14.141 0.413 1 98.06 145 PRO B O 1
ATOM 2594 N N . LEU B 1 146 ? -8.727 -13.242 1.806 1 97.5 146 LEU B N 1
ATOM 2595 C CA . LEU B 1 146 ? -7.984 -14.492 1.973 1 97.5 146 LEU B CA 1
ATOM 2596 C C . LEU B 1 146 ? -8.852 -15.555 2.631 1 97.5 146 LEU B C 1
ATOM 2598 O O . LEU B 1 146 ? -8.898 -16.703 2.168 1 97.5 146 LEU B O 1
ATOM 2602 N N . LEU B 1 147 ? -9.531 -15.195 3.662 1 96.25 147 LEU B N 1
ATOM 2603 C CA . LEU B 1 147 ? -10.406 -16.141 4.355 1 96.25 147 LEU B CA 1
ATOM 2604 C C . LEU B 1 147 ? -11.594 -16.516 3.48 1 96.25 147 LEU B C 1
ATOM 2606 O O . LEU B 1 147 ? -12.039 -17.672 3.5 1 96.25 147 LEU B O 1
ATOM 2610 N N . ALA B 1 148 ? -12.07 -15.531 2.781 1 95.69 148 ALA B N 1
ATOM 2611 C CA . ALA B 1 148 ? -13.219 -15.773 1.912 1 95.69 148 ALA B CA 1
ATOM 2612 C C . ALA B 1 148 ? -12.891 -16.812 0.847 1 95.69 148 ALA B C 1
ATOM 2614 O O . ALA B 1 148 ? -13.734 -17.656 0.504 1 95.69 148 ALA B O 1
ATOM 2615 N N . ALA B 1 149 ? -11.742 -16.797 0.373 1 93.38 149 ALA B N 1
ATOM 2616 C CA . ALA B 1 149 ? -11.344 -17.688 -0.706 1 93.38 149 ALA B CA 1
ATOM 2617 C C . ALA B 1 149 ? -10.852 -19.031 -0.155 1 93.38 149 ALA B C 1
ATOM 2619 O O . ALA B 1 149 ? -10.852 -20.031 -0.863 1 93.38 149 ALA B O 1
ATOM 2620 N N . GLY B 1 150 ? -10.289 -19.094 1.02 1 89.88 150 GLY B N 1
ATOM 2621 C CA . GLY B 1 150 ? -9.539 -20.219 1.559 1 89.88 150 GLY B CA 1
ATOM 2622 C C . GLY B 1 150 ? -10.328 -21.516 1.576 1 89.88 150 GLY B C 1
ATOM 2623 O O . GLY B 1 150 ? -9.742 -22.609 1.518 1 89.88 150 GLY B O 1
ATOM 2624 N N . PHE B 1 151 ? -11.609 -21.5 1.496 1 84.5 151 PHE B N 1
ATOM 2625 C CA . PHE B 1 151 ? -12.375 -22.719 1.689 1 84.5 151 PHE B CA 1
ATOM 2626 C C . PHE B 1 151 ? -13.25 -23 0.478 1 84.5 151 PHE B C 1
ATOM 2628 O O . PHE B 1 151 ? -14.188 -23.797 0.559 1 84.5 151 PHE B O 1
ATOM 2635 N N . ILE B 1 152 ? -12.93 -22.469 -0.567 1 86.94 152 ILE B N 1
ATOM 2636 C CA . ILE B 1 152 ? -13.797 -22.625 -1.729 1 86.94 152 ILE B CA 1
ATOM 2637 C C . ILE B 1 152 ? -13.039 -23.359 -2.838 1 86.94 152 ILE B C 1
ATOM 2639 O O . ILE B 1 152 ? -11.992 -22.891 -3.289 1 86.94 152 ILE B O 1
ATOM 2643 N N . GLY B 1 153 ? -13.586 -24.469 -3.279 1 86.12 153 GLY B N 1
ATOM 2644 C CA . GLY B 1 153 ? -12.945 -25.297 -4.289 1 86.12 153 GLY B CA 1
ATOM 2645 C C . GLY B 1 153 ? -13.258 -24.844 -5.707 1 86.12 153 GLY B C 1
ATOM 2646 O O . GLY B 1 153 ? -12.383 -24.875 -6.574 1 86.12 153 GLY B O 1
ATOM 2647 N N . SER B 1 154 ? -14.445 -24.438 -5.941 1 93 154 SER B N 1
ATOM 2648 C CA . SER B 1 154 ? -14.859 -24.031 -7.281 1 93 154 SER B CA 1
ATOM 2649 C C . SER B 1 154 ? -14.258 -22.688 -7.668 1 93 154 SER B C 1
ATOM 2651 O O . SER B 1 154 ? -14.328 -21.719 -6.902 1 93 154 SER B O 1
ATOM 2653 N N . TYR B 1 155 ? -13.656 -22.656 -8.781 1 94.12 155 TYR B N 1
ATOM 2654 C CA . TYR B 1 155 ? -12.992 -21.469 -9.281 1 94.12 155 TYR B CA 1
ATOM 2655 C C . TYR B 1 155 ? -13.961 -20.297 -9.375 1 94.12 155 TYR B C 1
ATOM 2657 O O . TYR B 1 155 ? -13.719 -19.234 -8.805 1 94.12 155 TYR B O 1
ATOM 2665 N N . ARG B 1 156 ? -15.094 -20.469 -10.086 1 94.5 156 ARG B N 1
ATOM 2666 C CA . ARG B 1 156 ? -16.062 -19.406 -10.297 1 94.5 156 ARG B CA 1
ATOM 2667 C C . ARG B 1 156 ? -16.609 -18.906 -8.969 1 94.5 156 ARG B C 1
ATOM 2669 O O . ARG B 1 156 ? -16.734 -17.703 -8.75 1 94.5 156 ARG B O 1
ATOM 2676 N N . LEU B 1 157 ? -16.938 -19.844 -8.125 1 95.19 157 LEU B N 1
ATOM 2677 C CA . LEU B 1 157 ? -17.484 -19.484 -6.824 1 95.19 157 LEU B CA 1
ATOM 2678 C C . LEU B 1 157 ? -16.453 -18.719 -5.996 1 95.19 157 LEU B C 1
ATOM 2680 O O . LEU B 1 157 ? -16.797 -17.812 -5.246 1 95.19 157 LEU B O 1
ATOM 2684 N N . ARG B 1 158 ? -15.219 -19.125 -6.082 1 96 158 ARG B N 1
ATOM 2685 C CA . ARG B 1 158 ? -14.156 -18.469 -5.336 1 96 158 ARG B CA 1
ATOM 2686 C C . ARG B 1 158 ? -14.039 -17 -5.723 1 96 158 ARG B C 1
ATOM 2688 O O . ARG B 1 158 ? -13.93 -16.125 -4.852 1 96 158 ARG B O 1
ATOM 2695 N N . LEU B 1 159 ? -14.078 -16.719 -7 1 96.75 159 LEU B N 1
ATOM 2696 C CA . LEU B 1 159 ? -14.016 -15.336 -7.48 1 96.75 159 LEU B CA 1
ATOM 2697 C C . LEU B 1 159 ? -15.203 -14.523 -6.969 1 96.75 159 LEU B C 1
ATOM 2699 O O . LEU B 1 159 ? -15.031 -13.398 -6.504 1 96.75 159 LEU B O 1
ATOM 2703 N N . GLU B 1 160 ? -16.375 -15.086 -7.035 1 96.94 160 GLU B N 1
ATOM 2704 C CA . GLU B 1 160 ? -17.594 -14.398 -6.605 1 96.94 160 GLU B CA 1
ATOM 2705 C C . GLU B 1 160 ? -17.578 -14.117 -5.105 1 96.94 160 GLU B C 1
ATOM 2707 O O . GLU B 1 160 ? -17.984 -13.047 -4.66 1 96.94 160 GLU B O 1
ATOM 2712 N N . VAL B 1 161 ? -17.141 -15.055 -4.363 1 97.06 161 VAL B N 1
ATOM 2713 C CA . VAL B 1 161 ? -17.125 -14.922 -2.912 1 97.06 161 VAL B CA 1
ATOM 2714 C C . VAL B 1 161 ? -16.094 -13.859 -2.5 1 97.06 161 VAL B C 1
ATOM 2716 O O . VAL B 1 161 ? -16.328 -13.094 -1.561 1 97.06 161 VAL B O 1
ATOM 2719 N N . VAL B 1 162 ? -14.922 -13.852 -3.139 1 97.69 162 VAL B N 1
ATOM 2720 C CA . VAL B 1 162 ? -13.914 -12.844 -2.852 1 97.69 162 VAL B CA 1
ATOM 2721 C C . VAL B 1 162 ? -14.477 -11.453 -3.121 1 97.69 162 VAL B C 1
ATOM 2723 O O . VAL B 1 162 ? -14.344 -10.547 -2.291 1 97.69 162 VAL B O 1
ATOM 2726 N N . VAL B 1 163 ? -15.141 -11.281 -4.27 1 97.94 163 VAL B N 1
ATOM 2727 C CA . VAL B 1 163 ? -15.719 -9.992 -4.625 1 97.94 163 VAL B CA 1
ATOM 2728 C C . VAL B 1 163 ? -16.812 -9.617 -3.621 1 97.94 163 VAL B C 1
ATOM 2730 O O . VAL B 1 163 ? -16.875 -8.469 -3.172 1 97.94 163 VAL B O 1
ATOM 2733 N N . ALA B 1 164 ? -17.625 -10.539 -3.256 1 98 164 ALA B N 1
ATOM 2734 C CA . ALA B 1 164 ? -18.719 -10.289 -2.32 1 98 164 ALA B CA 1
ATOM 2735 C C . ALA B 1 164 ? -18.188 -9.922 -0.94 1 98 164 ALA B C 1
ATOM 2737 O O . ALA B 1 164 ? -18.672 -8.969 -0.319 1 98 164 ALA B O 1
ATOM 2738 N N . ALA B 1 165 ? -17.266 -10.68 -0.435 1 98.06 165 ALA B N 1
ATOM 2739 C CA . ALA B 1 165 ? -16.688 -10.414 0.876 1 98.06 165 ALA B CA 1
ATOM 2740 C C . ALA B 1 165 ? -15.969 -9.07 0.896 1 98.06 165 ALA B C 1
ATOM 2742 O O . ALA B 1 165 ? -16.094 -8.305 1.858 1 98.06 165 ALA B O 1
ATOM 2743 N N . ALA B 1 166 ? -15.164 -8.859 -0.175 1 98.19 166 ALA B N 1
ATOM 2744 C CA . ALA B 1 166 ? -14.477 -7.57 -0.278 1 98.19 166 ALA B CA 1
ATOM 2745 C C . ALA B 1 166 ? -15.469 -6.414 -0.311 1 98.19 166 ALA B C 1
ATOM 2747 O O . ALA B 1 166 ? -15.25 -5.383 0.328 1 98.19 166 ALA B O 1
ATOM 2748 N N . SER B 1 167 ? -16.578 -6.562 -1.052 1 98.06 167 SER B N 1
ATOM 2749 C CA . SER B 1 167 ? -17.609 -5.523 -1.146 1 98.06 167 SER B CA 1
ATOM 2750 C C . SER B 1 167 ? -18.25 -5.254 0.211 1 98.06 167 SER B C 1
ATOM 2752 O O . SER B 1 167 ? -18.422 -4.098 0.6 1 98.06 167 SER B O 1
ATOM 2754 N N . ALA B 1 168 ? -18.594 -6.266 0.9 1 97.88 168 ALA B N 1
ATOM 2755 C CA . ALA B 1 168 ? -19.188 -6.121 2.227 1 97.88 168 ALA B CA 1
ATOM 2756 C C . ALA B 1 168 ? -18.234 -5.406 3.18 1 97.88 168 ALA B C 1
ATOM 2758 O O . ALA B 1 168 ? -18.641 -4.523 3.936 1 97.88 168 ALA B O 1
ATOM 2759 N N . ALA B 1 169 ? -17 -5.809 3.17 1 97.56 169 ALA B N 1
ATOM 2760 C CA . ALA B 1 169 ? -15.992 -5.195 4.031 1 97.56 169 ALA B CA 1
ATOM 2761 C C . ALA B 1 169 ? -15.773 -3.732 3.66 1 97.56 169 ALA B C 1
ATOM 2763 O O . ALA B 1 169 ? -15.562 -2.889 4.535 1 97.56 169 ALA B O 1
ATOM 2764 N N . LEU B 1 170 ? -15.719 -3.457 2.367 1 95.81 170 LEU B N 1
ATOM 2765 C CA . LEU B 1 170 ? -15.562 -2.078 1.914 1 95.81 170 LEU B CA 1
ATOM 2766 C C . LEU B 1 170 ? -16.703 -1.205 2.439 1 95.81 170 LEU B C 1
ATOM 2768 O O . LEU B 1 170 ? -16.484 -0.053 2.818 1 95.81 170 LEU B O 1
ATOM 2772 N N . VAL B 1 171 ? -17.906 -1.704 2.438 1 94.62 171 VAL B N 1
ATOM 2773 C CA . VAL B 1 171 ? -19.047 -0.968 2.98 1 94.62 171 VAL B CA 1
ATOM 2774 C C . VAL B 1 171 ? -18.812 -0.688 4.465 1 94.62 171 VAL B C 1
ATOM 2776 O O . VAL B 1 171 ? -19.031 0.435 4.93 1 94.62 171 VAL B O 1
ATOM 2779 N N . VAL B 1 172 ? -18.375 -1.647 5.18 1 93.31 172 VAL B N 1
ATOM 2780 C CA . VAL B 1 172 ? -18.141 -1.516 6.617 1 93.31 172 VAL B CA 1
ATOM 2781 C C . VAL B 1 172 ? -17.047 -0.485 6.867 1 93.31 172 VAL B C 1
ATOM 2783 O O . VAL B 1 172 ? -17.203 0.407 7.703 1 93.31 172 VAL B O 1
ATOM 2786 N N . PHE B 1 173 ? -15.938 -0.641 6.156 1 88.88 173 PHE B N 1
ATOM 2787 C CA . PHE B 1 173 ? -14.82 0.274 6.359 1 88.88 173 PHE B CA 1
ATOM 2788 C C . PHE B 1 173 ? -15.188 1.682 5.902 1 88.88 173 PHE B C 1
ATOM 2790 O O . PHE B 1 173 ? -14.742 2.666 6.5 1 88.88 173 PHE B O 1
ATOM 2797 N N . GLY B 1 174 ? -15.875 1.763 4.797 1 85.69 174 GLY B N 1
ATOM 2798 C CA . GLY B 1 174 ? -16.344 3.066 4.352 1 85.69 174 GLY B CA 1
ATOM 2799 C C . GLY B 1 174 ? -17.219 3.762 5.371 1 85.69 174 GLY B C 1
ATOM 2800 O O . GLY B 1 174 ? -17.062 4.961 5.617 1 85.69 174 GLY B O 1
ATOM 2801 N N . CYS B 1 175 ? -18.156 3.098 5.965 1 86.25 175 CYS B N 1
ATOM 2802 C CA . CYS B 1 175 ? -19.031 3.645 6.984 1 86.25 175 CYS B CA 1
ATOM 2803 C C . CYS B 1 175 ? -18.25 4.035 8.234 1 86.25 175 CYS B C 1
ATOM 2805 O O . CYS B 1 175 ? -18.516 5.07 8.844 1 86.25 175 CYS B O 1
ATOM 2807 N N . ALA B 1 176 ? -17.297 3.234 8.586 1 83.94 176 ALA B N 1
ATOM 2808 C CA . ALA B 1 176 ? -16.453 3.531 9.742 1 83.94 176 ALA B CA 1
ATOM 2809 C C . ALA B 1 176 ? -15.633 4.793 9.516 1 83.94 176 ALA B C 1
ATOM 2811 O O . ALA B 1 176 ? -15.469 5.613 10.422 1 83.94 176 ALA B O 1
ATOM 2812 N N . GLY B 1 177 ? -15.125 4.914 8.312 1 77.75 177 GLY B N 1
ATOM 2813 C CA . GLY B 1 177 ? -14.383 6.117 7.973 1 77.75 177 GLY B CA 1
ATOM 2814 C C . GLY B 1 177 ? -15.242 7.371 7.996 1 77.75 177 GLY B C 1
ATOM 2815 O O . GLY B 1 177 ? -14.789 8.422 8.461 1 77.75 177 GLY B O 1
ATOM 2816 N N . ALA B 1 178 ? -16.406 7.246 7.52 1 75.44 178 ALA B N 1
ATOM 2817 C CA . ALA B 1 178 ? -17.328 8.375 7.508 1 75.44 178 ALA B CA 1
ATOM 2818 C C . ALA B 1 178 ? -17.688 8.805 8.93 1 75.44 178 ALA B C 1
ATOM 2820 O O . ALA B 1 178 ? -17.797 10 9.211 1 75.44 178 ALA B O 1
ATOM 2821 N N . ALA B 1 179 ? -17.922 7.867 9.719 1 76 179 ALA B N 1
ATOM 2822 C CA . ALA B 1 179 ? -18.281 8.164 11.102 1 76 179 ALA B CA 1
ATOM 2823 C C . ALA B 1 179 ? -17.156 8.891 11.82 1 76 179 ALA B C 1
ATOM 2825 O O . ALA B 1 179 ? -17.406 9.773 12.648 1 76 179 ALA B O 1
ATOM 2826 N N . LEU B 1 180 ? -15.961 8.547 11.453 1 68.44 180 LEU B N 1
ATOM 2827 C CA . LEU B 1 180 ? -14.789 9.117 12.109 1 68.44 180 LEU B CA 1
ATOM 2828 C C . LEU B 1 180 ? -14.477 10.5 11.555 1 68.44 180 LEU B C 1
ATOM 2830 O O . LEU B 1 180 ? -13.922 11.352 12.258 1 68.44 180 LEU B O 1
ATOM 2834 N N . GLY B 1 181 ? -14.727 10.742 10.297 1 63.53 181 GLY B N 1
ATOM 2835 C CA . GLY B 1 181 ? -14.43 12.023 9.672 1 63.53 181 GLY B CA 1
ATOM 2836 C C . GLY B 1 181 ? -15.617 12.977 9.672 1 63.53 181 GLY B C 1
ATOM 2837 O O . GLY B 1 181 ? -15.523 14.086 9.141 1 63.53 181 GLY B O 1
ATOM 2838 N N . ARG B 1 182 ? -16.672 12.609 10.352 1 64.31 182 ARG B N 1
ATOM 2839 C CA . ARG B 1 182 ? -17.875 13.414 10.352 1 64.31 182 ARG B CA 1
ATOM 2840 C C . ARG B 1 182 ? -18.312 13.766 8.938 1 64.31 182 ARG B C 1
ATOM 2842 O O . ARG B 1 182 ? -18.656 14.914 8.648 1 64.31 182 ARG B O 1
ATOM 2849 N N . ALA B 1 183 ? -18.062 12.914 8.055 1 64.31 183 ALA B N 1
ATOM 2850 C CA . ALA B 1 183 ? -18.453 13.055 6.652 1 64.31 183 ALA B CA 1
ATOM 2851 C C . ALA B 1 183 ? -19.734 12.297 6.355 1 64.31 183 ALA B C 1
ATOM 2853 O O . ALA B 1 183 ? -20.141 11.414 7.121 1 64.31 183 ALA B O 1
ATOM 2854 N N . PRO B 1 184 ? -20.438 12.781 5.336 1 72.25 184 PRO B N 1
ATOM 2855 C CA . PRO B 1 184 ? -21.641 12.031 4.965 1 72.25 184 PRO B CA 1
ATOM 2856 C C . PRO B 1 184 ? -21.344 10.562 4.66 1 72.25 184 PRO B C 1
ATOM 2858 O O . PRO B 1 184 ? -20.484 10.266 3.818 1 72.25 184 PRO B O 1
ATOM 2861 N N . LYS B 1 185 ? -22.016 9.742 5.316 1 77.62 185 LYS B N 1
ATOM 2862 C CA . LYS B 1 185 ? -21.766 8.305 5.316 1 77.62 185 LYS B CA 1
ATOM 2863 C C . LYS B 1 185 ? -21.953 7.715 3.92 1 77.62 185 LYS B C 1
ATOM 2865 O O . LYS B 1 185 ? -21.094 6.977 3.434 1 77.62 185 LYS B O 1
ATOM 2870 N N . VAL B 1 186 ? -22.969 8.023 3.264 1 80.81 186 VAL B N 1
ATOM 2871 C CA . VAL B 1 186 ? -23.328 7.383 2 1 80.81 186 VAL B CA 1
ATOM 2872 C C . VAL B 1 186 ? -22.297 7.727 0.935 1 80.81 186 VAL B C 1
ATOM 2874 O O . VAL B 1 186 ? -21.875 6.859 0.17 1 80.81 186 VAL B O 1
ATOM 2877 N N . ARG B 1 187 ? -21.906 8.898 0.887 1 81.75 187 ARG B N 1
ATOM 2878 C CA . ARG B 1 187 ? -20.953 9.32 -0.136 1 81.75 187 ARG B CA 1
ATOM 2879 C C . ARG B 1 187 ? -19.578 8.695 0.109 1 81.75 187 ARG B C 1
ATOM 2881 O O . ARG B 1 187 ? -18.922 8.25 -0.831 1 81.75 187 ARG B O 1
ATOM 2888 N N . SER B 1 188 ? -19.219 8.711 1.315 1 81.06 188 SER B N 1
ATOM 2889 C CA . SER B 1 188 ? -17.938 8.117 1.675 1 81.06 188 SER B CA 1
ATOM 2890 C C . SER B 1 188 ? -17.891 6.629 1.36 1 81.06 188 SER B C 1
ATOM 2892 O O . SER B 1 188 ? -16.922 6.125 0.806 1 81.06 188 SER B O 1
ATOM 2894 N N . CYS B 1 189 ? -18.953 5.973 1.643 1 87.88 18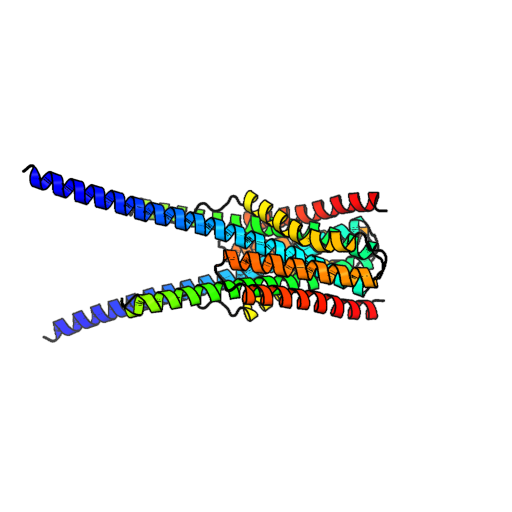9 CYS B N 1
ATOM 2895 C CA . CYS B 1 189 ? -19.047 4.539 1.389 1 87.88 189 CYS B CA 1
ATOM 2896 C C . CYS B 1 189 ? -19.047 4.25 -0.108 1 87.88 189 CYS B C 1
ATOM 2898 O O . CYS B 1 189 ? -18.375 3.312 -0.563 1 87.88 189 CYS B O 1
ATOM 2900 N N . ALA B 1 190 ? -19.781 4.996 -0.827 1 91.5 190 ALA B N 1
ATOM 2901 C CA . ALA B 1 190 ? -19.875 4.789 -2.27 1 91.5 190 ALA B CA 1
ATOM 2902 C C . ALA B 1 190 ? -18.516 4.945 -2.934 1 91.5 190 ALA B C 1
ATOM 2904 O O . ALA B 1 190 ? -18.156 4.176 -3.83 1 91.5 190 ALA B O 1
ATOM 2905 N N . ARG B 1 191 ? -17.812 5.914 -2.518 1 88.56 191 ARG B N 1
ATOM 2906 C CA . ARG B 1 191 ? -16.484 6.16 -3.098 1 88.56 191 ARG B CA 1
ATOM 2907 C C . ARG B 1 191 ? -15.547 4.992 -2.83 1 88.56 191 ARG B C 1
ATOM 2909 O O . ARG B 1 191 ? -14.828 4.551 -3.729 1 88.56 191 ARG B O 1
ATOM 2916 N N . VAL B 1 192 ? -15.562 4.492 -1.642 1 90.81 192 VAL B N 1
ATOM 2917 C CA . VAL B 1 192 ? -14.68 3.396 -1.243 1 90.81 192 VAL B CA 1
ATOM 2918 C C . VAL B 1 192 ? -15.086 2.121 -1.979 1 90.81 192 VAL B C 1
ATOM 2920 O O . VAL B 1 192 ? -14.227 1.392 -2.484 1 90.81 192 VAL B O 1
ATOM 2923 N N . VAL B 1 193 ? -16.375 1.863 -2.088 1 96.06 193 VAL B N 1
ATOM 2924 C CA . VAL B 1 193 ? -16.875 0.645 -2.715 1 96.06 193 VAL B CA 1
ATOM 2925 C C . VAL B 1 193 ? -16.625 0.698 -4.219 1 96.06 193 VAL B C 1
ATOM 2927 O O . VAL B 1 193 ? -16.094 -0.254 -4.805 1 96.06 193 VAL B O 1
ATOM 2930 N N . VAL B 1 194 ? -16.938 1.788 -4.875 1 96 194 VAL B N 1
ATOM 2931 C CA . VAL B 1 194 ? -16.75 1.934 -6.312 1 96 194 VAL B CA 1
ATOM 2932 C C . VAL B 1 194 ? -15.258 1.884 -6.645 1 96 194 VAL B C 1
ATOM 2934 O O . VAL B 1 194 ? -14.859 1.261 -7.629 1 96 194 VAL B O 1
ATOM 2937 N N . GLY B 1 195 ? -14.508 2.562 -5.828 1 95.31 195 GLY B N 1
ATOM 2938 C CA . GLY B 1 195 ? -13.07 2.504 -6.016 1 95.31 195 GLY B CA 1
ATOM 2939 C C . GLY B 1 195 ? -12.508 1.098 -5.895 1 95.31 195 GLY B C 1
ATOM 2940 O O . GLY B 1 195 ? -11.664 0.691 -6.695 1 95.31 195 GLY B O 1
ATOM 2941 N N . GLY B 1 196 ? -12.906 0.372 -4.863 1 96.88 196 GLY B N 1
ATOM 2942 C CA . GLY B 1 196 ? -12.477 -1.008 -4.695 1 96.88 196 GLY B CA 1
ATOM 2943 C C . GLY B 1 196 ? -12.867 -1.898 -5.859 1 96.88 196 GLY B C 1
ATOM 2944 O O . GLY B 1 196 ? -12.062 -2.717 -6.316 1 96.88 196 GLY B O 1
ATOM 2945 N N . TRP B 1 197 ? -14.141 -1.708 -6.312 1 97.94 197 TRP B N 1
ATOM 2946 C CA . TRP B 1 197 ? -14.594 -2.471 -7.469 1 97.94 197 TRP B CA 1
ATOM 2947 C C . TRP B 1 197 ? -13.742 -2.152 -8.695 1 97.94 197 TRP B C 1
ATOM 2949 O O . TRP B 1 197 ? -13.406 -3.049 -9.477 1 97.94 197 TRP B O 1
ATOM 2959 N N . ALA B 1 198 ? -13.445 -0.949 -8.906 1 97.69 198 ALA B N 1
ATOM 2960 C CA . ALA B 1 198 ? -12.617 -0.538 -10.031 1 97.69 198 ALA B CA 1
ATOM 2961 C C . ALA B 1 198 ? -11.227 -1.162 -9.953 1 97.69 198 ALA B C 1
ATOM 2963 O O . ALA B 1 198 ? -10.695 -1.636 -10.953 1 97.69 198 ALA B O 1
ATOM 2964 N N . ALA B 1 199 ? -10.672 -1.093 -8.789 1 98.06 199 ALA B N 1
ATOM 2965 C CA . ALA B 1 199 ? -9.344 -1.669 -8.586 1 98.06 199 ALA B CA 1
ATOM 2966 C C . ALA B 1 199 ? -9.344 -3.16 -8.914 1 98.06 199 ALA B C 1
ATOM 2968 O O . ALA B 1 199 ? -8.453 -3.645 -9.617 1 98.06 199 ALA B O 1
ATOM 2969 N N . MET B 1 200 ? -10.32 -3.902 -8.422 1 98.38 200 MET B N 1
ATOM 2970 C CA . MET B 1 200 ? -10.414 -5.336 -8.68 1 98.38 200 MET B CA 1
ATOM 2971 C C . MET B 1 200 ? -10.641 -5.613 -10.164 1 98.38 200 MET B C 1
ATOM 2973 O O . MET B 1 200 ? -10.023 -6.508 -10.734 1 98.38 200 MET B O 1
ATOM 2977 N N . ALA B 1 201 ? -11.508 -4.836 -10.789 1 98.31 201 ALA B N 1
ATOM 2978 C CA . ALA B 1 201 ? -11.828 -5.02 -12.195 1 98.31 201 ALA B CA 1
ATOM 2979 C C . ALA B 1 201 ? -10.617 -4.723 -13.078 1 98.31 201 ALA B C 1
ATOM 2981 O O . ALA B 1 201 ? -10.344 -5.457 -14.031 1 98.31 201 ALA B O 1
ATOM 2982 N N . VAL B 1 202 ? -9.922 -3.652 -12.844 1 98.12 202 VAL B N 1
ATOM 2983 C CA . VAL B 1 202 ? -8.758 -3.266 -13.625 1 98.12 202 VAL B CA 1
ATOM 2984 C C . VAL B 1 202 ? -7.668 -4.328 -13.484 1 98.12 202 VAL B C 1
ATOM 2986 O O . VAL B 1 202 ? -7.051 -4.73 -14.477 1 98.12 202 VAL B O 1
ATOM 2989 N N . THR B 1 203 ? -7.418 -4.73 -12.258 1 98.19 203 THR B N 1
ATOM 2990 C CA . THR B 1 203 ? -6.383 -5.738 -12.039 1 98.19 203 THR B CA 1
ATOM 2991 C C . THR B 1 203 ? -6.75 -7.051 -12.727 1 98.19 203 THR B C 1
ATOM 2993 O O . THR B 1 203 ? -5.914 -7.66 -13.398 1 98.19 203 THR B O 1
ATOM 2996 N N . PHE B 1 204 ? -7.977 -7.492 -12.562 1 98.06 204 PHE B N 1
ATOM 2997 C CA . PHE B 1 204 ? -8.453 -8.703 -13.219 1 98.06 204 PHE B CA 1
ATOM 2998 C C . PHE B 1 204 ? -8.305 -8.594 -14.734 1 98.06 204 PHE B C 1
ATOM 3000 O O . PHE B 1 204 ? -7.801 -9.508 -15.383 1 98.06 204 PHE B O 1
ATOM 3007 N N . GLY B 1 205 ? -8.82 -7.527 -15.273 1 97.75 205 GLY B N 1
ATOM 3008 C CA . GLY B 1 205 ? -8.789 -7.324 -16.719 1 97.75 205 GLY B CA 1
ATOM 3009 C C . GLY B 1 205 ? -7.383 -7.262 -17.281 1 97.75 205 GLY B C 1
ATOM 3010 O O . GLY B 1 205 ? -7.082 -7.91 -18.281 1 97.75 205 GLY B O 1
ATOM 3011 N N . LEU B 1 206 ? -6.484 -6.5 -16.734 1 97.06 206 LEU B N 1
ATOM 3012 C CA . LEU B 1 206 ? -5.109 -6.367 -17.203 1 97.06 206 LEU B CA 1
ATOM 3013 C C . LEU B 1 206 ? -4.367 -7.691 -17.109 1 97.06 206 LEU B C 1
ATOM 3015 O O . LEU B 1 206 ? -3.617 -8.062 -18.016 1 97.06 206 LEU B O 1
ATOM 3019 N N . MET B 1 207 ? -4.578 -8.32 -16 1 96.75 207 MET B N 1
ATOM 3020 C CA . MET B 1 207 ? -3.898 -9.602 -15.828 1 96.75 207 MET B CA 1
ATOM 3021 C C . MET B 1 207 ? -4.426 -10.641 -16.812 1 96.75 207 MET B C 1
ATOM 3023 O O . MET B 1 207 ? -3.672 -11.492 -17.281 1 96.75 207 MET B O 1
ATOM 3027 N N . ARG B 1 208 ? -5.68 -10.633 -17.016 1 95.81 208 ARG B N 1
ATOM 3028 C CA . ARG B 1 208 ? -6.238 -11.531 -18.016 1 95.81 208 ARG B CA 1
ATOM 3029 C C . ARG B 1 208 ? -5.598 -11.297 -19.375 1 95.81 208 ARG B C 1
ATOM 3031 O O . ARG B 1 208 ? -5.32 -12.242 -20.109 1 95.81 208 ARG B O 1
ATOM 3038 N N . PHE B 1 209 ? -5.383 -10.062 -19.672 1 94.06 209 PHE B N 1
ATOM 3039 C CA . PHE B 1 209 ? -4.758 -9.68 -20.938 1 94.06 209 PHE B CA 1
ATOM 3040 C C . PHE B 1 209 ? -3.314 -10.164 -20.984 1 94.06 209 PHE B C 1
ATOM 3042 O O . PHE B 1 209 ? -2.859 -10.664 -22.016 1 94.06 209 PHE B O 1
ATOM 3049 N N . VAL B 1 210 ? -2.555 -10.008 -19.953 1 90.38 210 VAL B N 1
ATOM 3050 C CA . VAL B 1 210 ? -1.156 -10.422 -19.859 1 90.38 210 VAL B CA 1
ATOM 3051 C C . VAL B 1 210 ? -1.063 -11.945 -19.875 1 90.38 210 VAL B C 1
ATOM 3053 O O . VAL B 1 210 ? -0.186 -12.508 -20.531 1 90.38 210 VAL B O 1
ATOM 3056 N N . GLY B 1 211 ? -1.884 -12.562 -19.062 1 85.88 211 GLY B N 1
ATOM 3057 C CA . GLY B 1 211 ? -1.913 -14.016 -19.078 1 85.88 211 GLY B CA 1
ATOM 3058 C C . GLY B 1 211 ? -2.193 -14.602 -20.438 1 85.88 211 GLY B C 1
ATOM 3059 O O . GLY B 1 211 ? -1.613 -15.625 -20.812 1 85.88 211 GLY B O 1
ATOM 3060 N N . ALA B 1 212 ? -3.029 -13.977 -21.125 1 75.81 212 ALA B N 1
ATOM 3061 C CA . ALA B 1 212 ? -3.361 -14.453 -22.469 1 75.81 212 ALA B CA 1
ATOM 3062 C C . ALA B 1 212 ? -2.162 -14.344 -23.406 1 75.81 212 ALA B C 1
ATOM 3064 O O . ALA B 1 212 ? -2.012 -15.141 -24.328 1 75.81 212 ALA B O 1
ATOM 3065 N N . LYS B 1 213 ? -1.325 -13.375 -23.156 1 74.69 213 LYS B N 1
ATOM 3066 C CA . LYS B 1 213 ? -0.17 -13.148 -24.016 1 74.69 213 LYS B CA 1
ATOM 3067 C C . LYS B 1 213 ? 1.04 -13.945 -23.531 1 74.69 213 LYS B C 1
ATOM 3069 O O . LYS B 1 213 ? 1.882 -14.352 -24.328 1 74.69 213 LYS B O 1
ATOM 3074 N N . ALA B 1 214 ? 1.211 -13.891 -22.25 1 65.31 214 ALA B N 1
ATOM 3075 C CA . ALA B 1 214 ? 2.379 -14.555 -21.688 1 65.31 214 ALA B CA 1
ATOM 3076 C C . ALA B 1 214 ? 2.219 -16.078 -21.719 1 65.31 214 ALA B C 1
ATOM 3078 O O . ALA B 1 214 ? 3.209 -16.812 -21.719 1 65.31 214 ALA B O 1
ATOM 3079 N N . LEU B 1 215 ? 0.919 -16.562 -21.625 1 51.19 215 LEU B N 1
ATOM 3080 C CA . LEU B 1 215 ? 0.693 -18 -21.75 1 51.19 215 LEU B CA 1
ATOM 3081 C C . LEU B 1 215 ? 0.448 -18.391 -23.203 1 51.19 215 LEU B C 1
ATOM 3083 O O . LEU B 1 215 ? -0.254 -17.672 -23.922 1 51.19 215 LEU B O 1
#

InterPro domains:
  IPR008217 Ccc1 family [PF01988] (39-119)
  IPR008217 Ccc1 family [PTHR31851] (24-210)